Protein AF-A0A9W6LDR1-F1 (afdb_monomer)

Solvent-accessible surface area (backbone atoms only — not comparable to full-atom values): 25099 Å² total; per-residue (Å²): 139,91,84,87,86,85,84,89,82,84,86,81,87,81,83,85,79,83,78,81,79,78,76,75,76,79,74,92,60,86,74,81,72,70,79,42,61,69,71,74,62,69,70,85,82,76,93,68,80,83,64,55,66,58,33,69,48,63,37,92,87,27,64,31,45,38,30,27,48,43,55,17,66,84,72,38,66,43,21,63,91,74,66,49,50,13,42,29,34,52,50,60,27,62,52,64,37,53,26,49,77,57,59,35,28,54,35,31,27,65,55,46,57,68,34,10,38,31,35,24,40,56,50,89,75,30,52,75,74,43,72,46,46,29,92,75,68,37,53,47,70,81,39,52,70,38,56,32,52,73,48,63,48,34,34,36,30,49,54,74,35,27,39,34,39,37,31,78,80,78,70,49,72,44,82,54,46,60,51,44,74,83,52,55,64,50,85,102,48,80,51,32,80,41,25,60,37,28,61,51,63,36,43,44,9,62,75,52,41,33,36,31,27,34,32,33,29,51,32,89,90,43,89,66,37,67,43,75,61,32,38,36,30,32,30,35,44,65,82,38,87,66,39,48,42,79,77,27,64,48,38,81,87,43,91,84,55,73,87,54,74,21,22,14,27,32,62,88,45,57,30,34,38,30,37,67,52,34,32,40,23,43,51,66,61,83,48,75,45,75,60,82,40,41,80,53,49,22,71,30,40,27,61,85,70,44,57,24,40,37,25,46,44,75,42,50,56,94,79,73,46,74,72,49,41,27,33,32,37,24,34,66,87,80,54,54,59,25,36,26,35,76,48,41,44,93,40,64,37,31,6,31,43,14,68,74,48,52,15,43,31,34,38,23,27,35,53,70,94,46,97,83,60,80,88,43,41,28,43,23,20,32,31,35,38,42,38,60,94,50,54,79,58,81,44,96,90,76,45,42,58,32,37,47,42,39,72,43,51,30,36,54,81,51,83,89,28,56,38,40,25,22,34,29,48,69,53,46,38,37,38,28,20,28,28,74,64,30,29,52,94,77,76,32,36,27,23,27,31,38,34,57,49,62,92,56,48,70,66,65,58,69,76,108

Structure (mmCIF, N/CA/C/O backbone):
data_AF-A0A9W6LDR1-F1
#
_entry.id   AF-A0A9W6LDR1-F1
#
loop_
_atom_site.group_PDB
_atom_site.id
_atom_site.type_symbol
_atom_site.label_atom_id
_atom_site.label_alt_id
_atom_site.label_comp_id
_atom_site.label_asym_id
_atom_site.label_entity_id
_atom_site.label_seq_id
_atom_site.pdbx_PDB_ins_code
_atom_site.Cartn_x
_atom_site.Cartn_y
_atom_site.Cartn_z
_atom_site.occupancy
_atom_site.B_iso_or_equiv
_atom_site.auth_seq_id
_atom_site.auth_comp_id
_atom_site.auth_asym_id
_atom_site.auth_atom_id
_atom_site.pdbx_PDB_model_num
ATOM 1 N N . MET A 1 1 ? 13.330 -69.939 70.110 1.00 37.06 1 MET A N 1
ATOM 2 C CA . MET A 1 1 ? 14.129 -68.828 69.546 1.00 37.06 1 MET A CA 1
ATOM 3 C C . MET A 1 1 ? 13.364 -68.231 68.376 1.00 37.06 1 MET A C 1
ATOM 5 O O . MET A 1 1 ? 13.111 -68.931 67.407 1.00 37.06 1 MET A O 1
ATOM 9 N N . ILE A 1 2 ? 12.903 -66.991 68.524 1.00 37.84 2 ILE A N 1
ATOM 10 C CA . ILE A 1 2 ? 11.982 -66.307 67.605 1.00 37.84 2 ILE A CA 1
ATOM 11 C C . ILE A 1 2 ? 12.789 -65.616 66.495 1.00 37.84 2 ILE A C 1
ATOM 13 O O . ILE A 1 2 ? 13.698 -64.850 66.802 1.00 37.84 2 ILE A O 1
ATOM 17 N N . LYS A 1 3 ? 12.435 -65.824 65.220 1.00 35.59 3 LYS A N 1
ATOM 18 C CA . LYS A 1 3 ? 12.826 -64.942 64.106 1.00 35.59 3 LYS A CA 1
ATOM 19 C C . LYS A 1 3 ? 11.584 -64.577 63.289 1.00 35.59 3 LYS A C 1
ATOM 21 O O . LYS A 1 3 ? 10.957 -65.443 62.691 1.00 35.59 3 LYS A O 1
ATOM 26 N N . LYS A 1 4 ? 11.240 -63.285 63.302 1.00 34.72 4 LYS A N 1
ATOM 27 C CA . LYS A 1 4 ? 10.272 -62.636 62.406 1.00 34.72 4 LYS A CA 1
ATOM 28 C C . LYS A 1 4 ? 11.000 -62.196 61.129 1.00 34.72 4 LYS A C 1
ATOM 30 O O . LYS A 1 4 ? 12.072 -61.605 61.230 1.00 34.72 4 LYS A O 1
ATOM 35 N N . LEU A 1 5 ? 10.406 -62.453 59.963 1.00 33.84 5 LEU A N 1
ATOM 36 C CA . LEU A 1 5 ? 10.765 -61.809 58.695 1.00 33.84 5 LEU A CA 1
ATOM 37 C C . LEU A 1 5 ? 9.979 -60.496 58.553 1.00 33.84 5 LEU A C 1
ATOM 39 O O . LEU A 1 5 ? 8.783 -60.456 58.836 1.00 33.84 5 LEU A O 1
ATOM 43 N N . ALA A 1 6 ? 10.666 -59.441 58.117 1.00 34.38 6 ALA A N 1
ATOM 44 C CA . ALA A 1 6 ? 10.110 -58.125 57.826 1.00 34.38 6 ALA A CA 1
ATOM 45 C C . ALA A 1 6 ? 9.725 -58.016 56.340 1.00 34.38 6 ALA A C 1
ATOM 47 O O . ALA A 1 6 ? 10.480 -58.444 55.469 1.00 34.38 6 ALA A O 1
ATOM 48 N N . VAL A 1 7 ? 8.562 -57.420 56.071 1.00 33.09 7 VAL A N 1
ATOM 49 C CA . VAL A 1 7 ? 8.049 -57.085 54.734 1.00 33.09 7 VAL A CA 1
ATOM 50 C C . VAL A 1 7 ? 8.284 -55.592 54.502 1.00 33.09 7 VAL A C 1
ATOM 52 O O . VAL A 1 7 ? 7.836 -54.766 55.296 1.00 33.09 7 VAL A O 1
ATOM 55 N N . LEU A 1 8 ? 9.005 -55.245 53.434 1.00 31.36 8 LEU A N 1
ATOM 56 C CA . LEU A 1 8 ? 9.266 -53.865 53.021 1.00 31.36 8 LEU A CA 1
ATOM 57 C C . LEU A 1 8 ? 8.122 -53.378 52.115 1.00 31.36 8 LEU A C 1
ATOM 59 O O . LEU A 1 8 ? 7.815 -54.021 51.115 1.00 31.36 8 LEU A O 1
ATOM 63 N N . SER A 1 9 ? 7.510 -52.245 52.461 1.00 31.28 9 SER A N 1
ATOM 64 C CA . SER A 1 9 ? 6.456 -51.579 51.679 1.00 31.28 9 SER A CA 1
ATOM 65 C C . SER A 1 9 ? 7.018 -50.284 51.087 1.00 31.28 9 SER A C 1
ATOM 67 O O . SER A 1 9 ? 7.563 -49.465 51.824 1.00 31.28 9 SER A O 1
ATOM 69 N N . VAL A 1 10 ? 6.906 -50.103 49.770 1.00 35.00 10 VAL A N 1
ATOM 70 C CA . VAL A 1 10 ? 7.328 -48.890 49.049 1.00 35.00 10 VAL A CA 1
ATOM 71 C C . VAL A 1 10 ? 6.111 -47.981 48.871 1.00 35.00 10 VAL A C 1
ATOM 73 O O . VAL A 1 10 ? 5.104 -48.401 48.307 1.00 35.00 10 VAL A O 1
ATOM 76 N N . TYR A 1 11 ? 6.198 -46.741 49.358 1.00 29.80 11 TYR A N 1
ATOM 77 C CA . TYR A 1 11 ? 5.182 -45.702 49.171 1.00 29.80 11 TYR A CA 1
ATOM 78 C C . TYR A 1 11 ? 5.412 -44.955 47.850 1.00 29.80 11 TYR A C 1
ATOM 80 O O . TYR A 1 11 ? 6.482 -44.387 47.632 1.00 29.80 11 TYR A O 1
ATOM 88 N N . THR A 1 12 ? 4.393 -44.906 46.990 1.00 32.53 12 THR A N 1
ATOM 89 C CA . THR A 1 12 ? 4.333 -44.021 45.817 1.00 32.53 12 THR A CA 1
ATOM 90 C C . THR A 1 12 ? 3.514 -42.781 46.174 1.00 32.53 12 THR A C 1
ATOM 92 O O . THR A 1 12 ? 2.349 -42.889 46.550 1.00 32.53 12 THR A O 1
ATOM 95 N N . VAL A 1 13 ? 4.121 -41.597 46.066 1.00 32.28 13 VAL A N 1
ATOM 96 C CA . VAL A 1 13 ? 3.444 -40.301 46.219 1.00 32.28 13 VAL A CA 1
ATOM 97 C C . VAL A 1 13 ? 2.738 -39.967 44.904 1.00 32.28 13 VAL A C 1
ATOM 99 O O . VAL A 1 13 ? 3.392 -39.801 43.878 1.00 32.28 13 VAL A O 1
ATOM 102 N N . ILE A 1 14 ? 1.407 -39.877 44.927 1.00 32.25 14 ILE A N 1
ATOM 103 C CA . ILE A 1 14 ? 0.595 -39.387 43.806 1.00 32.25 14 ILE A CA 1
ATOM 104 C C . ILE A 1 14 ? 0.355 -37.893 44.033 1.00 32.25 14 ILE A C 1
ATOM 106 O O . ILE A 1 14 ? -0.349 -37.508 44.965 1.00 32.25 14 ILE A O 1
ATOM 110 N N . SER A 1 15 ? 0.950 -37.044 43.196 1.00 32.03 15 SER A N 1
ATOM 111 C CA . SER A 1 15 ? 0.643 -35.613 43.148 1.00 32.03 15 SER A CA 1
ATOM 112 C C . SER A 1 15 ? -0.568 -35.376 42.245 1.00 32.03 15 SER A C 1
ATOM 114 O O . SER A 1 15 ? -0.532 -35.651 41.048 1.00 32.03 15 SER A O 1
ATOM 116 N N . THR A 1 16 ? -1.648 -34.865 42.828 1.00 31.02 16 THR A N 1
ATOM 117 C CA . THR A 1 16 ? -2.893 -34.510 42.141 1.00 31.02 16 THR A CA 1
ATOM 118 C C . THR A 1 16 ? -2.688 -33.253 41.290 1.00 31.02 16 THR A C 1
ATOM 120 O O . THR A 1 16 ? -2.523 -32.158 41.824 1.00 31.02 16 THR A O 1
ATOM 123 N N . VAL A 1 17 ? -2.707 -33.389 39.963 1.00 32.56 17 VAL A N 1
ATOM 124 C CA . VAL A 1 17 ? -2.783 -32.250 39.034 1.00 32.56 17 VAL A CA 1
ATOM 125 C C . VAL A 1 17 ? -4.257 -31.887 38.859 1.00 32.56 17 VAL A C 1
ATOM 127 O O . VAL A 1 17 ? -5.031 -32.663 38.301 1.00 32.56 17 VAL A O 1
ATOM 130 N N . ILE A 1 18 ? -4.655 -30.707 39.335 1.00 32.62 18 ILE A N 1
ATOM 131 C CA . ILE A 1 18 ? -5.969 -30.128 39.041 1.00 32.62 18 ILE A CA 1
ATOM 132 C C . ILE A 1 18 ? -5.914 -29.599 37.602 1.00 32.62 18 ILE A C 1
ATOM 134 O O . ILE A 1 18 ? -5.390 -28.517 37.351 1.00 32.62 18 ILE A O 1
ATOM 138 N N . MET A 1 19 ? -6.433 -30.370 36.644 1.00 29.06 19 MET A N 1
ATOM 139 C CA . MET A 1 19 ? -6.739 -29.851 35.310 1.00 29.06 19 MET A CA 1
ATOM 140 C C . MET A 1 19 ? -7.993 -28.980 35.403 1.00 29.06 19 MET A C 1
ATOM 142 O O . MET A 1 19 ? -9.110 -29.488 35.486 1.00 29.06 19 MET A O 1
ATOM 146 N N . THR A 1 20 ? -7.826 -27.661 35.366 1.00 33.06 20 THR A N 1
ATOM 147 C CA . THR A 1 20 ? -8.924 -26.745 35.055 1.00 33.06 20 THR A CA 1
ATOM 148 C C . THR A 1 20 ? -9.204 -26.823 33.556 1.00 33.06 20 THR A C 1
ATOM 150 O O . THR A 1 20 ? -8.502 -26.248 32.724 1.00 33.06 20 THR A O 1
ATOM 153 N N . SER A 1 21 ? -10.237 -27.579 33.195 1.00 32.19 21 SER A N 1
ATOM 154 C CA . SER A 1 21 ? -10.789 -27.592 31.845 1.00 32.19 21 SER A CA 1
ATOM 155 C C . SER A 1 21 ? -11.373 -26.212 31.529 1.00 32.19 21 SER A C 1
ATOM 157 O O . SER A 1 21 ? -12.457 -25.850 31.976 1.00 32.19 21 SER A O 1
ATOM 159 N N . HIS A 1 22 ? -10.649 -25.414 30.744 1.00 36.81 22 HIS A N 1
ATOM 160 C CA . HIS A 1 22 ? -11.245 -24.272 30.061 1.00 36.81 22 HIS A CA 1
ATOM 161 C C . HIS A 1 22 ? -12.107 -24.823 28.925 1.00 36.81 22 HIS A C 1
ATOM 163 O O . HIS A 1 22 ? -11.627 -25.058 27.817 1.00 36.81 22 HIS A O 1
ATOM 169 N N . GLN A 1 23 ? -13.386 -25.074 29.208 1.00 32.09 23 GLN A N 1
ATOM 170 C CA . GLN A 1 23 ? -14.380 -25.190 28.151 1.00 32.09 23 GLN A CA 1
ATOM 171 C C . GLN A 1 23 ? -14.468 -23.829 27.457 1.00 32.09 23 GLN A C 1
ATOM 173 O O . GLN A 1 23 ? -15.029 -22.873 27.990 1.00 32.09 23 GLN A O 1
ATOM 178 N N . ALA A 1 24 ? -13.887 -23.735 26.263 1.00 36.84 24 ALA A N 1
ATOM 179 C CA . ALA A 1 24 ? -14.230 -22.681 25.330 1.00 36.84 24 ALA A CA 1
ATOM 180 C C . ALA A 1 24 ? -15.690 -22.905 24.925 1.00 36.84 24 ALA A C 1
ATOM 182 O O . ALA A 1 24 ? -15.999 -23.790 24.128 1.00 36.84 24 ALA A O 1
ATOM 183 N N . ILE A 1 25 ? -16.599 -22.128 25.511 1.00 34.62 25 ILE A N 1
ATOM 184 C CA . ILE A 1 25 ? -17.951 -21.995 24.984 1.00 34.62 25 ILE A CA 1
ATOM 185 C C . ILE A 1 25 ? -17.789 -21.342 23.612 1.00 34.62 25 ILE A C 1
ATOM 187 O O . ILE A 1 25 ? -17.515 -20.147 23.504 1.00 34.62 25 ILE A O 1
ATOM 191 N N . ALA A 1 26 ? -17.917 -22.140 22.554 1.00 36.97 26 ALA A N 1
ATOM 192 C CA . ALA A 1 26 ? -18.171 -21.621 21.225 1.00 36.97 26 ALA A CA 1
ATOM 193 C C . ALA A 1 26 ? -19.549 -20.952 21.271 1.00 36.97 26 ALA A C 1
ATOM 195 O O . ALA A 1 26 ? -20.580 -21.616 21.196 1.00 36.97 26 ALA A O 1
ATOM 196 N N . ALA A 1 27 ? -19.571 -19.634 21.462 1.00 35.69 27 ALA A N 1
ATOM 197 C CA . ALA A 1 27 ? -20.773 -18.842 21.277 1.00 35.69 27 ALA A CA 1
ATOM 198 C C . ALA A 1 27 ? -21.116 -18.851 19.780 1.00 35.69 27 ALA A C 1
ATOM 200 O O . ALA A 1 27 ? -20.642 -18.024 19.005 1.00 35.69 27 ALA A O 1
ATOM 201 N N . THR A 1 28 ? -21.928 -19.819 19.358 1.00 40.00 28 THR A N 1
ATOM 202 C CA . THR A 1 28 ? -22.580 -19.862 18.042 1.00 40.00 28 THR A CA 1
ATOM 203 C C . THR A 1 28 ? -23.728 -18.857 18.001 1.00 40.00 28 THR A C 1
ATOM 205 O O . THR A 1 28 ? -24.903 -19.206 17.926 1.00 40.00 28 THR A O 1
ATOM 208 N N . GLY A 1 29 ? -23.356 -17.586 18.083 1.00 38.62 29 GLY A N 1
ATOM 209 C CA . GLY A 1 29 ? -24.204 -16.431 17.863 1.00 38.62 29 GLY A CA 1
ATOM 210 C C . GLY A 1 29 ? -23.281 -15.252 17.617 1.00 38.62 29 GLY A C 1
ATOM 211 O O . GLY A 1 29 ? -22.710 -14.710 18.559 1.00 38.62 29 GLY A O 1
ATOM 212 N N . THR A 1 30 ? -23.083 -14.877 16.353 1.00 47.09 30 THR A N 1
ATOM 213 C CA . THR A 1 30 ? -22.428 -13.612 16.011 1.00 47.09 30 THR A CA 1
ATOM 214 C C . THR A 1 30 ? -23.288 -12.497 16.591 1.00 47.09 30 THR A C 1
ATOM 216 O O . THR A 1 30 ? -24.324 -12.153 16.021 1.00 47.09 30 THR A O 1
ATOM 219 N N . ALA A 1 31 ? -22.913 -11.978 17.761 1.00 55.53 31 ALA A N 1
ATOM 220 C CA . ALA A 1 31 ? -23.532 -10.780 18.300 1.00 55.53 31 ALA A CA 1
ATOM 221 C C . ALA A 1 31 ? -23.451 -9.700 17.214 1.00 55.53 31 ALA A C 1
ATOM 223 O O . ALA A 1 31 ? -22.365 -9.399 16.714 1.00 55.53 31 ALA A O 1
ATOM 224 N N . LYS A 1 32 ? -24.609 -9.181 16.794 1.00 67.81 32 LYS A N 1
ATOM 225 C CA . LYS A 1 32 ? -24.679 -8.132 15.780 1.00 67.81 32 LYS A CA 1
ATOM 226 C C . LYS A 1 32 ? -23.934 -6.920 16.334 1.00 67.81 32 LYS A C 1
ATOM 228 O O . LYS A 1 32 ? -24.311 -6.395 17.380 1.00 67.81 32 LYS A O 1
ATOM 233 N N . ILE A 1 33 ? -22.846 -6.524 15.681 1.00 82.56 33 ILE A N 1
ATOM 234 C CA . ILE A 1 33 ? -22.115 -5.320 16.068 1.00 82.56 33 ILE A CA 1
ATOM 235 C C . ILE A 1 33 ? -23.024 -4.101 15.851 1.00 82.56 33 ILE A C 1
ATOM 237 O O . ILE A 1 33 ? -23.792 -4.037 14.889 1.00 82.56 33 ILE A O 1
ATOM 241 N N . ASN A 1 34 ? -22.929 -3.117 16.739 1.00 90.19 34 ASN A N 1
ATOM 242 C CA . ASN A 1 34 ? -23.558 -1.821 16.520 1.00 90.19 34 ASN A CA 1
ATOM 243 C C . ASN A 1 34 ? -22.593 -0.947 15.715 1.00 90.19 34 ASN A C 1
ATOM 245 O O . ASN A 1 34 ? -21.644 -0.387 16.269 1.00 90.19 34 ASN A O 1
ATOM 249 N N . TYR A 1 35 ? -22.818 -0.871 14.401 1.00 94.56 35 TYR A N 1
ATOM 250 C CA . TYR A 1 35 ? -22.034 -0.030 13.500 1.00 94.56 35 TYR A CA 1
ATOM 251 C C . TYR A 1 35 ? -22.274 1.453 13.795 1.00 94.56 35 TYR A C 1
ATOM 253 O O . TYR A 1 35 ? -23.412 1.919 13.796 1.00 94.56 35 TYR A O 1
ATOM 261 N N . VAL A 1 36 ? -21.194 2.210 13.976 1.00 96.00 36 VAL A N 1
ATOM 262 C CA . VAL A 1 36 ? -21.245 3.673 14.079 1.00 96.00 36 VAL A CA 1
ATOM 263 C C . VAL A 1 36 ? -21.080 4.255 12.673 1.00 96.00 36 VAL A C 1
ATOM 265 O O . VAL A 1 36 ? -19.966 4.325 12.149 1.00 96.00 36 VAL A O 1
ATOM 268 N N . VAL A 1 37 ? -22.196 4.604 12.025 1.00 95.75 37 VAL A N 1
ATOM 269 C CA . VAL A 1 37 ? -22.245 5.035 10.615 1.00 95.75 37 VAL A CA 1
ATOM 270 C C . VAL A 1 37 ? -22.661 6.501 10.508 1.00 95.75 37 VAL A C 1
ATOM 272 O O . VAL A 1 37 ? -23.600 6.924 11.172 1.00 95.75 37 VAL A O 1
ATOM 275 N N . ASN A 1 38 ? -21.976 7.262 9.650 1.00 94.19 38 ASN A N 1
ATOM 276 C CA . ASN A 1 38 ? -22.189 8.690 9.378 1.00 94.19 38 ASN A CA 1
ATOM 277 C C . ASN A 1 38 ? -22.111 9.593 10.619 1.00 94.19 38 ASN A C 1
ATOM 279 O O . ASN A 1 38 ? -22.602 10.717 10.616 1.00 94.19 38 ASN A O 1
ATOM 283 N N . ASP A 1 39 ? -21.449 9.112 11.669 1.00 92.75 39 ASP A N 1
ATOM 284 C CA . ASP A 1 39 ? -21.208 9.875 12.881 1.00 92.75 39 ASP A CA 1
ATOM 285 C C . ASP A 1 39 ? -19.916 10.689 12.759 1.00 92.75 39 ASP A C 1
ATOM 287 O O . ASP A 1 39 ? -18.792 10.182 12.903 1.00 92.75 39 ASP A O 1
ATOM 291 N N . THR A 1 40 ? -20.095 11.978 12.486 1.00 91.06 40 THR A N 1
ATOM 292 C CA . THR A 1 40 ? -19.018 12.964 12.387 1.00 91.06 40 THR A CA 1
ATOM 293 C C . THR A 1 40 ? -18.836 13.762 13.679 1.00 91.06 40 THR A C 1
ATOM 295 O O . THR A 1 40 ? -18.295 14.868 13.637 1.00 91.06 40 THR A O 1
ATOM 298 N N . ASN A 1 41 ? -19.276 13.244 14.830 1.00 91.44 41 ASN A N 1
ATOM 299 C CA . ASN A 1 41 ? -18.964 13.850 16.118 1.00 91.44 41 ASN A CA 1
ATOM 300 C C . ASN A 1 41 ? -17.524 13.530 16.539 1.00 91.44 41 ASN A C 1
ATOM 302 O O . ASN A 1 41 ? -16.969 12.458 16.254 1.00 91.44 41 ASN A O 1
ATOM 306 N N . PHE A 1 42 ? -16.903 14.490 17.225 1.00 89.94 42 PHE A N 1
ATOM 307 C CA . PHE A 1 42 ? -15.630 14.272 17.898 1.00 89.94 42 PHE A CA 1
ATOM 308 C C . PHE A 1 42 ? -15.859 13.586 19.243 1.00 89.94 42 PHE A C 1
ATOM 310 O O . PHE A 1 42 ? -16.650 14.053 20.061 1.00 89.94 42 PHE A O 1
ATOM 317 N N . TYR A 1 43 ? -15.102 12.518 19.478 1.00 89.12 43 TYR A N 1
ATOM 318 C CA . TYR A 1 43 ? -15.070 11.797 20.740 1.00 89.12 43 TYR A CA 1
ATOM 319 C C . TYR A 1 43 ? -13.638 11.816 21.278 1.00 89.12 43 TYR A C 1
ATOM 321 O O . TYR A 1 43 ? -12.729 11.369 20.570 1.00 89.12 43 TYR A O 1
ATOM 329 N N . PRO A 1 44 ? -13.404 12.309 22.508 1.00 88.00 44 PRO A N 1
ATOM 330 C CA . PRO A 1 44 ? -12.112 12.151 23.161 1.00 88.00 44 PRO A CA 1
ATOM 331 C C . PRO A 1 44 ? -11.739 10.670 23.235 1.00 88.00 44 PRO A C 1
ATOM 333 O O . PRO A 1 44 ? -12.569 9.845 23.618 1.00 88.00 44 PRO A O 1
ATOM 336 N N . ILE A 1 45 ? -10.497 10.330 22.883 1.00 89.12 45 ILE A N 1
ATOM 337 C CA . ILE A 1 45 ? -10.040 8.937 22.883 1.00 89.12 45 ILE A CA 1
ATOM 338 C C . ILE A 1 45 ? -9.984 8.431 24.330 1.00 89.12 45 ILE A C 1
ATOM 340 O O . ILE A 1 45 ? -9.208 8.972 25.124 1.00 89.12 45 ILE A O 1
ATOM 344 N N . PRO A 1 46 ? -10.747 7.385 24.699 1.00 90.75 46 PRO A N 1
ATOM 345 C CA . PRO A 1 46 ? -10.729 6.876 26.063 1.00 90.75 46 PRO A CA 1
ATOM 346 C C . PRO A 1 46 ? -9.373 6.261 26.405 1.00 90.75 46 PRO A C 1
ATOM 348 O O . PRO A 1 46 ? -8.772 5.552 25.585 1.00 90.75 46 PRO A O 1
ATOM 351 N N . SER A 1 47 ? -8.906 6.488 27.633 1.00 90.56 47 SER A N 1
ATOM 352 C CA . SER A 1 47 ? -7.694 5.845 28.144 1.00 90.56 47 SER A CA 1
ATOM 353 C C . SER A 1 47 ? -7.926 4.340 28.279 1.00 90.56 47 SER A C 1
ATOM 355 O O . SER A 1 47 ? -8.795 3.904 29.031 1.00 90.56 47 SER A O 1
ATOM 357 N N . VAL A 1 48 ? -7.165 3.548 27.523 1.00 92.81 48 VAL A N 1
ATOM 358 C CA . VAL A 1 48 ? -7.199 2.081 27.559 1.00 92.81 48 VAL A CA 1
ATOM 359 C C . VAL A 1 48 ? -5.755 1.583 27.635 1.00 92.81 48 VAL A C 1
ATOM 361 O O . VAL A 1 48 ? -4.928 2.015 26.819 1.00 92.81 48 VAL A O 1
ATOM 364 N N . PRO A 1 49 ? -5.420 0.694 28.590 1.00 94.94 49 PRO A N 1
ATOM 365 C CA . PRO A 1 49 ? -4.092 0.098 28.666 1.00 94.94 49 PRO A CA 1
ATOM 366 C C . PRO A 1 49 ? -3.715 -0.607 27.363 1.00 94.94 49 PRO A C 1
ATOM 368 O O . PRO A 1 49 ? -4.564 -1.214 26.710 1.00 94.94 49 PRO A O 1
ATOM 371 N N . GLN A 1 50 ? -2.435 -0.558 26.993 1.00 96.19 50 GLN A N 1
ATOM 372 C CA . GLN A 1 50 ? -1.952 -1.321 25.845 1.00 96.19 50 GLN A CA 1
ATOM 373 C C . GLN A 1 50 ? -2.190 -2.818 26.103 1.00 96.19 50 GLN A C 1
ATOM 375 O O . GLN A 1 50 ? -1.701 -3.329 27.115 1.00 96.19 50 GLN A O 1
ATOM 380 N N . PRO A 1 51 ? -2.901 -3.548 25.223 1.00 96.69 51 PRO A N 1
ATOM 381 C CA . PRO A 1 51 ? -3.067 -4.983 25.399 1.00 96.69 51 PRO A CA 1
ATOM 382 C C . PRO A 1 51 ? -1.710 -5.699 25.306 1.00 96.69 51 PRO A C 1
ATOM 384 O O . PRO A 1 51 ? -0.801 -5.289 24.572 1.00 96.69 51 PRO A O 1
ATOM 387 N N . ALA A 1 52 ? -1.563 -6.799 26.046 1.00 97.06 52 ALA A N 1
ATOM 388 C CA . ALA A 1 52 ? -0.432 -7.701 25.859 1.00 97.06 52 ALA A CA 1
ATOM 389 C C . ALA A 1 52 ? -0.465 -8.317 24.446 1.00 97.06 52 ALA A C 1
ATOM 391 O O . ALA A 1 52 ? -1.516 -8.365 23.802 1.00 97.06 52 ALA A O 1
ATOM 392 N N . LYS A 1 53 ? 0.680 -8.797 23.946 1.00 96.94 53 LYS A N 1
ATOM 393 C CA . LYS A 1 53 ? 0.740 -9.479 22.644 1.00 96.94 53 LYS A CA 1
ATOM 394 C C . LYS A 1 53 ? -0.277 -10.631 22.597 1.00 96.94 53 LYS A C 1
ATOM 396 O O . LYS A 1 53 ? -0.380 -11.414 23.538 1.00 96.94 53 LYS A O 1
ATOM 401 N N . GLY A 1 54 ? -1.029 -10.717 21.501 1.00 97.19 54 GLY A N 1
ATOM 402 C CA . GLY A 1 54 ? -2.062 -11.724 21.264 1.00 97.19 54 GLY A CA 1
ATOM 403 C C . GLY A 1 54 ? -3.374 -11.479 22.011 1.00 97.19 54 GLY A C 1
ATOM 404 O O . GLY A 1 54 ? -4.359 -12.155 21.722 1.00 97.19 54 GLY A O 1
ATOM 405 N N . GLN A 1 55 ? -3.421 -10.508 22.927 1.00 97.50 55 GLN A N 1
ATOM 406 C CA . GLN A 1 55 ? -4.644 -10.140 23.630 1.00 97.50 55 GLN A CA 1
ATOM 407 C C . GLN A 1 55 ? -5.460 -9.144 22.816 1.00 97.50 55 GLN A C 1
ATOM 409 O O . GLN A 1 55 ? -4.920 -8.304 22.088 1.00 97.50 55 GLN A O 1
ATOM 414 N N . SER A 1 56 ? -6.777 -9.260 22.965 1.00 96.19 56 SER A N 1
ATOM 415 C CA . SER A 1 56 ? -7.744 -8.398 22.296 1.00 96.19 56 SER A CA 1
ATOM 416 C C . SER A 1 56 ? -8.475 -7.512 23.292 1.00 96.19 56 SER A C 1
ATOM 418 O O . SER A 1 56 ? -8.676 -7.893 24.442 1.00 96.19 56 SER A O 1
ATOM 420 N N . TYR A 1 57 ? -8.918 -6.353 22.826 1.00 95.50 57 TYR A N 1
ATOM 421 C CA . TYR A 1 57 ? -9.875 -5.497 23.518 1.00 95.50 57 TYR A CA 1
ATOM 422 C C . TYR A 1 57 ? -10.925 -5.013 22.516 1.00 95.50 57 TYR A C 1
ATOM 424 O O . TYR A 1 57 ? -10.732 -5.132 21.305 1.00 95.50 57 TYR A O 1
ATOM 432 N N . VAL A 1 58 ? -12.048 -4.500 23.008 1.00 95.44 58 VAL A N 1
ATOM 433 C CA . VAL A 1 58 ? -13.067 -3.865 22.166 1.00 95.44 58 VAL A CA 1
ATOM 434 C C . VAL A 1 58 ? -12.857 -2.360 22.225 1.00 95.44 58 VAL A C 1
ATOM 436 O O . VAL A 1 58 ? -12.735 -1.807 23.319 1.00 95.44 58 VAL A O 1
ATOM 439 N N . ASP A 1 59 ? -12.797 -1.703 21.067 1.00 95.25 59 ASP A N 1
ATOM 440 C CA . ASP A 1 59 ? -12.774 -0.246 21.006 1.00 95.25 59 ASP A CA 1
ATOM 441 C C . ASP A 1 59 ? -14.049 0.304 21.678 1.00 95.25 59 ASP A C 1
ATOM 443 O O . ASP A 1 59 ? -15.154 -0.011 21.227 1.00 95.25 59 ASP A O 1
ATOM 447 N N . PRO A 1 60 ? -13.928 1.090 22.764 1.00 94.44 60 PRO A N 1
ATOM 448 C CA . PRO A 1 60 ? -15.075 1.501 23.573 1.00 94.44 60 PRO A CA 1
ATOM 449 C C . PRO A 1 60 ? -16.011 2.489 22.865 1.00 94.44 60 PRO A C 1
ATOM 451 O O . PRO A 1 60 ? -17.112 2.720 23.357 1.00 94.44 60 PRO A O 1
ATOM 454 N N . LEU A 1 61 ? -15.583 3.091 21.751 1.00 94.44 61 LEU A N 1
ATOM 455 C CA . LEU A 1 61 ? -16.398 4.024 20.977 1.00 94.44 61 LEU A CA 1
ATOM 456 C C . LEU A 1 61 ? -17.021 3.354 19.753 1.00 94.44 61 LEU A C 1
ATOM 458 O O . LEU A 1 61 ? -18.157 3.658 19.397 1.00 94.44 61 LEU A O 1
ATOM 462 N N . PHE A 1 62 ? -16.286 2.447 19.105 1.00 95.44 62 PHE A N 1
ATOM 463 C CA . PHE A 1 62 ? -16.658 1.929 17.784 1.00 95.44 62 PHE A CA 1
ATOM 464 C C . PHE A 1 62 ? -16.959 0.428 17.749 1.00 95.44 62 PHE A C 1
ATOM 466 O O . PHE A 1 62 ? -17.287 -0.110 16.693 1.00 95.44 62 PHE A O 1
ATOM 473 N N . ASN A 1 63 ? -16.912 -0.241 18.905 1.00 93.88 63 ASN A N 1
ATOM 474 C CA . ASN A 1 63 ? -17.366 -1.618 19.116 1.00 93.88 63 ASN A CA 1
ATOM 475 C C . ASN A 1 63 ? -16.626 -2.686 18.292 1.00 93.88 63 ASN A C 1
ATOM 477 O O . ASN A 1 63 ? -17.099 -3.819 18.193 1.00 93.88 63 ASN A O 1
ATOM 481 N N . THR A 1 64 ? -15.471 -2.367 17.703 1.00 95.25 64 THR A N 1
ATOM 482 C CA . THR A 1 64 ? -14.661 -3.339 16.958 1.00 95.25 64 THR A CA 1
ATOM 483 C C . THR A 1 64 ? -13.627 -4.001 17.861 1.00 95.25 64 THR A C 1
ATOM 485 O O . THR A 1 64 ? -13.092 -3.392 18.787 1.00 95.25 64 THR A O 1
ATOM 488 N N . GLN A 1 65 ? -13.344 -5.279 17.609 1.00 96.31 65 GLN A N 1
ATOM 489 C CA . GLN A 1 65 ? -12.319 -6.011 18.346 1.00 96.31 65 GLN A CA 1
ATOM 490 C C . GLN A 1 65 ? -10.941 -5.748 17.736 1.00 96.31 65 GLN A C 1
ATOM 492 O O . GLN A 1 65 ? -10.738 -5.966 16.540 1.00 96.31 65 GLN A O 1
ATOM 497 N N . ILE A 1 66 ? -9.991 -5.342 18.578 1.00 97.88 66 ILE A N 1
ATOM 498 C CA . ILE A 1 66 ? -8.613 -5.027 18.206 1.00 97.88 66 ILE A CA 1
ATOM 499 C C . ILE A 1 66 ? -7.657 -5.942 18.968 1.00 97.88 66 ILE A C 1
ATOM 501 O O . ILE A 1 66 ? -7.737 -6.042 20.191 1.00 97.88 66 ILE A O 1
ATOM 505 N N . THR A 1 67 ? -6.708 -6.553 18.262 1.00 98.38 67 THR A N 1
ATOM 506 C CA . THR A 1 67 ? -5.667 -7.431 18.812 1.00 98.38 67 THR A CA 1
ATOM 507 C C . THR A 1 67 ? -4.280 -6.840 18.560 1.00 98.38 67 THR A C 1
ATOM 509 O O . THR A 1 67 ? -3.992 -6.402 17.446 1.00 98.38 67 THR A O 1
ATOM 512 N N . ARG A 1 68 ? -3.387 -6.862 19.560 1.00 98.25 68 ARG A N 1
ATOM 513 C CA . ARG A 1 68 ? -1.962 -6.528 19.357 1.00 98.25 68 ARG A CA 1
ATOM 514 C C . ARG A 1 68 ? -1.210 -7.743 18.822 1.00 98.25 68 ARG A C 1
ATOM 516 O O . ARG A 1 68 ? -1.186 -8.785 19.473 1.00 98.25 68 ARG A O 1
ATOM 523 N N . ILE A 1 69 ? -0.585 -7.605 17.657 1.00 98.38 69 ILE A N 1
ATOM 524 C CA . ILE A 1 69 ? 0.042 -8.713 16.923 1.00 98.38 69 ILE A CA 1
ATOM 525 C C . ILE A 1 69 ? 1.505 -8.895 17.317 1.00 98.38 69 ILE A C 1
ATOM 527 O O . ILE A 1 69 ? 1.949 -10.028 17.484 1.00 98.38 69 ILE A O 1
ATOM 531 N N . THR A 1 70 ? 2.240 -7.799 17.500 1.00 97.31 70 THR A N 1
ATOM 532 C CA . THR A 1 70 ? 3.684 -7.839 17.767 1.00 97.31 70 THR A CA 1
ATOM 533 C C . THR A 1 70 ? 4.031 -7.338 19.160 1.00 97.31 70 THR A C 1
ATOM 535 O O . THR A 1 70 ? 3.383 -6.441 19.705 1.00 97.31 70 THR A O 1
ATOM 538 N N . ASP A 1 71 ? 5.119 -7.877 19.698 1.00 95.69 71 ASP A N 1
ATOM 539 C CA . ASP A 1 71 ? 5.933 -7.224 20.712 1.00 95.69 71 ASP A CA 1
ATOM 540 C C . ASP A 1 71 ? 7.274 -6.798 20.104 1.00 95.69 71 ASP A C 1
ATOM 542 O O . ASP A 1 71 ? 8.307 -7.443 20.256 1.00 95.69 71 ASP A O 1
ATOM 546 N N . SER A 1 72 ? 7.260 -5.686 19.376 1.00 93.69 72 SER A N 1
ATOM 547 C CA . SER A 1 72 ? 8.386 -5.207 18.568 1.00 93.69 72 SER A CA 1
ATOM 548 C C . SER A 1 72 ? 9.696 -5.034 19.349 1.00 93.69 72 SER A C 1
ATOM 550 O O . SER A 1 72 ? 10.774 -5.135 18.773 1.00 93.69 72 SER A O 1
ATOM 552 N N . ILE A 1 73 ? 9.648 -4.779 20.658 1.00 91.38 73 ILE A N 1
ATOM 553 C CA . ILE A 1 73 ? 10.861 -4.631 21.476 1.00 91.38 73 ILE A CA 1
ATOM 554 C C . ILE A 1 73 ? 11.636 -5.947 21.582 1.00 91.38 73 ILE A C 1
ATOM 556 O O . ILE A 1 73 ? 12.866 -5.934 21.566 1.00 91.38 73 ILE A O 1
ATOM 560 N N . THR A 1 74 ? 10.927 -7.068 21.698 1.00 90.88 74 THR A N 1
ATOM 561 C CA . THR A 1 74 ? 11.528 -8.395 21.880 1.00 90.88 74 THR A CA 1
ATOM 562 C C . THR A 1 74 ? 11.621 -9.168 20.568 1.00 90.88 74 THR A C 1
ATOM 564 O O . THR A 1 74 ? 12.482 -10.034 20.422 1.00 90.88 74 THR A O 1
ATOM 567 N N . GLU A 1 75 ? 10.768 -8.839 19.595 1.00 91.81 75 GLU A N 1
ATOM 568 C CA . GLU A 1 75 ? 10.591 -9.637 18.385 1.00 91.81 75 GLU A CA 1
ATOM 569 C C . GLU A 1 75 ? 11.236 -9.058 17.128 1.00 91.81 75 GLU A C 1
ATOM 571 O O . GLU A 1 75 ? 11.358 -9.804 16.159 1.00 91.81 75 GLU A O 1
ATOM 576 N N . VAL A 1 76 ? 11.663 -7.790 17.095 1.00 89.25 76 VAL A N 1
ATOM 577 C CA . VAL A 1 76 ? 12.405 -7.254 15.939 1.00 89.25 76 VAL A CA 1
ATOM 578 C C . VAL A 1 76 ? 13.852 -6.887 16.291 1.00 89.25 76 VAL A C 1
ATOM 580 O O . VAL A 1 76 ? 14.117 -6.439 17.410 1.00 89.25 76 VAL A O 1
ATOM 583 N N . PRO A 1 77 ? 14.808 -7.051 15.354 1.00 85.38 77 PRO A N 1
ATOM 584 C CA . PRO A 1 77 ? 16.204 -6.703 15.585 1.00 85.38 77 PRO A CA 1
ATOM 585 C C . PRO A 1 77 ? 16.403 -5.233 15.967 1.00 85.38 77 PRO A C 1
ATOM 587 O O . PRO A 1 77 ? 15.686 -4.338 15.515 1.00 85.38 77 PRO A O 1
ATOM 590 N N . ARG A 1 78 ? 17.446 -4.974 16.763 1.00 82.56 78 ARG A N 1
ATOM 591 C CA . ARG A 1 78 ? 17.930 -3.613 17.017 1.00 82.56 78 ARG A CA 1
ATOM 592 C C . ARG A 1 78 ? 18.562 -3.025 15.756 1.00 82.56 78 ARG A C 1
ATOM 594 O O . ARG A 1 78 ? 19.267 -3.703 15.013 1.00 82.56 78 ARG A O 1
ATOM 601 N N . ILE A 1 79 ? 18.365 -1.728 15.587 1.00 77.44 79 ILE A N 1
ATOM 602 C CA . ILE A 1 79 ? 19.038 -0.867 14.626 1.00 77.44 79 ILE A CA 1
ATOM 603 C C . ILE A 1 79 ? 20.498 -0.725 15.097 1.00 77.44 79 ILE A C 1
ATOM 605 O O . ILE A 1 79 ? 20.755 0.044 16.022 1.00 77.44 79 ILE A O 1
ATOM 609 N N . ALA A 1 80 ? 21.460 -1.449 14.509 1.00 73.31 80 ALA A N 1
ATOM 610 C CA . ALA A 1 80 ? 22.855 -1.474 14.968 1.00 73.31 80 ALA A CA 1
ATOM 611 C C . ALA A 1 80 ? 23.498 -0.081 15.074 1.00 73.31 80 ALA A C 1
ATOM 613 O O . ALA A 1 80 ? 24.255 0.167 16.006 1.00 73.31 80 ALA A O 1
ATOM 614 N N . SER A 1 81 ? 23.161 0.848 14.174 1.00 71.44 81 SER A N 1
ATOM 615 C CA . SER A 1 81 ? 23.722 2.209 14.178 1.00 71.44 81 SER A CA 1
ATOM 616 C C . SER A 1 81 ? 23.241 3.094 15.332 1.00 71.44 81 SER A C 1
ATOM 618 O O . SER A 1 81 ? 23.894 4.083 15.647 1.00 71.44 81 SER A O 1
ATOM 620 N N . THR A 1 82 ? 22.104 2.774 15.958 1.00 77.25 82 THR A N 1
ATOM 621 C CA . THR A 1 82 ? 21.506 3.609 17.021 1.00 77.25 82 THR A CA 1
ATOM 622 C C . THR A 1 82 ? 21.192 2.841 18.305 1.00 77.25 82 THR A C 1
ATOM 624 O O . THR A 1 82 ? 20.808 3.445 19.301 1.00 77.25 82 THR A O 1
ATOM 627 N N . GLY A 1 83 ? 21.279 1.509 18.286 1.00 75.50 83 GLY A N 1
ATOM 628 C CA . GLY A 1 83 ? 20.840 0.621 19.365 1.00 75.50 83 GLY A CA 1
ATOM 629 C C . GLY A 1 83 ? 19.318 0.566 19.584 1.00 75.50 83 GLY A C 1
ATOM 630 O O . GLY A 1 83 ? 18.856 -0.224 20.419 1.00 75.50 83 GLY A O 1
ATOM 631 N N . LYS A 1 84 ? 18.529 1.371 18.852 1.00 80.81 84 LYS A N 1
ATOM 632 C CA . LYS A 1 84 ? 17.063 1.431 18.973 1.00 80.81 84 LYS A CA 1
ATOM 633 C C . LYS A 1 84 ? 16.419 0.140 18.462 1.00 80.81 84 LYS A C 1
ATOM 635 O O . LYS A 1 84 ? 16.906 -0.477 17.530 1.00 80.81 84 LYS A O 1
ATOM 640 N N . SER A 1 85 ? 15.326 -0.288 19.079 1.00 81.69 85 SER A N 1
ATOM 641 C CA . SER A 1 85 ? 14.495 -1.441 18.665 1.00 81.69 85 SER A CA 1
ATOM 642 C C . SER A 1 85 ? 13.032 -1.022 18.726 1.00 81.69 85 SER A C 1
ATOM 644 O O . SER A 1 85 ? 12.768 0.168 18.890 1.00 81.69 85 SER A O 1
ATOM 646 N N . GLY A 1 86 ? 12.090 -1.956 18.597 1.00 89.25 86 GLY A N 1
ATOM 647 C CA . GLY A 1 86 ? 10.690 -1.649 18.862 1.00 89.25 86 GLY A CA 1
ATOM 648 C C . GLY A 1 86 ? 9.975 -0.992 17.697 1.00 89.25 86 GLY A C 1
ATOM 649 O O . GLY A 1 86 ? 9.203 -0.073 17.927 1.00 89.25 86 GLY A O 1
ATOM 650 N N . TYR A 1 87 ? 10.259 -1.402 16.460 1.00 92.00 87 TYR A N 1
ATOM 651 C CA . TYR A 1 87 ? 9.548 -0.882 15.295 1.00 92.00 87 TYR A CA 1
ATOM 652 C C . TYR A 1 87 ? 9.099 -2.015 14.376 1.00 92.00 87 TYR A C 1
ATOM 654 O O . TYR A 1 87 ? 9.898 -2.542 13.604 1.00 92.00 87 TYR A O 1
ATOM 662 N N . ALA A 1 88 ? 7.829 -2.397 14.480 1.00 93.12 88 ALA A N 1
ATOM 663 C CA . ALA A 1 88 ? 7.175 -3.380 13.627 1.00 93.12 88 ALA A CA 1
ATOM 664 C C . ALA A 1 88 ? 5.958 -2.729 12.959 1.00 93.12 88 ALA A C 1
ATOM 666 O O . ALA A 1 88 ? 4.959 -2.446 13.617 1.00 93.12 88 ALA A O 1
ATOM 667 N N . GLN A 1 89 ? 6.047 -2.477 11.655 1.00 90.75 89 GLN A N 1
ATOM 668 C CA . GLN A 1 89 ? 5.034 -1.750 10.896 1.00 90.75 89 GLN A CA 1
ATOM 669 C C . GLN A 1 89 ? 4.360 -2.629 9.830 1.00 90.75 89 GLN A C 1
ATOM 671 O O . GLN A 1 89 ? 4.982 -3.563 9.307 1.00 90.75 89 GLN A O 1
ATOM 676 N N . PRO A 1 90 ? 3.108 -2.312 9.444 1.00 91.19 90 PRO A N 1
ATOM 677 C CA . PRO A 1 90 ? 2.426 -3.007 8.354 1.00 91.19 90 PRO A CA 1
ATOM 678 C C . PRO A 1 90 ? 2.985 -2.662 6.958 1.00 91.19 90 PRO A C 1
ATOM 680 O O . PRO A 1 90 ? 2.604 -3.304 5.976 1.00 91.19 90 PRO A O 1
ATOM 683 N N . GLY A 1 91 ? 3.845 -1.643 6.848 1.00 89.25 91 GLY A N 1
ATOM 684 C CA . GLY A 1 91 ? 4.320 -1.056 5.590 1.00 89.25 91 GLY A CA 1
ATOM 685 C C . GLY A 1 91 ? 3.267 -0.173 4.910 1.00 89.25 91 GLY A C 1
ATOM 686 O O . GLY A 1 91 ? 2.147 -0.035 5.406 1.00 89.25 91 GLY A O 1
ATOM 687 N N . TYR A 1 92 ? 3.581 0.378 3.739 1.00 91.12 92 TYR A N 1
ATOM 688 C CA . TYR A 1 92 ? 2.726 1.331 3.027 1.00 91.12 92 TYR A CA 1
ATOM 689 C C . TYR A 1 92 ? 1.276 0.817 2.769 1.00 91.12 92 TYR A C 1
ATOM 691 O O . TYR A 1 92 ? 1.079 -0.325 2.347 1.00 91.12 92 TYR A O 1
ATOM 699 N N . PRO A 1 93 ? 0.223 1.630 2.991 1.00 91.88 93 PRO A N 1
ATOM 700 C CA . PRO A 1 93 ? -1.201 1.242 2.958 1.00 91.88 93 PRO A CA 1
ATOM 701 C C . PRO A 1 93 ? -1.718 0.528 1.698 1.00 91.88 93 PRO A C 1
ATOM 703 O O . PRO A 1 93 ? -2.736 -0.167 1.751 1.00 91.88 93 PRO A O 1
ATOM 706 N N . LYS A 1 94 ? -1.038 0.703 0.560 1.00 91.44 94 LYS A N 1
ATOM 707 C CA . LYS A 1 94 ? -1.501 0.247 -0.758 1.00 91.44 94 LYS A CA 1
ATOM 708 C C . LYS A 1 94 ? -1.223 -1.222 -1.048 1.00 91.44 94 LYS A C 1
ATOM 710 O O . LYS A 1 94 ? -1.777 -1.733 -2.019 1.00 91.44 94 LYS A O 1
ATOM 715 N N . HIS A 1 95 ? -0.370 -1.892 -0.271 1.00 89.44 95 HIS A N 1
ATOM 716 C CA . HIS A 1 95 ? 0.025 -3.283 -0.504 1.00 89.44 95 HIS A CA 1
ATOM 717 C C . HIS A 1 95 ? -0.461 -4.218 0.608 1.00 89.44 95 HIS A C 1
ATOM 719 O O . HIS A 1 95 ? -0.458 -3.850 1.787 1.00 89.44 95 HIS A O 1
ATOM 725 N N . ASP A 1 96 ? -0.864 -5.432 0.222 1.00 91.06 96 ASP A N 1
ATOM 726 C CA . ASP A 1 96 ? -1.360 -6.433 1.166 1.00 91.06 96 ASP A CA 1
ATOM 727 C C . ASP A 1 96 ? -0.228 -6.931 2.069 1.00 91.06 96 ASP A C 1
ATOM 729 O O . ASP A 1 96 ? 0.884 -7.207 1.614 1.00 91.06 96 ASP A O 1
ATOM 733 N N . ILE A 1 97 ? -0.522 -7.004 3.361 1.00 94.00 97 ILE A N 1
ATOM 734 C CA . ILE A 1 97 ? 0.370 -7.550 4.383 1.00 94.00 97 ILE A CA 1
ATOM 735 C C . ILE A 1 97 ? 0.173 -9.063 4.523 1.00 94.00 97 ILE A C 1
ATOM 737 O O . ILE A 1 97 ? 1.108 -9.772 4.892 1.00 94.00 97 ILE A O 1
ATOM 741 N N . GLU A 1 98 ? -1.028 -9.557 4.217 1.00 96.19 98 GLU A N 1
ATOM 742 C CA . GLU A 1 98 ? -1.430 -10.950 4.365 1.00 96.19 98 GLU A CA 1
ATOM 743 C C . GLU A 1 98 ? -1.180 -11.722 3.057 1.00 96.19 98 GLU A C 1
ATOM 745 O O . GLU A 1 98 ? -1.362 -11.197 1.956 1.00 96.19 98 GLU A O 1
ATOM 750 N N . ASN A 1 99 ? -0.716 -12.965 3.168 1.00 97.38 99 ASN A N 1
ATOM 751 C CA . ASN A 1 99 ? -0.455 -13.822 2.013 1.00 97.38 99 ASN A CA 1
ATOM 752 C C . ASN A 1 99 ? -1.753 -14.385 1.391 1.00 97.38 99 ASN A C 1
ATOM 754 O O . ASN A 1 99 ? -2.845 -14.251 1.944 1.00 97.38 99 ASN A O 1
ATOM 758 N N . ALA A 1 100 ? -1.628 -15.056 0.241 1.00 96.75 100 ALA A N 1
ATOM 759 C CA . ALA A 1 100 ? -2.762 -15.498 -0.580 1.00 96.75 100 ALA A CA 1
ATOM 760 C C . ALA A 1 100 ? -3.809 -16.367 0.150 1.00 96.75 100 ALA A C 1
ATOM 762 O O . ALA A 1 100 ? -5.002 -16.253 -0.130 1.00 96.75 100 ALA A O 1
ATOM 763 N N . ASP A 1 101 ? -3.382 -17.217 1.090 1.00 96.94 101 ASP A N 1
ATOM 764 C CA . ASP A 1 101 ? -4.265 -18.112 1.851 1.00 96.94 101 ASP A CA 1
ATOM 765 C C . ASP A 1 101 ? -4.650 -17.571 3.235 1.00 96.94 101 ASP A C 1
ATOM 767 O O . ASP A 1 101 ? -5.457 -18.177 3.944 1.00 96.94 101 ASP A O 1
ATOM 771 N N . GLY A 1 102 ? -4.110 -16.417 3.632 1.00 96.38 102 GLY A N 1
ATOM 772 C CA . GLY A 1 102 ? -4.460 -15.814 4.903 1.00 96.38 102 GLY A CA 1
ATOM 773 C C . GLY A 1 102 ? -3.753 -16.369 6.131 1.00 96.38 102 GLY A C 1
ATOM 774 O O . GLY A 1 102 ? -4.256 -16.160 7.236 1.00 96.38 102 GLY A O 1
ATOM 775 N N . THR A 1 103 ? -2.662 -17.118 5.955 1.00 97.75 103 THR A N 1
ATOM 776 C CA . THR A 1 103 ? -1.937 -17.795 7.042 1.00 97.75 103 THR A CA 1
ATOM 777 C C . THR A 1 103 ? -0.730 -17.013 7.559 1.00 97.75 103 THR A C 1
ATOM 779 O O . THR A 1 103 ? -0.317 -17.228 8.700 1.00 97.75 103 THR A O 1
ATOM 782 N N . LYS A 1 104 ? -0.167 -16.093 6.765 1.00 98.25 104 LYS A N 1
ATOM 783 C CA . LYS A 1 104 ? 1.082 -15.375 7.075 1.00 98.25 104 LYS A CA 1
ATOM 784 C C . LYS A 1 104 ? 0.954 -13.871 6.860 1.00 98.25 104 LYS A C 1
ATOM 786 O O . LYS A 1 104 ? 0.263 -13.424 5.950 1.00 98.25 104 LYS A O 1
ATOM 791 N N . LEU A 1 105 ? 1.678 -13.108 7.675 1.00 97.88 105 LEU A N 1
ATOM 792 C CA . LEU A 1 105 ? 1.844 -11.659 7.562 1.00 97.88 105 LEU A CA 1
ATOM 793 C C . LEU A 1 105 ? 3.296 -11.323 7.218 1.00 97.88 105 LEU A C 1
ATOM 795 O O . LEU A 1 105 ? 4.204 -11.903 7.811 1.00 97.88 105 LEU A O 1
ATOM 799 N N . LEU A 1 106 ? 3.506 -10.361 6.318 1.00 95.25 106 LEU A N 1
ATOM 800 C CA . LEU A 1 106 ? 4.808 -9.760 6.024 1.00 95.25 106 LEU A CA 1
ATOM 801 C C . LEU A 1 106 ? 4.953 -8.434 6.780 1.00 95.25 106 LEU A C 1
ATOM 803 O O . LEU A 1 106 ? 4.436 -7.406 6.357 1.00 95.25 106 LEU A O 1
ATOM 807 N N . VAL A 1 107 ? 5.667 -8.455 7.899 1.00 94.12 107 VAL A N 1
ATOM 808 C CA . VAL A 1 107 ? 5.871 -7.300 8.782 1.00 94.12 107 VAL A CA 1
ATOM 809 C C . VAL A 1 107 ? 7.229 -6.663 8.500 1.00 94.12 107 VAL A C 1
ATOM 811 O O . VAL A 1 107 ? 8.238 -7.360 8.390 1.00 94.12 107 VAL A O 1
ATOM 814 N N . GLN A 1 108 ? 7.264 -5.335 8.405 1.00 90.50 108 GLN A N 1
ATOM 815 C CA . GLN A 1 108 ? 8.490 -4.573 8.167 1.00 90.50 108 GLN A CA 1
ATOM 816 C C . GLN A 1 108 ? 9.037 -3.990 9.473 1.00 90.50 108 GLN A C 1
ATOM 818 O O . GLN A 1 108 ? 8.276 -3.626 10.368 1.00 90.50 108 GLN A O 1
ATOM 823 N N . SER A 1 109 ? 10.355 -3.847 9.571 1.00 87.81 109 SER A N 1
ATOM 824 C CA . SER A 1 109 ? 11.019 -3.082 10.632 1.00 87.81 109 SER A CA 1
ATOM 825 C C . SER A 1 109 ? 12.047 -2.121 10.045 1.00 87.81 109 SER A C 1
ATOM 827 O O . SER A 1 109 ? 12.450 -2.255 8.889 1.00 87.81 109 SER A O 1
ATOM 829 N N . TYR A 1 110 ? 12.537 -1.178 10.852 1.00 79.62 110 TYR A N 1
ATOM 830 C CA . TYR A 1 110 ? 13.715 -0.414 10.451 1.00 79.62 110 TYR A CA 1
ATOM 831 C C . TYR A 1 110 ? 14.934 -1.329 10.320 1.00 79.62 110 TYR A C 1
ATOM 833 O O . TYR A 1 110 ? 15.199 -2.176 11.174 1.00 79.62 110 TYR A O 1
ATOM 841 N N . ALA A 1 111 ? 15.661 -1.160 9.219 1.00 65.38 111 ALA A N 1
ATOM 842 C CA . ALA A 1 111 ? 16.816 -1.968 8.879 1.00 65.38 111 ALA A CA 1
ATOM 843 C C . ALA A 1 111 ? 18.095 -1.339 9.447 1.00 65.38 111 ALA A C 1
ATOM 845 O O . ALA A 1 111 ? 18.484 -0.262 9.007 1.00 65.38 111 ALA A O 1
ATOM 846 N N . SER A 1 112 ? 18.800 -2.023 10.351 1.00 58.88 112 SER A N 1
ATOM 847 C CA . SER A 1 112 ? 20.276 -1.970 10.355 1.00 58.88 112 SER A CA 1
ATOM 848 C C . SER A 1 112 ? 20.943 -3.154 11.061 1.00 58.88 112 SER A C 1
ATOM 850 O O . SER A 1 112 ? 21.982 -3.007 11.691 1.00 58.88 112 SER A O 1
ATOM 852 N N . GLY A 1 113 ? 20.361 -4.348 10.937 1.00 65.25 113 GLY A N 1
ATOM 853 C CA . GLY A 1 113 ? 20.919 -5.592 11.470 1.00 65.25 113 GLY A CA 1
ATOM 854 C C . GLY A 1 113 ? 20.838 -6.736 10.457 1.00 65.25 113 GLY A C 1
ATOM 855 O O . GLY A 1 113 ? 21.092 -6.550 9.270 1.00 65.25 113 GLY A O 1
ATOM 856 N N . SER A 1 114 ? 20.456 -7.925 10.926 1.00 74.19 114 SER A N 1
ATOM 857 C CA . SER A 1 114 ? 20.312 -9.146 10.119 1.00 74.19 114 SER A CA 1
ATOM 858 C C . SER A 1 114 ? 19.113 -9.136 9.163 1.00 74.19 114 SER A C 1
ATOM 860 O O . SER A 1 114 ? 19.166 -9.814 8.137 1.00 74.19 114 SER A O 1
ATOM 862 N N . SER A 1 115 ? 18.039 -8.405 9.484 1.00 82.75 115 SER A N 1
ATOM 863 C CA . SER A 1 115 ? 16.764 -8.423 8.756 1.00 82.75 115 SER A CA 1
ATOM 864 C C . SER A 1 115 ? 15.987 -7.111 8.919 1.00 82.75 115 SER A C 1
ATOM 866 O O . SER A 1 115 ? 16.133 -6.408 9.919 1.00 82.75 115 SER A O 1
ATOM 868 N N . ALA A 1 116 ? 15.134 -6.817 7.938 1.00 86.94 116 ALA A N 1
ATOM 869 C CA . ALA A 1 116 ? 14.099 -5.784 7.988 1.00 86.94 116 ALA A CA 1
ATOM 870 C C . ALA A 1 116 ? 12.693 -6.328 7.664 1.00 86.94 116 ALA A C 1
ATOM 872 O O . ALA A 1 116 ? 11.725 -5.571 7.614 1.00 86.94 116 ALA A O 1
ATOM 873 N N . TRP A 1 117 ? 12.597 -7.636 7.421 1.00 90.62 117 TRP A N 1
ATOM 874 C CA . TRP A 1 117 ? 11.422 -8.318 6.901 1.00 90.62 117 TRP A CA 1
ATOM 875 C C . TRP A 1 117 ? 11.145 -9.549 7.749 1.00 90.62 117 TRP A C 1
ATOM 877 O O . TRP A 1 117 ? 12.011 -10.407 7.938 1.00 90.62 117 TRP A O 1
ATOM 887 N N . HIS A 1 118 ? 9.926 -9.645 8.258 1.00 93.12 118 HIS A N 1
ATOM 888 C CA . HIS A 1 118 ? 9.559 -10.641 9.250 1.00 93.12 118 HIS A CA 1
ATOM 889 C C . HIS A 1 118 ? 8.257 -11.311 8.851 1.00 93.12 118 HIS A C 1
ATOM 891 O O . HIS A 1 118 ? 7.296 -10.642 8.479 1.00 93.12 118 HIS A O 1
ATOM 897 N N . ILE A 1 119 ? 8.212 -12.632 8.954 1.00 96.50 119 ILE A N 1
ATOM 898 C CA . ILE A 1 119 ? 7.009 -13.413 8.696 1.00 96.50 119 ILE A CA 1
ATOM 899 C C . ILE A 1 119 ? 6.388 -13.791 10.031 1.00 96.50 119 ILE A C 1
ATOM 901 O O . ILE A 1 119 ? 7.057 -14.396 10.868 1.00 96.50 119 ILE A O 1
ATOM 905 N N . TYR A 1 120 ? 5.114 -13.464 10.218 1.00 98.00 120 TYR A N 1
ATOM 906 C CA . TYR A 1 120 ? 4.323 -13.827 11.397 1.00 98.00 120 TYR A CA 1
ATOM 907 C C . TYR A 1 120 ? 3.140 -14.708 10.995 1.00 98.00 120 TYR A C 1
ATOM 909 O O . TYR A 1 120 ? 2.656 -14.613 9.868 1.00 98.00 120 TYR A O 1
ATOM 917 N N . ASN A 1 121 ? 2.641 -15.534 11.917 1.00 98.06 121 ASN A N 1
ATOM 918 C CA . ASN A 1 121 ? 1.330 -16.166 11.756 1.00 98.06 121 ASN A CA 1
ATOM 919 C C . ASN A 1 121 ? 0.247 -15.079 11.690 1.00 98.06 121 ASN A C 1
ATOM 921 O O . ASN A 1 121 ? 0.241 -14.163 12.511 1.00 98.06 121 ASN A O 1
ATOM 925 N N . ALA A 1 122 ? -0.699 -15.207 10.759 1.00 97.19 122 ALA A N 1
ATOM 926 C CA . ALA A 1 122 ? -1.842 -14.297 10.621 1.00 97.19 122 ALA A CA 1
ATOM 927 C C . ALA A 1 122 ? -3.019 -14.633 11.559 1.00 97.19 122 ALA A C 1
ATOM 929 O O . ALA A 1 122 ? -4.081 -14.006 11.490 1.00 97.19 122 ALA A O 1
ATOM 930 N N . THR A 1 123 ? -2.841 -15.635 12.420 1.00 94.94 123 THR A N 1
ATOM 931 C CA . THR A 1 123 ? -3.810 -16.106 13.413 1.00 94.94 123 THR A CA 1
ATOM 932 C C . THR A 1 123 ? -3.142 -16.260 14.783 1.00 94.94 123 THR A C 1
ATOM 934 O O . THR A 1 123 ? -1.917 -16.435 14.849 1.00 94.94 123 THR A O 1
ATOM 937 N N . PRO A 1 124 ? -3.918 -16.243 15.886 1.00 94.06 124 PRO A N 1
ATOM 938 C CA . PRO A 1 124 ? -3.384 -16.488 17.220 1.00 94.06 124 PRO A CA 1
ATOM 939 C C . PRO A 1 124 ? -2.559 -17.787 17.278 1.00 94.06 124 PRO A C 1
ATOM 941 O O . PRO A 1 124 ? -2.922 -18.764 16.620 1.00 94.06 124 PRO A O 1
ATOM 944 N N . PRO A 1 125 ? -1.453 -17.821 18.042 1.00 95.00 125 PRO A N 1
ATOM 945 C CA . PRO A 1 125 ? -0.945 -16.772 18.937 1.00 95.00 125 PRO A CA 1
ATOM 946 C C . PRO A 1 125 ? -0.042 -15.716 18.255 1.00 95.00 125 PRO A C 1
ATOM 948 O O . PRO A 1 125 ? 0.687 -15.006 18.944 1.00 95.00 125 PRO A O 1
ATOM 951 N N . TYR A 1 126 ? -0.073 -15.589 16.921 1.00 96.75 126 TYR A N 1
ATOM 952 C CA . TYR A 1 126 ? 0.708 -14.599 16.156 1.00 96.75 126 TYR A CA 1
ATOM 953 C C . TYR A 1 126 ? 2.224 -14.705 16.374 1.00 96.75 126 TYR A C 1
ATOM 955 O O . TYR A 1 126 ? 2.939 -13.722 16.572 1.00 96.75 126 TYR A O 1
ATOM 963 N N . ASN A 1 127 ? 2.745 -15.930 16.390 1.00 96.75 127 ASN A N 1
ATOM 964 C CA . ASN A 1 127 ? 4.183 -16.155 16.517 1.00 96.75 127 ASN A CA 1
ATOM 965 C C . ASN A 1 127 ? 4.932 -15.607 15.296 1.00 96.75 127 ASN A C 1
ATOM 967 O O . ASN A 1 127 ? 4.478 -15.779 14.162 1.00 96.75 127 ASN A O 1
ATOM 971 N N . LYS A 1 128 ? 6.107 -15.010 15.530 1.00 96.00 128 LYS A N 1
ATOM 972 C CA . LYS A 1 128 ? 7.081 -14.760 14.466 1.00 96.00 128 LYS A CA 1
ATOM 973 C C . LYS A 1 128 ? 7.583 -16.112 13.958 1.00 96.00 128 LYS A C 1
ATOM 975 O O . LYS A 1 128 ? 8.156 -16.886 14.718 1.00 96.00 128 LYS A O 1
ATOM 980 N N . ILE A 1 129 ? 7.337 -16.392 12.686 1.00 95.31 129 ILE A N 1
ATOM 981 C CA . ILE A 1 129 ? 7.757 -17.612 11.990 1.00 95.31 129 ILE A CA 1
ATOM 982 C C . ILE A 1 129 ? 9.210 -17.474 11.543 1.00 95.31 129 ILE A C 1
ATOM 984 O O . ILE A 1 129 ? 9.985 -18.422 11.640 1.00 95.31 129 ILE A O 1
ATOM 988 N N . LYS A 1 130 ? 9.571 -16.300 11.011 1.00 93.06 130 LYS A N 1
ATOM 989 C CA . LYS A 1 130 ? 10.844 -16.116 10.314 1.00 93.06 130 LYS A CA 1
ATOM 990 C C . LYS A 1 130 ? 11.300 -14.666 10.298 1.00 93.06 130 LYS A C 1
ATOM 992 O O . LYS A 1 130 ? 10.492 -13.763 10.117 1.00 93.06 130 LYS A O 1
ATOM 997 N N . GLU A 1 131 ? 12.605 -14.465 10.401 1.00 91.62 131 GLU A N 1
ATOM 998 C CA . GLU A 1 131 ? 13.269 -13.245 9.942 1.00 91.62 131 GLU A CA 1
ATOM 999 C C . GLU A 1 131 ? 13.873 -13.539 8.571 1.00 91.62 131 GLU A C 1
ATOM 1001 O O . GLU A 1 131 ? 14.592 -14.527 8.436 1.00 91.62 131 GLU A O 1
ATOM 1006 N 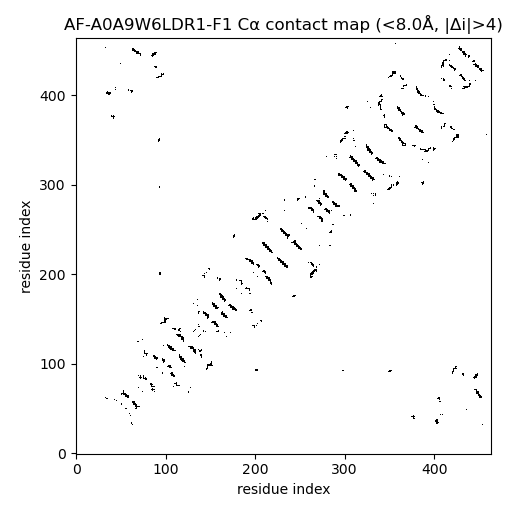N . ILE A 1 132 ? 13.587 -12.724 7.554 1.00 91.00 132 ILE A N 1
ATOM 1007 C CA . ILE A 1 132 ? 14.184 -12.882 6.225 1.00 91.00 132 ILE A CA 1
ATOM 1008 C C . ILE A 1 132 ? 15.510 -12.115 6.197 1.00 91.00 132 ILE A C 1
ATOM 1010 O O . ILE A 1 132 ? 15.500 -10.884 6.280 1.00 91.00 132 ILE A O 1
ATOM 1014 N N . PRO A 1 133 ? 16.661 -12.797 6.048 1.00 87.38 133 PRO A N 1
ATOM 1015 C CA . PRO A 1 133 ? 17.943 -12.115 6.044 1.00 87.38 133 PRO A CA 1
ATOM 1016 C C . PRO A 1 133 ? 18.042 -11.033 4.971 1.00 87.38 133 PRO A C 1
ATOM 1018 O O . PRO A 1 133 ? 17.639 -11.219 3.821 1.00 87.38 133 PRO A O 1
ATOM 1021 N N . ILE A 1 134 ? 18.691 -9.930 5.328 1.00 84.19 134 ILE A N 1
ATOM 1022 C CA . ILE A 1 134 ? 18.839 -8.747 4.479 1.00 84.19 134 ILE A CA 1
ATOM 1023 C C . ILE A 1 134 ? 19.551 -9.033 3.154 1.00 84.19 134 ILE A C 1
ATOM 1025 O O . ILE A 1 134 ? 19.320 -8.369 2.152 1.00 84.19 134 ILE A O 1
ATOM 1029 N N . LYS A 1 135 ? 20.396 -10.069 3.114 1.00 84.44 135 LYS A N 1
ATOM 1030 C CA . LYS A 1 135 ? 21.059 -10.516 1.882 1.00 84.44 135 LYS A CA 1
ATOM 1031 C C . LYS A 1 135 ? 20.080 -11.034 0.820 1.00 84.44 135 LYS A C 1
ATOM 1033 O O . LYS A 1 135 ? 20.452 -11.057 -0.349 1.00 84.44 135 LYS A O 1
ATOM 1038 N N . TYR A 1 136 ? 18.875 -11.452 1.218 1.00 85.25 136 TYR A N 1
ATOM 1039 C CA . TYR A 1 136 ? 17.838 -11.913 0.301 1.00 85.25 136 TYR A CA 1
ATOM 1040 C C . TYR A 1 136 ? 16.980 -10.741 -0.161 1.00 85.25 136 TYR A C 1
ATOM 1042 O O . TYR A 1 136 ? 17.061 -10.382 -1.329 1.00 85.25 136 TYR A O 1
ATOM 1050 N N . VAL A 1 137 ? 16.230 -10.108 0.747 1.00 84.00 137 VAL A N 1
ATOM 1051 C CA . VAL A 1 137 ? 15.175 -9.123 0.411 1.00 84.00 137 VAL A CA 1
ATOM 1052 C C . VAL A 1 137 ? 15.573 -7.678 0.775 1.00 84.00 137 VAL A C 1
ATOM 1054 O O . VAL A 1 137 ? 14.765 -6.764 0.707 1.00 84.00 137 VAL A O 1
ATOM 1057 N N . GLY A 1 138 ? 16.841 -7.442 1.124 1.00 80.25 138 GLY A N 1
ATOM 1058 C CA . GLY A 1 138 ? 17.426 -6.115 1.347 1.00 80.25 138 GLY A CA 1
ATOM 1059 C C . GLY A 1 138 ? 16.861 -5.323 2.536 1.00 80.25 138 GLY A C 1
ATOM 1060 O O . GLY A 1 138 ? 16.117 -5.834 3.374 1.00 80.25 138 GLY A O 1
ATOM 1061 N N . TRP A 1 139 ? 17.277 -4.057 2.633 1.00 72.56 139 TRP A N 1
ATOM 1062 C CA . TRP A 1 139 ? 16.915 -3.109 3.694 1.00 72.56 139 TRP A CA 1
ATOM 1063 C C . TRP A 1 139 ? 15.465 -2.643 3.503 1.00 72.56 139 TRP A C 1
ATOM 1065 O O . TRP A 1 139 ? 15.137 -2.100 2.458 1.00 72.56 139 TRP A O 1
ATOM 1075 N N . GLY A 1 140 ? 14.598 -2.857 4.493 1.00 59.59 140 GLY A N 1
ATOM 1076 C CA . GLY A 1 140 ? 13.132 -2.735 4.405 1.00 59.59 140 GLY A CA 1
ATOM 1077 C C . GLY A 1 140 ? 12.531 -1.373 4.030 1.00 59.59 140 GLY A C 1
ATOM 1078 O O . GLY A 1 140 ? 11.323 -1.226 4.136 1.00 59.59 140 GLY A O 1
ATOM 1079 N N . SER A 1 141 ? 13.322 -0.391 3.591 1.00 58.56 141 SER A N 1
ATOM 1080 C CA . SER A 1 141 ? 12.838 0.770 2.836 1.00 58.56 141 SER A CA 1
ATOM 1081 C C . SER A 1 141 ? 13.984 1.405 2.019 1.00 58.56 141 SER A C 1
ATOM 1083 O O . SER A 1 141 ? 15.084 1.575 2.561 1.00 58.56 141 SER A O 1
ATOM 1085 N N . PRO A 1 142 ? 13.764 1.768 0.739 1.00 55.78 142 PRO A N 1
ATOM 1086 C CA . PRO A 1 142 ? 12.633 1.373 -0.101 1.00 55.78 142 PRO A CA 1
ATOM 1087 C C . PRO A 1 142 ? 12.897 -0.004 -0.732 1.00 55.78 142 PRO A C 1
ATOM 1089 O O . PRO A 1 142 ? 13.741 -0.127 -1.623 1.00 55.78 142 PRO A O 1
ATOM 1092 N N . ILE A 1 143 ? 12.172 -1.049 -0.309 1.00 65.38 143 ILE A N 1
ATOM 1093 C CA . ILE A 1 143 ? 12.146 -2.324 -1.044 1.00 65.38 143 ILE A CA 1
ATOM 1094 C C . ILE A 1 143 ? 10.725 -2.855 -1.178 1.00 65.38 143 ILE A C 1
ATOM 1096 O O . ILE A 1 143 ? 9.961 -2.973 -0.225 1.00 65.38 143 ILE A O 1
ATOM 1100 N N . ASP A 1 144 ? 10.401 -3.210 -2.414 1.00 78.69 144 ASP A N 1
ATOM 1101 C CA . ASP A 1 144 ? 9.072 -3.559 -2.868 1.00 78.69 144 ASP A CA 1
ATOM 1102 C C . ASP A 1 144 ? 8.806 -5.071 -2.824 1.00 78.69 144 ASP A C 1
ATOM 1104 O O . ASP A 1 144 ? 8.629 -5.704 -3.862 1.00 78.69 144 ASP A O 1
ATOM 1108 N N . ALA A 1 145 ? 8.787 -5.676 -1.632 1.00 90.88 145 ALA A N 1
ATOM 1109 C CA . ALA A 1 145 ? 8.358 -7.070 -1.488 1.00 90.88 145 ALA A CA 1
ATOM 1110 C C . ALA A 1 145 ? 6.824 -7.185 -1.503 1.00 90.88 145 ALA A C 1
ATOM 1112 O O . ALA A 1 145 ? 6.134 -6.462 -0.776 1.00 90.88 145 ALA A O 1
ATOM 1113 N N . ARG A 1 146 ? 6.272 -8.080 -2.329 1.00 94.00 146 ARG A N 1
ATOM 1114 C CA . ARG A 1 146 ? 4.828 -8.345 -2.442 1.00 94.00 146 ARG A CA 1
ATOM 1115 C C . ARG A 1 146 ? 4.569 -9.846 -2.455 1.00 94.00 146 ARG A C 1
ATOM 1117 O O . ARG A 1 146 ? 5.267 -10.585 -3.146 1.00 94.00 146 ARG A O 1
ATOM 1124 N N . TRP A 1 147 ? 3.539 -10.278 -1.734 1.00 96.19 147 TRP A N 1
ATOM 1125 C CA . TRP A 1 147 ? 3.014 -11.637 -1.856 1.00 96.19 147 TRP A CA 1
ATOM 1126 C C . TRP A 1 147 ? 2.558 -11.922 -3.287 1.00 96.19 147 TRP A C 1
ATOM 1128 O O . TRP A 1 147 ? 1.938 -11.067 -3.928 1.00 96.19 147 TRP A O 1
ATOM 1138 N N . ASP A 1 148 ? 2.837 -13.133 -3.764 1.00 97.38 148 ASP A N 1
ATOM 1139 C CA . ASP A 1 148 ? 2.153 -13.683 -4.932 1.00 97.38 148 ASP A CA 1
ATOM 1140 C C . ASP A 1 148 ? 0.638 -13.732 -4.664 1.00 97.38 148 ASP A C 1
ATOM 1142 O O . ASP A 1 148 ? 0.178 -13.946 -3.539 1.00 97.38 148 ASP A O 1
ATOM 1146 N N . ALA A 1 149 ? -0.157 -13.484 -5.702 1.00 96.06 149 ALA A N 1
ATOM 1147 C CA . ALA A 1 149 ? -1.609 -13.458 -5.604 1.00 96.06 149 ALA A CA 1
ATOM 1148 C C . ALA A 1 149 ? -2.240 -14.820 -5.276 1.00 96.06 149 ALA A C 1
ATOM 1150 O O . ALA A 1 149 ? -3.378 -14.853 -4.809 1.00 96.06 149 ALA A O 1
ATOM 1151 N N . LYS A 1 150 ? -1.540 -15.926 -5.549 1.00 96.50 150 LYS A N 1
ATOM 1152 C CA . LYS A 1 150 ? -2.057 -17.298 -5.470 1.00 96.50 150 LYS A CA 1
ATOM 1153 C C . LYS A 1 150 ? -1.190 -18.207 -4.604 1.00 96.50 150 LYS A C 1
ATOM 1155 O O . LYS A 1 150 ? -1.735 -19.044 -3.893 1.00 96.50 150 LYS A O 1
ATOM 1160 N N . ASP A 1 151 ? 0.131 -18.075 -4.672 1.00 98.06 151 ASP A N 1
ATOM 1161 C CA . ASP A 1 151 ? 1.070 -18.904 -3.918 1.00 98.06 151 ASP A CA 1
ATOM 1162 C C . ASP A 1 151 ? 1.368 -18.282 -2.538 1.00 98.06 151 ASP A C 1
ATOM 1164 O O . ASP A 1 151 ? 2.043 -17.253 -2.445 1.00 98.06 151 ASP A O 1
ATOM 1168 N N . PRO A 1 152 ? 0.905 -18.897 -1.435 1.00 97.94 152 PRO A N 1
ATOM 1169 C CA . PRO A 1 152 ? 1.035 -18.331 -0.095 1.00 97.94 152 PRO A CA 1
ATOM 1170 C C . PRO A 1 152 ? 2.466 -18.333 0.453 1.00 97.94 152 PRO A C 1
ATOM 1172 O O . PRO A 1 152 ? 2.687 -17.803 1.547 1.00 97.94 152 PRO A O 1
ATOM 1175 N N . ASN A 1 153 ? 3.418 -18.951 -0.249 1.00 98.19 153 ASN A N 1
ATOM 1176 C CA . ASN A 1 153 ? 4.807 -19.055 0.183 1.00 98.19 153 ASN A CA 1
ATOM 1177 C C . ASN A 1 153 ? 5.755 -18.174 -0.639 1.00 98.19 153 ASN A C 1
ATOM 1179 O O . ASN A 1 153 ? 6.943 -18.130 -0.328 1.00 98.19 153 ASN A O 1
ATOM 1183 N N . VAL A 1 154 ? 5.261 -17.474 -1.662 1.00 98.00 154 VAL A N 1
ATOM 1184 C CA . VAL A 1 154 ? 6.103 -16.710 -2.586 1.00 98.00 154 VAL A CA 1
ATOM 1185 C C . VAL A 1 154 ? 5.990 -15.211 -2.340 1.00 98.00 154 VAL A C 1
ATOM 1187 O O . VAL A 1 154 ? 4.901 -14.639 -2.306 1.00 98.00 154 VAL A O 1
ATOM 1190 N N . LEU A 1 155 ? 7.152 -14.569 -2.240 1.00 96.44 155 LEU A N 1
ATOM 1191 C CA . LEU A 1 155 ? 7.324 -13.130 -2.367 1.00 96.44 155 LEU A CA 1
ATOM 1192 C C . LEU A 1 155 ? 8.015 -12.818 -3.694 1.00 96.44 155 LEU A C 1
ATOM 1194 O O . LEU A 1 155 ? 9.024 -13.439 -4.030 1.00 96.44 155 LEU A O 1
ATOM 1198 N N . TYR A 1 156 ? 7.530 -11.806 -4.402 1.00 96.25 156 TYR A N 1
ATOM 1199 C CA . TYR A 1 156 ? 8.308 -11.137 -5.438 1.00 96.25 156 TYR A CA 1
ATOM 1200 C C . TYR A 1 156 ? 8.835 -9.817 -4.915 1.00 96.25 156 TYR A C 1
ATOM 1202 O O . TYR A 1 156 ? 8.141 -9.120 -4.173 1.00 96.25 156 TYR A O 1
ATOM 1210 N N . TYR A 1 157 ? 10.057 -9.471 -5.297 1.00 93.94 157 TYR A N 1
ATOM 1211 C CA . TYR A 1 157 ? 10.694 -8.259 -4.813 1.00 93.94 157 TYR A CA 1
ATOM 1212 C C . TYR A 1 157 ? 11.795 -7.782 -5.755 1.00 93.94 157 TYR A C 1
ATOM 1214 O O . TYR A 1 157 ? 12.340 -8.542 -6.556 1.00 93.94 157 TYR A O 1
ATOM 1222 N N . GLN A 1 158 ? 12.153 -6.510 -5.629 1.00 90.06 158 GLN A N 1
ATOM 1223 C CA . GLN A 1 158 ? 13.290 -5.928 -6.332 1.00 90.06 158 GLN A CA 1
ATOM 1224 C C . GLN A 1 158 ? 14.515 -5.875 -5.423 1.00 90.06 158 GLN A C 1
ATOM 1226 O O . GLN A 1 158 ? 14.428 -5.486 -4.257 1.00 90.06 158 GLN A O 1
ATOM 1231 N N . TRP A 1 159 ? 15.679 -6.214 -5.966 1.00 86.81 159 TRP A N 1
ATOM 1232 C CA . TRP A 1 159 ? 16.942 -5.982 -5.281 1.00 86.81 159 TRP A CA 1
ATOM 1233 C C . TRP A 1 159 ? 18.052 -5.728 -6.287 1.00 86.81 159 TRP A C 1
ATOM 1235 O O . TRP A 1 159 ? 18.253 -6.505 -7.227 1.00 86.81 159 TRP A O 1
ATOM 1245 N N . LYS A 1 160 ? 18.777 -4.624 -6.078 1.00 85.25 160 LYS A N 1
ATOM 1246 C CA . LYS A 1 160 ? 19.731 -4.075 -7.049 1.00 85.25 160 LYS A CA 1
ATOM 1247 C C . LYS A 1 160 ? 19.042 -3.872 -8.407 1.00 85.25 160 LYS A C 1
ATOM 1249 O O . LYS A 1 160 ? 18.068 -3.138 -8.472 1.00 85.25 160 LYS A O 1
ATOM 1254 N N . LYS A 1 161 ? 19.525 -4.521 -9.469 1.00 90.19 161 LYS A N 1
ATOM 1255 C CA . LYS A 1 161 ? 19.006 -4.396 -10.842 1.00 90.19 161 LYS A CA 1
ATOM 1256 C C . LYS A 1 161 ? 18.097 -5.555 -11.252 1.00 90.19 161 LYS A C 1
ATOM 1258 O O . LYS A 1 161 ? 17.840 -5.760 -12.431 1.00 90.19 161 LYS A O 1
ATOM 1263 N N . THR A 1 162 ? 17.663 -6.368 -10.293 1.00 92.06 162 THR A N 1
ATOM 1264 C CA . THR A 1 162 ? 17.039 -7.658 -10.587 1.00 92.06 162 THR A CA 1
ATOM 1265 C C . THR A 1 162 ? 15.684 -7.776 -9.900 1.00 92.06 162 THR A C 1
ATOM 1267 O O . THR A 1 162 ? 15.531 -7.369 -8.744 1.00 92.06 162 THR A O 1
ATOM 1270 N N . MET A 1 163 ? 14.700 -8.311 -10.621 1.00 95.00 163 MET A N 1
ATOM 1271 C CA . MET A 1 163 ? 13.447 -8.799 -10.050 1.00 95.00 163 MET A CA 1
ATOM 1272 C C . MET A 1 163 ? 13.658 -10.233 -9.578 1.00 95.00 163 MET A C 1
ATOM 1274 O O . MET A 1 163 ? 14.182 -11.062 -10.322 1.00 95.00 163 MET A O 1
ATOM 1278 N N . TRP A 1 164 ? 13.246 -10.520 -8.353 1.00 95.56 164 TRP A N 1
ATOM 1279 C CA . TRP A 1 164 ? 13.492 -11.782 -7.675 1.00 95.56 164 TRP A CA 1
ATOM 1280 C C . TRP A 1 164 ? 12.192 -12.436 -7.229 1.00 95.56 164 TRP A C 1
ATOM 1282 O O . TRP A 1 164 ? 11.176 -11.774 -7.004 1.00 95.56 164 TRP A O 1
ATOM 1292 N N . LYS A 1 165 ? 12.271 -13.750 -7.047 1.00 96.81 165 LYS A N 1
ATOM 1293 C CA . LYS A 1 165 ? 11.268 -14.595 -6.415 1.00 96.81 165 LYS A CA 1
ATOM 1294 C C . LYS A 1 165 ? 11.900 -15.275 -5.210 1.00 96.81 165 LYS A C 1
ATOM 1296 O O . LYS A 1 165 ? 12.916 -15.947 -5.360 1.00 96.81 165 LYS A O 1
ATOM 1301 N N . TYR A 1 166 ? 11.275 -15.147 -4.050 1.00 96.69 166 TYR A N 1
ATOM 1302 C CA . TYR A 1 166 ? 11.722 -15.773 -2.813 1.00 96.69 166 TYR A CA 1
ATOM 1303 C C . TYR A 1 166 ? 10.625 -16.647 -2.214 1.00 96.69 166 TYR A C 1
ATOM 1305 O O . TYR A 1 166 ? 9.496 -16.193 -2.020 1.00 96.69 166 TYR A O 1
ATOM 1313 N N . ASN A 1 167 ? 10.962 -17.897 -1.904 1.00 97.44 167 ASN A N 1
ATOM 1314 C CA . ASN A 1 167 ? 10.093 -18.807 -1.174 1.00 97.44 167 ASN A CA 1
ATOM 1315 C C . ASN A 1 167 ? 10.387 -18.715 0.330 1.00 97.44 167 ASN A C 1
ATOM 1317 O O . ASN A 1 167 ? 11.460 -19.094 0.803 1.00 97.44 167 ASN A O 1
ATOM 1321 N N . VAL A 1 168 ? 9.409 -18.245 1.104 1.00 96.25 168 VAL A N 1
ATOM 1322 C CA . VAL A 1 168 ? 9.576 -17.990 2.543 1.00 96.25 168 VAL A CA 1
ATOM 1323 C C . VAL A 1 168 ? 9.746 -19.266 3.371 1.00 96.25 168 VAL A C 1
ATOM 1325 O O . VAL A 1 168 ? 10.245 -19.189 4.493 1.00 96.25 168 VAL A O 1
ATOM 1328 N N . VAL A 1 169 ? 9.365 -20.431 2.836 1.00 96.12 169 VAL A N 1
ATOM 1329 C CA . VAL A 1 169 ? 9.484 -21.734 3.506 1.00 96.12 169 VAL A CA 1
ATOM 1330 C C . VAL A 1 169 ? 10.824 -22.391 3.192 1.00 96.12 169 VAL A C 1
ATOM 1332 O O . VAL A 1 169 ? 11.509 -22.824 4.113 1.00 96.12 169 VAL A O 1
ATOM 1335 N N . THR A 1 170 ? 11.209 -22.451 1.916 1.00 96.31 170 THR A N 1
ATOM 1336 C CA . THR A 1 170 ? 12.404 -23.194 1.474 1.00 96.31 170 THR A CA 1
ATOM 1337 C C . THR A 1 170 ? 13.682 -22.358 1.429 1.00 96.31 170 THR A C 1
ATOM 1339 O O . THR A 1 170 ? 14.747 -22.922 1.202 1.00 96.31 170 THR A O 1
ATOM 1342 N N . ASP A 1 171 ? 13.593 -21.034 1.611 1.00 94.00 171 ASP A N 1
ATOM 1343 C CA . ASP A 1 171 ? 14.694 -20.081 1.376 1.00 94.00 171 ASP A CA 1
ATOM 1344 C C . ASP A 1 171 ? 15.214 -20.048 -0.067 1.00 94.00 171 ASP A C 1
ATOM 1346 O O . ASP A 1 171 ? 16.233 -19.413 -0.356 1.00 94.00 171 ASP A O 1
ATOM 1350 N N . GLU A 1 172 ? 14.504 -20.691 -0.992 1.00 96.12 172 GLU A N 1
ATOM 1351 C CA . GLU A 1 172 ? 14.836 -20.632 -2.404 1.00 96.12 172 GLU A CA 1
ATOM 1352 C C . GLU A 1 172 ? 14.675 -19.196 -2.906 1.00 96.12 172 GLU A C 1
ATOM 1354 O O . GLU A 1 172 ? 13.625 -18.572 -2.731 1.00 96.12 172 GLU A O 1
ATOM 1359 N N . ASN A 1 173 ? 15.733 -18.676 -3.527 1.00 94.25 173 ASN A N 1
ATOM 1360 C CA . ASN A 1 173 ? 15.773 -17.322 -4.049 1.00 94.25 173 ASN A CA 1
ATOM 1361 C C . ASN A 1 173 ? 16.236 -17.327 -5.507 1.00 94.25 173 ASN A C 1
ATOM 1363 O O . ASN A 1 173 ? 17.376 -17.688 -5.798 1.00 94.25 173 ASN A O 1
ATOM 1367 N N . ILE A 1 174 ? 15.352 -16.920 -6.414 1.00 96.25 174 ILE A N 1
ATOM 1368 C CA . ILE A 1 174 ? 15.520 -17.055 -7.862 1.00 96.25 174 ILE A CA 1
ATOM 1369 C C . ILE A 1 174 ? 15.501 -15.669 -8.501 1.00 96.25 174 ILE A C 1
ATOM 1371 O O . ILE A 1 174 ? 14.568 -14.892 -8.296 1.00 96.25 174 ILE A O 1
ATOM 1375 N N . ALA A 1 175 ? 16.516 -15.365 -9.309 1.00 96.06 175 ALA A N 1
ATOM 1376 C CA . ALA A 1 175 ? 16.509 -14.186 -10.169 1.00 96.06 175 ALA A CA 1
ATOM 1377 C C . ALA A 1 175 ? 15.568 -14.426 -11.358 1.00 96.06 175 ALA A C 1
ATOM 1379 O O . ALA A 1 175 ? 15.768 -15.375 -12.113 1.00 96.06 175 ALA A O 1
ATOM 1380 N N . LEU A 1 176 ? 14.561 -13.567 -11.529 1.00 97.00 176 LEU A N 1
ATOM 1381 C CA . LEU A 1 176 ? 13.599 -13.658 -12.631 1.00 97.00 176 LEU A CA 1
ATOM 1382 C C . LEU A 1 176 ? 14.044 -12.851 -13.849 1.00 97.00 176 LEU A C 1
ATOM 1384 O O . LEU A 1 176 ? 14.005 -13.347 -14.970 1.00 97.00 176 LEU A O 1
ATOM 1388 N N . HIS A 1 177 ? 14.467 -11.603 -13.630 1.00 97.06 177 HIS A N 1
ATOM 1389 C CA . HIS A 1 177 ? 14.851 -10.698 -14.713 1.00 97.06 177 HIS A CA 1
ATOM 1390 C C . HIS A 1 177 ? 15.893 -9.686 -14.254 1.00 97.06 177 HIS A C 1
ATOM 1392 O O . HIS A 1 177 ? 15.742 -9.083 -13.192 1.00 97.06 177 HIS A O 1
ATOM 1398 N N . ASP A 1 178 ? 16.938 -9.498 -15.056 1.00 95.12 178 ASP A N 1
ATOM 1399 C CA . ASP A 1 178 ? 18.019 -8.544 -14.805 1.00 95.12 178 ASP A CA 1
ATOM 1400 C C . ASP A 1 178 ? 17.865 -7.320 -15.714 1.00 95.12 178 ASP A C 1
ATOM 1402 O O . ASP A 1 178 ? 18.257 -7.346 -16.881 1.00 95.12 178 ASP A O 1
ATOM 1406 N N . PHE A 1 179 ? 17.335 -6.235 -15.148 1.00 94.44 179 PHE A N 1
ATOM 1407 C CA . PHE A 1 179 ? 17.129 -4.954 -15.827 1.00 94.44 179 PHE A CA 1
ATOM 1408 C C . PHE A 1 179 ? 18.448 -4.271 -16.201 1.00 94.44 179 PHE A C 1
ATOM 1410 O O . PHE A 1 179 ? 18.452 -3.355 -17.019 1.00 94.44 179 PHE A O 1
ATOM 1417 N N . GLY A 1 180 ? 19.584 -4.716 -15.651 1.00 91.06 180 GLY A N 1
ATOM 1418 C CA . GLY A 1 180 ? 20.899 -4.246 -16.078 1.00 91.06 180 GLY A CA 1
ATOM 1419 C C . GLY A 1 180 ? 21.237 -4.619 -17.524 1.00 91.06 180 GLY A C 1
ATOM 1420 O O . GLY A 1 180 ? 22.102 -3.975 -18.114 1.00 91.06 180 GLY A O 1
ATOM 1421 N N . LYS A 1 181 ? 20.560 -5.624 -18.099 1.00 91.62 181 LYS A N 1
ATOM 1422 C CA . LYS A 1 181 ? 20.707 -6.014 -19.510 1.00 91.62 181 LYS A CA 1
ATOM 1423 C C . LYS A 1 181 ? 19.930 -5.101 -20.454 1.00 91.62 181 LYS A C 1
ATOM 1425 O O . LYS A 1 181 ? 20.407 -4.839 -21.552 1.00 91.62 181 LYS A O 1
ATOM 1430 N N . ASP A 1 182 ? 18.766 -4.621 -20.023 1.00 93.31 182 ASP A N 1
ATOM 1431 C CA . ASP A 1 182 ? 17.928 -3.711 -20.814 1.00 93.31 182 ASP A CA 1
ATOM 1432 C C . ASP A 1 182 ? 18.404 -2.260 -20.694 1.00 93.31 182 ASP A C 1
ATOM 1434 O O . ASP A 1 182 ? 18.329 -1.489 -21.647 1.00 93.31 182 ASP A O 1
ATOM 1438 N N . PHE A 1 183 ? 18.934 -1.902 -19.521 1.00 90.31 183 PHE A N 1
ATOM 1439 C CA . PHE A 1 183 ? 19.437 -0.568 -19.201 1.00 90.31 183 PHE A CA 1
ATOM 1440 C C . PHE A 1 183 ? 20.906 -0.646 -18.750 1.00 90.31 183 PHE A C 1
ATOM 1442 O O . PHE A 1 183 ? 21.214 -0.410 -17.571 1.00 90.31 183 PHE A O 1
ATOM 1449 N N . PRO A 1 184 ? 21.831 -1.020 -19.659 1.00 85.88 184 PRO A N 1
ATOM 1450 C CA . PRO A 1 184 ? 23.248 -1.096 -19.342 1.00 85.88 184 PRO A CA 1
ATOM 1451 C C . PRO A 1 184 ? 23.817 0.298 -19.067 1.00 85.88 184 PRO A C 1
ATOM 1453 O O . PRO A 1 184 ? 23.328 1.312 -19.566 1.00 85.88 184 PRO A O 1
ATOM 1456 N N . ALA A 1 185 ? 24.903 0.352 -18.296 1.00 75.88 185 ALA A N 1
ATOM 1457 C CA . ALA A 1 185 ? 25.686 1.578 -18.213 1.00 75.88 185 ALA A CA 1
ATOM 1458 C C . ALA A 1 185 ? 26.275 1.885 -19.601 1.00 75.88 185 ALA A C 1
ATOM 1460 O O . ALA A 1 185 ? 26.875 1.006 -20.224 1.00 75.88 185 ALA A O 1
ATOM 1461 N N . VAL A 1 186 ? 26.108 3.111 -20.097 1.00 70.31 186 VAL A N 1
ATOM 1462 C CA . VAL A 1 186 ? 26.694 3.514 -21.384 1.00 70.31 186 VAL A CA 1
ATOM 1463 C C . VAL A 1 186 ? 28.210 3.663 -21.222 1.00 70.31 186 VAL A C 1
ATOM 1465 O O . VAL A 1 186 ? 28.694 4.269 -20.263 1.00 70.31 186 VAL A O 1
ATOM 1468 N N . ALA A 1 187 ? 28.967 3.096 -22.161 1.00 65.44 187 ALA A N 1
ATOM 1469 C CA . ALA A 1 187 ? 30.426 3.095 -22.134 1.00 65.44 187 ALA A CA 1
ATOM 1470 C C . ALA A 1 187 ? 31.013 4.520 -22.170 1.00 65.44 187 ALA A C 1
ATOM 1472 O O . ALA A 1 187 ? 30.551 5.370 -22.925 1.00 65.44 187 ALA A O 1
ATOM 1473 N N . GLY A 1 188 ? 32.046 4.780 -21.360 1.00 64.69 188 GLY A N 1
ATOM 1474 C CA . GLY A 1 188 ? 32.746 6.078 -21.311 1.00 64.69 188 GLY A CA 1
ATOM 1475 C C . GLY A 1 188 ? 31.999 7.192 -20.570 1.00 64.69 188 GLY A C 1
ATOM 1476 O O . GLY A 1 188 ? 32.540 8.270 -20.347 1.00 64.69 188 GLY A O 1
ATOM 1477 N N . THR A 1 189 ? 30.777 6.919 -20.138 1.00 61.19 189 THR A N 1
ATOM 1478 C CA . THR A 1 189 ? 29.954 7.808 -19.323 1.00 61.19 189 THR A CA 1
ATOM 1479 C C . THR A 1 189 ? 29.723 7.157 -17.972 1.00 61.19 189 THR A C 1
ATOM 1481 O O . THR A 1 189 ? 29.481 5.954 -17.889 1.00 61.19 189 THR A O 1
ATOM 1484 N N . ASN A 1 190 ? 29.727 7.948 -16.903 1.00 58.38 190 ASN A N 1
ATOM 1485 C CA . ASN A 1 190 ? 29.296 7.480 -15.591 1.00 58.38 190 ASN A CA 1
ATOM 1486 C C . ASN A 1 190 ? 27.763 7.324 -15.562 1.00 58.38 190 ASN A C 1
ATOM 1488 O O . ASN A 1 190 ? 27.148 7.877 -14.656 1.00 58.38 190 ASN A O 1
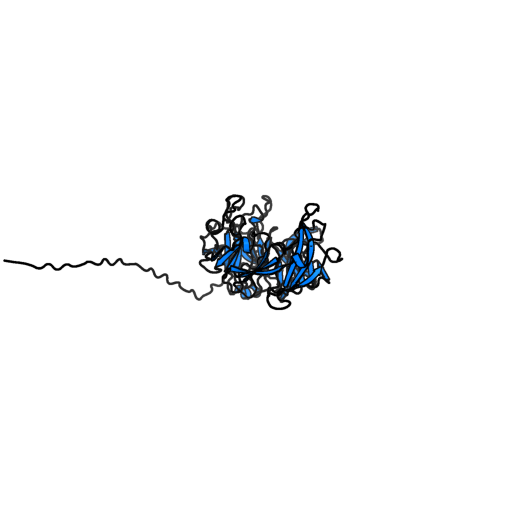ATOM 1492 N N . TYR A 1 191 ? 27.124 6.623 -16.528 1.00 62.25 191 TYR A N 1
ATOM 1493 C CA . TYR A 1 191 ? 25.715 6.255 -16.345 1.00 62.25 191 TYR A CA 1
ATOM 1494 C C . TYR A 1 191 ? 25.674 5.383 -15.104 1.00 62.25 191 TYR A C 1
ATOM 1496 O O . TYR A 1 191 ? 26.201 4.266 -15.096 1.00 62.25 191 TYR A O 1
ATOM 1504 N N . PRO A 1 192 ? 25.127 5.916 -14.025 1.00 67.62 192 PRO A N 1
ATOM 1505 C CA . PRO A 1 192 ? 25.313 5.318 -12.729 1.00 67.62 192 PRO A CA 1
ATOM 1506 C C . PRO A 1 192 ? 24.444 4.089 -12.584 1.00 67.62 192 PRO A C 1
ATOM 1508 O O . PRO A 1 192 ? 23.675 3.759 -13.479 1.00 67.62 192 PRO A O 1
ATOM 1511 N N . SER A 1 193 ? 24.557 3.389 -11.455 1.00 76.44 193 SER A N 1
ATOM 1512 C CA . SER A 1 193 ? 23.768 2.188 -11.174 1.00 76.44 193 SER A CA 1
ATOM 1513 C C . SER A 1 193 ? 22.265 2.440 -11.362 1.00 76.44 193 SER A C 1
ATOM 1515 O O . SER A 1 193 ? 21.592 2.877 -10.433 1.00 76.44 193 SER A O 1
ATOM 1517 N N . CYS A 1 194 ? 21.751 2.151 -12.558 1.00 87.69 194 CYS A N 1
ATOM 1518 C CA . CYS A 1 194 ? 20.332 2.197 -12.855 1.00 87.69 194 CYS A CA 1
ATOM 1519 C C . CYS A 1 194 ? 19.661 0.954 -12.280 1.00 87.69 194 CYS A C 1
ATOM 1521 O O . CYS A 1 194 ? 20.198 -0.151 -12.395 1.00 87.69 194 CYS A O 1
ATOM 1523 N N . SER A 1 195 ? 18.502 1.137 -11.666 1.00 89.69 195 SER A N 1
ATOM 1524 C CA . SER A 1 195 ? 17.704 0.053 -11.097 1.00 89.69 195 SER A CA 1
ATOM 1525 C C . SER A 1 195 ? 16.224 0.338 -11.266 1.00 89.69 195 SER A C 1
ATOM 1527 O O . SER A 1 195 ? 15.787 1.489 -11.199 1.00 89.69 195 SER A O 1
ATOM 1529 N N . GLN A 1 196 ? 15.461 -0.730 -11.450 1.00 92.94 196 GLN A N 1
ATOM 1530 C CA . GLN A 1 196 ? 14.013 -0.706 -11.419 1.00 92.94 196 GLN A CA 1
ATOM 1531 C C . GLN A 1 196 ? 13.511 -0.456 -9.990 1.00 92.94 196 GLN A C 1
ATOM 1533 O O . GLN A 1 196 ? 14.048 -1.007 -9.026 1.00 92.94 196 GLN A O 1
ATOM 1538 N N . THR A 1 197 ? 12.489 0.383 -9.847 1.00 92.44 197 THR A N 1
ATOM 1539 C CA . THR A 1 197 ? 11.857 0.673 -8.560 1.00 92.44 197 THR A CA 1
ATOM 1540 C C . THR A 1 197 ? 10.379 1.008 -8.723 1.00 92.44 197 THR A C 1
ATOM 1542 O O . THR A 1 197 ? 10.000 1.703 -9.668 1.00 92.44 197 THR A O 1
ATOM 1545 N N . MET A 1 198 ? 9.535 0.548 -7.797 1.00 92.94 198 MET A N 1
ATOM 1546 C CA . MET A 1 198 ? 8.168 1.065 -7.644 1.00 92.94 198 MET A CA 1
ATOM 1547 C C . MET A 1 198 ? 8.094 2.224 -6.638 1.00 92.94 198 MET A C 1
ATOM 1549 O O . MET A 1 198 ? 7.017 2.774 -6.424 1.00 92.94 198 MET A O 1
ATOM 1553 N N . GLN A 1 199 ? 9.238 2.606 -6.054 1.00 89.62 199 GLN A N 1
ATOM 1554 C CA . GLN A 1 199 ? 9.392 3.605 -4.994 1.00 89.62 199 GLN A CA 1
ATOM 1555 C C . GLN A 1 199 ? 8.474 3.352 -3.784 1.00 89.62 199 GLN A C 1
ATOM 1557 O O . GLN A 1 199 ? 7.802 4.263 -3.315 1.00 89.62 199 GLN A O 1
ATOM 1562 N N . GLU A 1 200 ? 8.449 2.112 -3.276 1.00 87.31 200 GLU A N 1
ATOM 1563 C CA . GLU A 1 200 ? 7.705 1.666 -2.077 1.00 87.31 200 GLU A CA 1
ATOM 1564 C C . GLU A 1 200 ? 6.174 1.608 -2.232 1.00 87.31 200 GLU A C 1
ATOM 1566 O O . GLU A 1 200 ? 5.534 0.664 -1.763 1.00 87.31 200 GLU A O 1
ATOM 1571 N N . GLU A 1 201 ? 5.561 2.580 -2.907 1.00 90.94 201 GLU A N 1
ATOM 1572 C CA . GLU A 1 201 ? 4.103 2.714 -2.944 1.00 90.94 201 GLU A CA 1
ATOM 1573 C C . GLU A 1 201 ? 3.414 1.804 -3.971 1.00 90.94 201 GLU A C 1
ATOM 1575 O O . GLU A 1 201 ? 2.215 1.533 -3.849 1.00 90.94 201 GLU A O 1
ATOM 1580 N N . GLY A 1 202 ? 4.132 1.362 -5.006 1.00 92.44 202 GLY A N 1
ATOM 1581 C CA . GLY A 1 202 ? 3.535 0.627 -6.117 1.00 92.44 202 GLY A CA 1
ATOM 1582 C C . GLY A 1 202 ? 3.206 -0.836 -5.829 1.00 92.44 202 GLY A C 1
ATOM 1583 O O . GLY A 1 202 ? 3.707 -1.460 -4.892 1.00 92.44 202 GLY A O 1
ATOM 1584 N N . LYS A 1 203 ? 2.345 -1.417 -6.661 1.00 93.25 203 LYS A N 1
ATOM 1585 C CA . LYS A 1 203 ? 1.969 -2.834 -6.608 1.00 93.25 203 LYS A CA 1
ATOM 1586 C C . LYS A 1 203 ? 1.790 -3.415 -8.014 1.00 93.25 203 LYS A C 1
ATOM 1588 O O . LYS A 1 203 ? 1.549 -2.657 -8.959 1.00 93.25 203 LYS A O 1
ATOM 1593 N N . PRO A 1 204 ? 1.906 -4.746 -8.165 1.00 96.75 204 PRO A N 1
ATOM 1594 C CA . PRO A 1 204 ? 1.536 -5.411 -9.406 1.00 96.75 204 PRO A CA 1
ATOM 1595 C C . PRO A 1 204 ? 0.025 -5.390 -9.643 1.00 96.75 204 PRO A C 1
ATOM 1597 O O . PRO A 1 204 ? -0.748 -4.980 -8.772 1.00 96.75 204 PRO A O 1
ATOM 1600 N N . SER A 1 205 ? -0.387 -5.891 -10.810 1.00 97.94 205 SER A N 1
ATOM 1601 C CA . SER A 1 205 ? -1.776 -6.285 -11.055 1.00 97.94 205 SER A CA 1
ATOM 1602 C C . SER A 1 205 ? -2.246 -7.307 -10.015 1.00 97.94 205 SER A C 1
ATOM 1604 O O . SER A 1 205 ? -1.437 -7.987 -9.375 1.00 97.94 205 SER A O 1
ATOM 1606 N N . ASP A 1 206 ? -3.562 -7.429 -9.830 1.00 96.00 206 ASP A N 1
ATOM 1607 C CA . ASP A 1 206 ? -4.145 -8.260 -8.768 1.00 96.00 206 ASP A CA 1
ATOM 1608 C C . ASP A 1 206 ? -3.776 -9.749 -8.897 1.00 96.00 206 ASP A C 1
ATOM 1610 O O . ASP A 1 206 ? -3.744 -10.457 -7.891 1.00 96.00 206 ASP A O 1
ATOM 1614 N N . ASP A 1 207 ? -3.458 -10.211 -10.110 1.00 96.94 207 ASP A N 1
ATOM 1615 C CA . ASP A 1 207 ? -2.983 -11.563 -10.425 1.00 96.94 207 ASP A CA 1
ATOM 1616 C C . ASP A 1 207 ? -1.455 -11.740 -10.309 1.00 96.94 207 ASP A C 1
ATOM 1618 O O . ASP A 1 207 ? -0.939 -12.816 -10.608 1.00 96.94 207 ASP A O 1
ATOM 1622 N N . SER A 1 208 ? -0.733 -10.700 -9.878 1.00 96.94 208 SER A N 1
ATOM 1623 C CA . SER A 1 208 ? 0.732 -10.636 -9.781 1.00 96.94 208 SER A CA 1
ATOM 1624 C C . SER A 1 208 ? 1.492 -10.798 -11.106 1.00 96.94 208 SER A C 1
ATOM 1626 O O . SER A 1 208 ? 2.710 -11.003 -11.081 1.00 96.94 208 SER A O 1
ATOM 1628 N N . ARG A 1 209 ? 0.821 -10.686 -12.260 1.00 98.12 209 ARG A N 1
ATOM 1629 C CA . ARG A 1 209 ? 1.443 -10.887 -13.577 1.00 98.12 209 ARG A CA 1
ATOM 1630 C C . ARG A 1 209 ? 2.161 -9.647 -14.097 1.00 98.12 209 ARG A C 1
ATOM 1632 O O . ARG A 1 209 ? 3.317 -9.735 -14.508 1.00 98.12 209 ARG A O 1
ATOM 1639 N N . TYR A 1 210 ? 1.489 -8.502 -14.096 1.00 98.75 210 TYR A N 1
ATOM 1640 C CA . TYR A 1 210 ? 2.033 -7.261 -14.632 1.00 98.75 210 TYR A CA 1
ATOM 1641 C C . TYR A 1 210 ? 2.627 -6.414 -13.515 1.00 98.75 210 TYR A C 1
ATOM 1643 O O . TYR A 1 210 ? 2.022 -6.236 -12.457 1.00 98.75 210 TYR A O 1
ATOM 1651 N N . TRP A 1 211 ? 3.802 -5.857 -13.781 1.00 98.50 211 TRP A N 1
ATOM 1652 C CA . TRP A 1 211 ? 4.543 -4.989 -12.875 1.00 98.50 211 TRP A CA 1
ATOM 1653 C C . TRP A 1 211 ? 4.978 -3.747 -13.634 1.00 98.50 211 TRP A C 1
ATOM 1655 O O . TRP A 1 211 ? 5.462 -3.862 -14.757 1.00 98.50 211 TRP A O 1
ATOM 1665 N N . ALA A 1 212 ? 4.836 -2.573 -13.032 1.00 98.12 212 ALA A N 1
ATOM 1666 C CA . ALA A 1 212 ? 5.375 -1.346 -13.598 1.00 98.12 212 ALA A CA 1
ATOM 1667 C C . ALA A 1 212 ? 6.551 -0.866 -12.756 1.00 98.12 212 ALA A C 1
ATOM 1669 O O . ALA A 1 212 ? 6.494 -0.951 -11.534 1.00 98.12 212 ALA A O 1
ATOM 1670 N N . PHE A 1 213 ? 7.594 -0.351 -13.402 1.00 97.19 213 PHE A N 1
ATOM 1671 C CA . PHE A 1 213 ? 8.782 0.157 -12.719 1.00 97.19 213 PHE A CA 1
ATOM 1672 C C . PHE A 1 213 ? 9.257 1.476 -13.323 1.00 97.19 213 PHE A C 1
ATOM 1674 O O . PHE A 1 213 ? 9.257 1.643 -14.542 1.00 97.19 213 PHE A O 1
ATOM 1681 N N . ASN A 1 214 ? 9.703 2.390 -12.462 1.00 95.25 214 ASN A N 1
ATOM 1682 C CA . ASN A 1 214 ? 10.585 3.477 -12.853 1.00 95.25 214 ASN A CA 1
ATOM 1683 C C . ASN A 1 214 ? 11.985 2.875 -12.979 1.00 95.25 214 ASN A C 1
ATOM 1685 O O . ASN A 1 214 ? 12.426 2.141 -12.094 1.00 95.25 214 ASN A O 1
ATOM 1689 N N . ILE A 1 215 ? 12.691 3.193 -14.055 1.00 94.38 215 ILE A N 1
ATOM 1690 C CA . ILE A 1 215 ? 14.116 2.910 -14.195 1.00 94.38 215 ILE A CA 1
ATOM 1691 C C . ILE A 1 215 ? 14.850 4.169 -13.778 1.00 94.38 215 ILE A C 1
ATOM 1693 O O . ILE A 1 215 ? 14.791 5.184 -14.473 1.00 94.38 215 ILE A O 1
ATOM 1697 N N . ARG A 1 216 ? 15.517 4.105 -12.628 1.00 90.69 216 ARG A N 1
ATOM 1698 C CA . ARG A 1 216 ? 16.112 5.274 -11.981 1.00 90.69 216 ARG A CA 1
ATOM 1699 C C . ARG A 1 216 ? 17.619 5.124 -11.880 1.00 90.69 216 ARG A C 1
ATOM 1701 O O . ARG A 1 216 ? 18.095 4.071 -11.462 1.00 90.69 216 ARG A O 1
ATOM 1708 N N . CYS A 1 217 ? 18.354 6.171 -12.239 1.00 89.12 217 CYS A N 1
ATOM 1709 C CA . CYS A 1 217 ? 19.816 6.197 -12.246 1.00 89.12 217 CYS A CA 1
ATOM 1710 C C . CYS A 1 217 ? 20.352 7.256 -11.261 1.00 89.12 217 CYS A C 1
ATOM 1712 O O . CYS A 1 217 ? 19.715 8.287 -11.058 1.00 89.12 217 CYS A O 1
ATOM 1714 N N . TYR A 1 218 ? 21.513 6.997 -10.648 1.00 87.31 218 TYR A N 1
ATOM 1715 C CA . TYR A 1 218 ? 22.162 7.820 -9.599 1.00 87.31 218 TYR A CA 1
ATOM 1716 C C . TYR A 1 218 ? 23.365 8.676 -10.071 1.00 87.31 218 TYR A C 1
ATOM 1718 O O . TYR A 1 218 ? 24.501 8.255 -9.936 1.00 87.31 218 TYR A O 1
ATOM 1726 N N . ASP A 1 219 ? 23.220 9.858 -10.651 1.00 85.19 219 ASP A N 1
ATOM 1727 C CA . ASP A 1 219 ? 24.392 10.635 -11.103 1.00 85.19 219 ASP A CA 1
ATOM 1728 C C . ASP A 1 219 ? 24.771 11.730 -10.097 1.00 85.19 219 ASP A C 1
ATOM 1730 O O . ASP A 1 219 ? 24.051 12.726 -10.013 1.00 85.19 219 ASP A O 1
ATOM 1734 N N . PRO A 1 220 ? 25.892 11.602 -9.350 1.00 86.00 220 PRO A N 1
ATOM 1735 C CA . PRO A 1 220 ? 26.313 12.615 -8.380 1.00 86.00 220 PRO A CA 1
ATOM 1736 C C . PRO A 1 220 ? 26.630 13.977 -9.007 1.00 86.00 220 PRO A C 1
ATOM 1738 O O . PRO A 1 220 ? 26.660 14.966 -8.281 1.00 86.00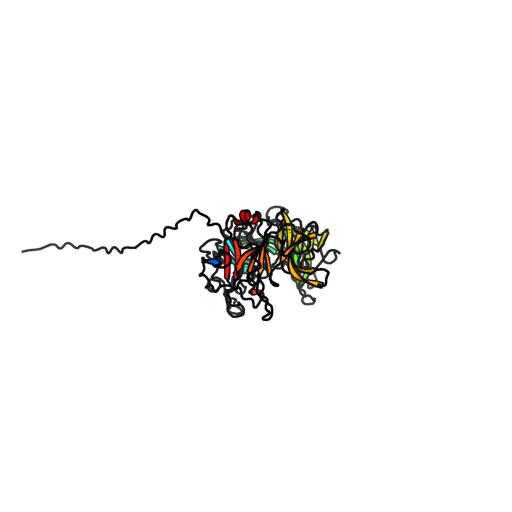 220 PRO A O 1
ATOM 1741 N N . SER A 1 221 ? 26.853 14.058 -10.324 1.00 85.12 221 SER A N 1
ATOM 1742 C CA . SER A 1 221 ? 27.037 15.334 -11.024 1.00 85.12 22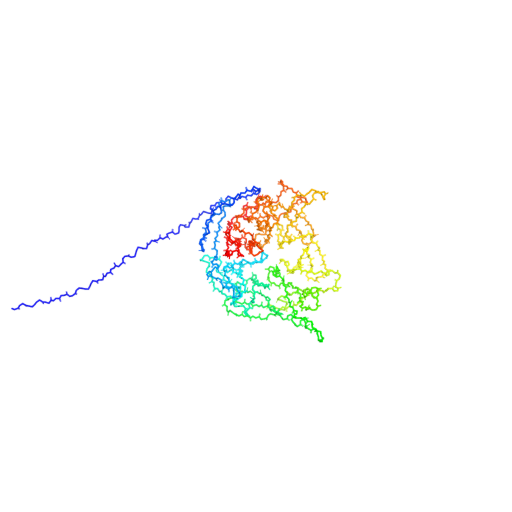1 SER A CA 1
ATOM 1743 C C . SER A 1 221 ? 25.729 15.994 -11.474 1.00 85.12 221 SER A C 1
ATOM 1745 O O . SER A 1 221 ? 25.750 17.148 -11.902 1.00 85.12 221 SER A O 1
ATOM 1747 N N . LYS A 1 222 ? 24.585 15.301 -11.374 1.00 84.06 222 LYS A N 1
ATOM 1748 C CA . LYS A 1 222 ? 23.270 15.844 -11.737 1.00 84.06 222 LYS A CA 1
ATOM 1749 C C . LYS A 1 222 ? 22.511 16.378 -10.529 1.00 84.06 222 LYS A C 1
ATOM 1751 O O . LYS A 1 222 ? 22.674 15.924 -9.397 1.00 84.06 222 LYS A O 1
ATOM 1756 N N . ASN A 1 223 ? 21.610 17.315 -10.813 1.00 85.81 223 ASN A N 1
ATOM 1757 C CA . ASN A 1 223 ? 20.592 17.793 -9.888 1.00 85.81 223 ASN A CA 1
ATOM 1758 C C . ASN A 1 223 ? 19.205 17.663 -10.557 1.00 85.81 223 ASN A C 1
ATOM 1760 O O . ASN A 1 223 ? 18.957 18.386 -11.523 1.00 85.81 223 ASN A O 1
ATOM 1764 N N . PRO A 1 224 ? 18.315 16.764 -10.094 1.00 87.75 224 PRO A N 1
ATOM 1765 C CA . PRO A 1 224 ? 18.485 15.863 -8.955 1.00 87.75 224 PRO A CA 1
ATOM 1766 C C . PRO A 1 224 ? 19.496 14.743 -9.233 1.00 87.75 224 PRO A C 1
ATOM 1768 O O . PRO A 1 224 ? 19.649 14.279 -10.361 1.00 87.75 224 PRO A O 1
ATOM 1771 N N . THR A 1 225 ? 20.154 14.275 -8.173 1.00 87.94 225 THR A N 1
ATOM 1772 C CA . THR A 1 225 ? 21.139 13.187 -8.249 1.00 87.94 225 THR A CA 1
ATOM 1773 C C . THR A 1 225 ? 20.516 11.876 -8.723 1.00 87.94 225 THR A C 1
ATOM 1775 O O . THR A 1 225 ? 21.119 11.131 -9.484 1.00 87.94 225 THR A O 1
ATOM 1778 N N . TRP A 1 226 ? 19.285 11.586 -8.306 1.00 87.75 226 TRP A N 1
ATOM 1779 C CA . TRP A 1 226 ? 18.526 10.446 -8.809 1.00 87.75 226 TRP A CA 1
ATOM 1780 C C . TRP A 1 226 ? 17.454 10.912 -9.787 1.00 87.75 226 TRP A C 1
ATOM 1782 O O . TRP A 1 226 ? 16.582 11.690 -9.399 1.00 87.75 226 TRP A O 1
ATOM 1792 N N . PHE A 1 227 ? 17.460 10.369 -11.001 1.00 88.69 227 PHE A N 1
ATOM 1793 C CA . PHE A 1 227 ? 16.544 10.747 -12.080 1.00 88.69 227 PHE A CA 1
ATOM 1794 C C . PHE A 1 227 ? 16.024 9.510 -12.816 1.00 88.69 227 PHE A C 1
ATOM 1796 O O . PHE A 1 227 ? 16.717 8.491 -12.910 1.00 88.69 227 PHE A O 1
ATOM 1803 N N . ASP A 1 228 ? 14.795 9.600 -13.313 1.00 91.31 228 ASP A N 1
ATOM 1804 C CA . ASP A 1 228 ? 14.157 8.534 -14.078 1.00 91.31 228 ASP A CA 1
ATOM 1805 C C . ASP A 1 228 ? 14.607 8.611 -15.546 1.00 91.31 228 ASP A C 1
ATOM 1807 O O . ASP A 1 228 ? 14.624 9.684 -16.148 1.00 91.31 228 ASP A O 1
ATOM 1811 N N . VAL A 1 229 ? 14.974 7.471 -16.133 1.00 92.25 229 VAL A N 1
ATOM 1812 C CA . VAL A 1 229 ? 15.341 7.356 -17.559 1.00 92.25 229 VAL A CA 1
ATOM 1813 C C . VAL A 1 229 ? 14.314 6.581 -18.372 1.00 92.25 229 VAL A C 1
ATOM 1815 O O . VAL A 1 229 ? 14.297 6.692 -19.593 1.00 92.25 229 VAL A O 1
ATOM 1818 N N . ALA A 1 230 ? 13.458 5.804 -17.708 1.00 95.69 230 ALA A N 1
ATOM 1819 C CA . ALA A 1 230 ? 12.332 5.131 -18.336 1.00 95.69 230 ALA A CA 1
ATOM 1820 C C . ALA A 1 230 ? 11.261 4.762 -17.304 1.00 95.69 230 ALA A C 1
ATOM 1822 O O . ALA A 1 230 ? 11.525 4.673 -16.105 1.00 95.69 230 ALA A O 1
ATOM 1823 N N . LYS A 1 231 ? 10.057 4.491 -17.795 1.00 97.75 231 LYS A N 1
ATOM 1824 C CA . LYS A 1 231 ? 9.007 3.731 -17.113 1.00 97.75 231 LYS A CA 1
ATOM 1825 C C . LYS A 1 231 ? 8.742 2.511 -17.964 1.00 97.75 231 LYS A C 1
ATOM 1827 O O . LYS A 1 231 ? 8.653 2.640 -19.182 1.00 97.75 231 LYS A O 1
ATOM 1832 N N . VAL A 1 232 ? 8.627 1.347 -17.345 1.00 98.44 232 VAL A N 1
ATOM 1833 C CA . VAL A 1 232 ? 8.457 0.079 -18.057 1.00 98.44 232 VAL A CA 1
ATOM 1834 C C . VAL A 1 232 ? 7.303 -0.717 -17.485 1.00 98.44 232 VAL A C 1
ATOM 1836 O O . VAL A 1 232 ? 7.041 -0.636 -16.285 1.00 98.44 232 VAL A O 1
ATOM 1839 N N . VAL A 1 233 ? 6.659 -1.525 -18.328 1.00 98.81 233 VAL A N 1
ATOM 1840 C CA . VAL A 1 233 ? 5.797 -2.621 -17.877 1.00 98.81 233 VAL A CA 1
ATOM 1841 C C . VAL A 1 233 ? 6.488 -3.944 -18.159 1.00 98.81 233 VAL A C 1
ATOM 1843 O O . VAL A 1 233 ? 6.851 -4.253 -19.293 1.00 98.81 233 VAL A O 1
ATOM 1846 N N . TYR A 1 234 ? 6.643 -4.732 -17.107 1.00 98.75 234 TYR A N 1
ATOM 1847 C CA . TYR A 1 234 ? 7.170 -6.084 -17.112 1.00 98.75 234 TYR A CA 1
ATOM 1848 C C . TYR A 1 234 ? 6.011 -7.076 -16.962 1.00 98.75 234 TYR A C 1
ATOM 1850 O O . TYR A 1 234 ? 5.284 -7.054 -15.967 1.00 98.75 234 TYR A O 1
ATOM 1858 N N . ASP A 1 235 ? 5.824 -7.938 -17.960 1.00 98.75 235 ASP A N 1
ATOM 1859 C CA . ASP A 1 235 ? 4.954 -9.111 -17.859 1.00 98.75 235 ASP A CA 1
ATOM 1860 C C . ASP A 1 235 ? 5.797 -10.262 -17.312 1.00 98.75 235 ASP A C 1
ATOM 1862 O O . ASP A 1 235 ? 6.661 -10.784 -18.017 1.00 98.75 235 ASP A O 1
ATOM 1866 N N . LYS A 1 236 ? 5.572 -10.631 -16.047 1.00 98.12 236 LYS A N 1
ATOM 1867 C CA . LYS A 1 236 ? 6.332 -11.672 -15.344 1.00 98.12 236 LYS A CA 1
ATOM 1868 C C . LYS A 1 236 ? 6.161 -13.055 -15.972 1.00 98.12 236 LYS A C 1
ATOM 1870 O O . LYS A 1 236 ? 7.059 -13.882 -15.842 1.00 98.12 236 LYS A O 1
ATOM 1875 N N . ASP A 1 237 ? 5.050 -13.274 -16.671 1.00 98.19 237 ASP A N 1
ATOM 1876 C CA . ASP A 1 237 ? 4.662 -14.572 -17.218 1.00 98.19 237 ASP A CA 1
ATOM 1877 C C . ASP A 1 237 ? 4.540 -14.530 -18.755 1.00 98.19 237 ASP A C 1
ATOM 1879 O O . ASP A 1 237 ? 3.712 -15.229 -19.340 1.00 98.19 237 ASP A O 1
ATOM 1883 N N . PHE A 1 238 ? 5.330 -13.672 -19.418 1.00 98.44 238 PHE A N 1
ATOM 1884 C CA . PHE A 1 238 ? 5.227 -13.418 -20.860 1.00 98.44 238 PHE A CA 1
ATOM 1885 C C . PHE A 1 238 ? 5.418 -14.676 -21.716 1.00 98.44 238 PHE A C 1
ATOM 1887 O O . PHE A 1 238 ? 4.606 -14.942 -22.601 1.00 98.44 238 PHE A O 1
ATOM 1894 N N . TYR A 1 239 ? 6.501 -15.425 -21.483 1.00 98.06 239 TYR A N 1
ATOM 1895 C CA . TYR A 1 239 ? 6.781 -16.660 -22.223 1.00 98.06 239 TYR A CA 1
ATOM 1896 C C . TYR A 1 239 ? 6.099 -17.860 -21.564 1.00 98.06 239 TYR A C 1
ATOM 1898 O O . TYR A 1 239 ? 5.461 -18.669 -22.229 1.00 98.06 239 TYR A O 1
ATOM 1906 N N . GLU A 1 240 ? 6.240 -17.953 -20.246 1.00 96.44 240 GLU A N 1
ATOM 1907 C CA . GLU A 1 240 ? 5.582 -18.901 -19.349 1.00 96.44 240 GLU A CA 1
ATOM 1908 C C . GLU A 1 240 ? 5.738 -18.384 -17.912 1.00 96.44 240 GLU A C 1
ATOM 1910 O O . GLU A 1 240 ? 6.346 -17.333 -17.695 1.00 96.44 240 GLU A O 1
ATOM 1915 N N . LYS A 1 241 ? 5.205 -19.112 -16.922 1.00 96.25 241 LYS A N 1
ATOM 1916 C CA . LYS A 1 241 ? 5.263 -18.705 -15.512 1.00 96.25 241 LYS A CA 1
ATOM 1917 C C . LYS A 1 241 ? 6.693 -18.356 -15.087 1.00 96.25 241 LYS A C 1
ATOM 1919 O O . LYS A 1 241 ? 7.601 -19.169 -15.233 1.00 96.25 241 LYS A O 1
ATOM 1924 N N . ASP A 1 242 ? 6.856 -17.166 -14.514 1.00 96.69 242 ASP A N 1
ATOM 1925 C CA . ASP A 1 242 ? 8.119 -16.621 -14.008 1.00 96.69 242 ASP A CA 1
ATOM 1926 C C . ASP A 1 242 ? 9.220 -16.433 -15.080 1.00 96.69 242 ASP A C 1
ATOM 1928 O O . ASP A 1 242 ? 10.369 -16.146 -14.739 1.00 96.69 242 ASP A O 1
ATOM 1932 N N . LYS A 1 243 ? 8.880 -16.533 -16.375 1.00 97.50 243 LYS A N 1
ATOM 1933 C CA . LYS A 1 243 ? 9.749 -16.185 -17.512 1.00 97.50 243 LYS A CA 1
ATOM 1934 C C . LYS A 1 243 ? 9.230 -14.928 -18.196 1.00 97.50 243 LYS A C 1
ATOM 1936 O O . LYS A 1 243 ? 8.505 -14.985 -19.196 1.00 97.50 243 LYS A O 1
ATOM 1941 N N . GLY A 1 244 ? 9.603 -13.789 -17.625 1.00 97.50 244 GLY A N 1
ATOM 1942 C CA . GLY A 1 244 ? 9.030 -12.512 -18.010 1.00 97.50 244 GLY A CA 1
ATOM 1943 C C . GLY A 1 244 ? 9.793 -11.738 -19.075 1.00 97.50 244 GLY A C 1
ATOM 1944 O O . GLY A 1 244 ? 10.861 -12.130 -19.548 1.00 97.50 244 GLY A O 1
ATOM 1945 N N . LYS A 1 245 ? 9.191 -10.617 -19.471 1.00 97.81 245 LYS A N 1
ATOM 1946 C CA . LYS A 1 245 ? 9.704 -9.700 -20.489 1.00 97.81 245 LYS A CA 1
ATOM 1947 C C . LYS A 1 245 ? 9.200 -8.283 -20.224 1.00 97.81 245 LYS A C 1
ATOM 1949 O O . LYS A 1 245 ? 8.050 -8.097 -19.826 1.00 97.81 245 LYS A O 1
ATOM 1954 N N . ILE A 1 246 ? 10.026 -7.275 -20.505 1.00 98.62 246 ILE A N 1
ATOM 1955 C CA . ILE A 1 246 ? 9.540 -5.898 -20.657 1.00 98.62 246 ILE A CA 1
ATOM 1956 C C . ILE A 1 246 ? 8.705 -5.824 -21.941 1.00 98.62 246 ILE A C 1
ATOM 1958 O O . ILE A 1 246 ? 9.198 -6.117 -23.031 1.00 98.62 246 ILE A O 1
ATOM 1962 N N . ILE A 1 247 ? 7.430 -5.467 -21.806 1.00 98.62 247 ILE A N 1
ATOM 1963 C CA . ILE A 1 247 ? 6.461 -5.446 -22.912 1.00 98.62 247 ILE A CA 1
ATOM 1964 C C . ILE A 1 247 ? 6.135 -4.036 -23.403 1.00 98.62 247 ILE A C 1
ATOM 1966 O O . ILE A 1 247 ? 5.638 -3.885 -24.516 1.00 98.62 247 ILE A O 1
ATOM 1970 N N . SER A 1 248 ? 6.419 -3.013 -22.601 1.00 98.56 248 SER A N 1
ATOM 1971 C CA . SER A 1 248 ? 6.260 -1.613 -22.986 1.00 98.56 248 SER A CA 1
ATOM 1972 C C . SER A 1 248 ? 7.200 -0.722 -22.183 1.00 98.56 248 SER A C 1
ATOM 1974 O O . SER A 1 248 ? 7.615 -1.061 -21.069 1.00 98.56 248 SER A O 1
ATOM 1976 N N . SER A 1 249 ? 7.525 0.434 -22.755 1.00 98.12 249 SER A N 1
ATOM 1977 C CA . SER A 1 249 ? 8.332 1.455 -22.102 1.00 98.12 249 SER A CA 1
ATOM 1978 C C . SER A 1 249 ? 7.990 2.846 -22.613 1.00 98.12 249 SER A C 1
ATOM 1980 O O . SER A 1 249 ? 7.608 3.008 -23.769 1.00 98.12 249 SER A O 1
ATOM 1982 N N . ILE A 1 250 ? 8.215 3.849 -21.775 1.00 98.25 250 ILE A N 1
ATOM 1983 C CA . ILE A 1 250 ? 8.218 5.263 -22.147 1.00 98.25 250 ILE A CA 1
ATOM 1984 C C . ILE A 1 250 ? 9.459 5.933 -21.554 1.00 98.25 250 ILE A C 1
ATOM 1986 O O . ILE A 1 250 ? 9.913 5.557 -20.472 1.00 98.25 250 ILE A O 1
ATOM 1990 N N . THR A 1 251 ? 10.006 6.905 -22.272 1.00 96.62 251 THR A N 1
ATOM 1991 C CA . THR A 1 251 ? 11.253 7.618 -21.966 1.00 96.62 251 THR A CA 1
ATOM 1992 C C . THR A 1 251 ? 11.027 9.140 -21.965 1.00 96.62 251 THR A C 1
ATOM 1994 O O . THR A 1 251 ? 10.008 9.595 -22.492 1.00 96.62 251 THR A O 1
ATOM 1997 N N . PRO A 1 252 ? 11.936 9.944 -21.372 1.00 94.81 252 PRO A N 1
ATOM 1998 C CA . PRO A 1 252 ? 11.766 11.396 -21.224 1.00 94.81 252 PRO A CA 1
ATOM 1999 C C . PRO A 1 252 ? 11.564 12.216 -22.506 1.00 94.81 252 PRO A C 1
ATOM 2001 O O . PRO A 1 252 ? 11.054 13.329 -22.437 1.00 94.81 252 PRO A O 1
ATOM 2004 N N . ASP A 1 253 ? 11.959 11.698 -23.667 1.00 95.88 253 ASP A N 1
ATOM 2005 C CA . ASP A 1 253 ? 11.766 12.320 -24.982 1.00 95.88 253 ASP A CA 1
ATOM 2006 C C . ASP A 1 253 ? 10.328 12.191 -25.515 1.00 95.88 253 ASP A C 1
ATOM 2008 O O . ASP A 1 253 ? 9.937 12.910 -26.436 1.00 95.88 253 ASP A O 1
ATOM 2012 N N . ASN A 1 254 ? 9.513 11.310 -24.931 1.00 97.81 254 ASN A N 1
ATOM 2013 C CA . ASN A 1 254 ? 8.116 11.158 -25.313 1.00 97.81 254 ASN A CA 1
ATOM 2014 C C . ASN A 1 254 ? 7.262 12.333 -24.776 1.00 97.81 254 ASN A C 1
ATOM 2016 O O . ASN A 1 254 ? 7.315 12.628 -23.581 1.00 97.81 254 ASN A O 1
ATOM 2020 N N . PRO A 1 255 ? 6.395 12.964 -25.593 1.00 96.94 255 PRO A N 1
ATOM 2021 C CA . PRO A 1 255 ? 5.629 14.151 -25.193 1.00 96.94 255 PRO A CA 1
ATOM 2022 C C . PRO A 1 255 ? 4.637 13.925 -24.043 1.00 96.94 255 PRO A C 1
ATOM 2024 O O . PRO A 1 255 ? 4.251 14.884 -23.372 1.00 96.94 255 PRO A O 1
ATOM 2027 N N . ILE A 1 256 ? 4.203 12.683 -23.797 1.00 96.12 256 ILE A N 1
ATOM 2028 C CA . ILE A 1 256 ? 3.324 12.369 -22.664 1.00 96.12 256 ILE A CA 1
ATOM 2029 C C . ILE A 1 256 ? 4.092 11.909 -21.419 1.00 96.12 256 ILE A C 1
ATOM 2031 O O . ILE A 1 256 ? 3.454 11.689 -20.389 1.00 96.12 256 ILE A O 1
ATOM 2035 N N . TRP A 1 257 ? 5.428 11.830 -21.457 1.00 96.19 257 TRP A N 1
ATOM 2036 C CA . TRP A 1 257 ? 6.253 11.535 -20.284 1.00 96.19 257 TRP A CA 1
ATOM 2037 C C . TRP A 1 257 ? 6.047 12.560 -19.171 1.00 96.19 257 TRP A C 1
ATOM 2039 O O . TRP A 1 257 ? 5.933 13.762 -19.417 1.00 96.19 257 TRP A O 1
ATOM 2049 N N . GLN A 1 258 ? 6.045 12.072 -17.932 1.00 93.38 258 GLN A N 1
ATOM 2050 C CA . GLN A 1 258 ? 6.150 12.873 -16.717 1.00 93.38 258 GLN A CA 1
ATOM 2051 C C . GLN A 1 258 ? 6.949 12.097 -15.678 1.00 93.38 258 GLN A C 1
ATOM 2053 O O . GLN A 1 258 ? 6.765 10.883 -15.548 1.00 93.38 258 GLN A O 1
ATOM 2058 N N . ASP A 1 259 ? 7.781 12.789 -14.906 1.00 90.88 259 ASP A N 1
ATOM 2059 C CA . ASP A 1 259 ? 8.422 12.205 -13.729 1.00 90.88 259 ASP A CA 1
ATOM 2060 C C . ASP A 1 259 ? 7.368 11.801 -12.692 1.00 90.88 259 ASP A C 1
ATOM 2062 O O . ASP A 1 259 ? 6.245 12.323 -12.683 1.00 90.88 259 ASP A O 1
ATOM 2066 N N . ALA A 1 260 ? 7.709 10.798 -11.883 1.00 89.69 260 ALA A N 1
ATOM 2067 C CA . ALA A 1 260 ? 6.781 10.237 -10.918 1.00 89.69 260 ALA A CA 1
ATOM 2068 C C . ALA A 1 260 ? 7.482 9.758 -9.646 1.00 89.69 260 ALA A C 1
ATOM 2070 O O . ALA A 1 260 ? 8.363 8.897 -9.706 1.00 89.69 260 ALA A O 1
ATOM 2071 N N . GLY A 1 261 ? 7.003 10.218 -8.489 1.00 88.75 261 GLY A N 1
ATOM 2072 C CA . GLY A 1 261 ? 7.447 9.735 -7.176 1.00 88.75 261 GLY A CA 1
ATOM 2073 C C . GLY A 1 261 ? 7.159 8.253 -6.895 1.00 88.75 261 GLY A C 1
ATOM 2074 O O . GLY A 1 261 ? 7.759 7.683 -5.998 1.00 88.75 261 GLY A O 1
ATOM 2075 N N . PHE A 1 262 ? 6.279 7.601 -7.662 1.00 93.19 262 PHE A N 1
ATOM 2076 C CA . PHE A 1 262 ? 6.094 6.145 -7.661 1.00 93.19 262 PHE A CA 1
ATOM 2077 C C . PHE A 1 262 ? 5.431 5.677 -8.957 1.00 93.19 262 PHE A C 1
ATOM 2079 O O . PHE A 1 262 ? 4.842 6.476 -9.694 1.00 93.19 262 PHE A O 1
ATOM 2086 N N . VAL A 1 263 ? 5.461 4.367 -9.198 1.00 95.75 263 VAL A N 1
ATOM 2087 C CA . VAL A 1 263 ? 4.704 3.728 -10.276 1.00 95.75 263 VAL A CA 1
ATOM 2088 C C . VAL A 1 263 ? 4.086 2.416 -9.801 1.00 95.75 263 VAL A C 1
ATOM 2090 O O . VAL A 1 263 ? 4.656 1.719 -8.970 1.00 95.75 263 VAL A O 1
ATOM 2093 N N . SER A 1 264 ? 2.902 2.091 -10.305 1.00 96.44 264 SER A N 1
ATOM 2094 C CA . SER A 1 264 ? 2.117 0.912 -9.949 1.00 96.44 264 SER A CA 1
ATOM 2095 C C . SER A 1 264 ? 1.369 0.403 -11.172 1.00 96.44 264 SER A C 1
ATOM 2097 O O . SER A 1 264 ? 1.012 1.185 -12.050 1.00 96.44 264 SER A O 1
ATOM 2099 N N . MET A 1 265 ? 1.037 -0.882 -11.201 1.00 98.19 265 MET A N 1
ATOM 2100 C CA . MET A 1 265 ? -0.044 -1.349 -12.066 1.00 98.19 265 MET A CA 1
ATOM 2101 C C . MET A 1 265 ? -1.403 -1.050 -11.431 1.00 98.19 265 MET A C 1
ATOM 2103 O O . MET A 1 265 ? -1.528 -0.961 -10.204 1.00 98.19 265 MET A O 1
ATOM 2107 N N . SER A 1 266 ? -2.423 -0.908 -12.276 1.00 98.06 266 SER A N 1
ATOM 2108 C CA . SER A 1 266 ? -3.817 -0.997 -11.852 1.00 98.06 266 SER A CA 1
ATOM 2109 C C . SER A 1 266 ? -4.205 -2.443 -11.514 1.00 98.06 266 SER A C 1
ATOM 2111 O O . SER A 1 266 ? -3.554 -3.376 -11.999 1.00 98.06 266 SER A O 1
ATOM 2113 N N . PRO A 1 267 ? -5.264 -2.655 -10.712 1.00 97.31 267 PRO A N 1
ATOM 2114 C CA . PRO A 1 267 ? -5.776 -3.984 -10.372 1.00 97.31 267 PRO A CA 1
ATOM 2115 C C . PRO A 1 267 ? -5.943 -4.922 -11.577 1.00 97.31 267 PRO A C 1
ATOM 2117 O O . PRO A 1 267 ? -5.459 -6.053 -11.549 1.00 97.31 267 PRO A O 1
ATOM 2120 N N . SER A 1 268 ? -6.535 -4.437 -12.672 1.00 97.69 268 SER A N 1
ATOM 2121 C CA . SER A 1 268 ? -6.744 -5.213 -13.903 1.00 97.69 268 SER A CA 1
ATOM 2122 C C . SER A 1 268 ? -5.471 -5.465 -14.715 1.00 97.69 268 SER A C 1
ATOM 2124 O O . SER A 1 268 ? -5.488 -6.248 -15.666 1.00 97.69 268 SER A O 1
ATOM 2126 N N . GLY A 1 269 ? -4.380 -4.760 -14.407 1.00 98.25 269 GLY A N 1
ATOM 2127 C CA . GLY A 1 269 ? -3.162 -4.761 -15.205 1.00 98.25 269 GLY A CA 1
ATOM 2128 C C . GLY A 1 269 ? -3.306 -4.088 -16.572 1.00 98.25 269 GLY A C 1
ATOM 2129 O O . GLY A 1 269 ? -2.416 -4.249 -17.404 1.00 98.25 269 GLY A O 1
ATOM 2130 N N . LYS A 1 270 ? -4.400 -3.362 -16.845 1.00 98.38 270 LYS A N 1
ATOM 2131 C CA . LYS A 1 270 ? -4.596 -2.622 -18.107 1.00 98.38 270 LYS A CA 1
ATOM 2132 C C . LYS A 1 270 ? -3.948 -1.243 -18.105 1.00 98.38 270 LYS A C 1
ATOM 2134 O O . LYS A 1 270 ? -3.681 -0.708 -19.181 1.00 98.38 270 LYS A O 1
ATOM 2139 N N . TYR A 1 271 ? -3.687 -0.688 -16.925 1.00 98.69 271 TYR A N 1
ATOM 2140 C CA . TYR A 1 271 ? -3.182 0.669 -16.777 1.00 98.69 271 TYR A CA 1
ATOM 2141 C C . TYR A 1 271 ? -1.952 0.729 -15.877 1.00 98.69 271 TYR A C 1
ATOM 2143 O O . TYR A 1 271 ? -1.783 -0.084 -14.965 1.00 98.69 271 TYR A O 1
ATOM 2151 N N . VAL A 1 272 ? -1.120 1.737 -16.119 1.00 98.62 272 VAL A N 1
ATOM 2152 C CA . VAL A 1 272 ? -0.007 2.128 -15.256 1.00 98.62 272 VAL A CA 1
ATOM 2153 C C . VAL A 1 272 ? -0.409 3.391 -14.510 1.00 98.62 272 VAL A C 1
ATOM 2155 O O . VAL A 1 272 ? -0.743 4.408 -15.115 1.00 98.62 272 VAL A O 1
ATOM 2158 N N . TRP A 1 273 ? -0.365 3.328 -13.187 1.00 97.69 273 TRP A N 1
ATOM 2159 C CA . TRP A 1 273 ? -0.637 4.450 -12.306 1.00 97.69 273 TRP A CA 1
ATOM 2160 C C . TRP A 1 273 ? 0.667 5.036 -11.778 1.00 97.69 273 TRP A C 1
ATOM 2162 O O . TRP A 1 273 ? 1.473 4.330 -11.175 1.00 97.69 273 TRP A O 1
ATOM 2172 N N . THR A 1 274 ? 0.870 6.333 -11.979 1.00 95.44 274 THR A N 1
ATOM 2173 C CA . THR A 1 274 ? 2.042 7.060 -11.480 1.00 95.44 274 THR A CA 1
ATOM 2174 C C . THR A 1 274 ? 1.651 8.094 -10.430 1.00 95.44 274 THR A C 1
ATOM 2176 O O . THR A 1 274 ? 0.558 8.660 -10.503 1.00 95.44 274 THR A O 1
ATOM 2179 N N . GLY A 1 275 ? 2.556 8.365 -9.488 1.00 88.69 275 GLY A N 1
ATOM 2180 C CA . GLY A 1 275 ? 2.368 9.318 -8.391 1.00 88.69 275 GLY A CA 1
ATOM 2181 C C . GLY A 1 275 ? 2.345 10.807 -8.750 1.00 88.69 275 GLY A C 1
ATOM 2182 O O . GLY A 1 275 ? 2.137 11.193 -9.901 1.00 88.69 275 GLY A O 1
ATOM 2183 N N . ASP A 1 276 ? 2.532 11.632 -7.718 1.00 78.44 276 ASP A N 1
ATOM 2184 C CA . ASP A 1 276 ? 2.498 13.104 -7.701 1.00 78.44 276 ASP A CA 1
ATOM 2185 C C . ASP A 1 276 ? 1.097 13.700 -7.902 1.00 78.44 276 ASP A C 1
ATOM 2187 O O . ASP A 1 276 ? 0.343 13.840 -6.943 1.00 78.44 276 ASP A O 1
ATOM 2191 N N . VAL A 1 277 ? 0.708 14.008 -9.140 1.00 82.50 277 VAL A N 1
ATOM 2192 C CA . VAL A 1 277 ? -0.653 14.494 -9.475 1.00 82.50 277 VAL A CA 1
ATOM 2193 C C . VAL A 1 277 ? -1.607 13.363 -9.877 1.00 82.50 277 VAL A C 1
ATOM 2195 O O . VAL A 1 277 ? -2.684 13.614 -10.415 1.00 82.50 277 VAL A O 1
ATOM 2198 N N . HIS A 1 278 ? -1.185 12.118 -9.632 1.00 93.12 278 HIS A N 1
ATOM 2199 C CA . HIS A 1 278 ? -1.847 10.868 -9.998 1.00 93.12 278 HIS A CA 1
ATOM 2200 C C . HIS A 1 278 ? -2.261 10.799 -11.467 1.00 93.12 278 HIS A C 1
ATOM 2202 O O . HIS A 1 278 ? -3.302 11.314 -11.877 1.00 93.12 278 HIS A O 1
ATOM 2208 N N . ARG A 1 279 ? -1.450 10.097 -12.258 1.00 95.31 279 ARG A N 1
ATOM 2209 C CA . ARG A 1 279 ? -1.689 9.928 -13.695 1.00 95.31 279 ARG A CA 1
ATOM 2210 C C . ARG A 1 279 ? -1.905 8.471 -14.044 1.00 95.31 279 ARG A C 1
ATOM 2212 O O . ARG A 1 279 ? -1.313 7.589 -13.427 1.00 95.31 279 ARG A O 1
ATOM 2219 N N . ILE A 1 280 ? -2.749 8.245 -15.036 1.00 97.69 280 ILE A N 1
ATOM 2220 C CA . ILE A 1 280 ? -3.082 6.932 -15.568 1.00 97.69 280 ILE A CA 1
ATOM 2221 C C . ILE A 1 280 ? -2.610 6.892 -17.008 1.00 97.69 280 ILE A C 1
ATOM 2223 O O . ILE A 1 280 ? -3.065 7.681 -17.833 1.00 97.69 280 ILE A O 1
ATOM 2227 N N . TYR A 1 281 ? -1.703 5.972 -17.293 1.00 98.38 281 TYR A N 1
ATOM 2228 C CA . TYR A 1 281 ? -1.358 5.579 -18.648 1.00 98.38 281 TYR A CA 1
ATOM 2229 C C . TYR A 1 281 ? -2.069 4.268 -18.966 1.00 98.38 281 TYR A C 1
ATOM 2231 O O . TYR A 1 281 ? -2.248 3.432 -18.078 1.00 98.38 281 TYR A O 1
ATOM 2239 N N . ASP A 1 282 ? -2.439 4.036 -20.221 1.00 98.25 282 ASP A N 1
ATOM 2240 C CA . ASP A 1 282 ? -2.662 2.658 -20.660 1.00 98.25 282 ASP A CA 1
ATOM 2241 C C . ASP A 1 282 ? -1.346 1.871 -20.570 1.00 98.25 282 ASP A C 1
ATOM 2243 O O . ASP A 1 282 ? -0.252 2.440 -20.577 1.00 98.25 282 ASP A O 1
ATOM 2247 N N . ARG A 1 283 ? -1.434 0.541 -20.502 1.00 98.06 283 ARG A N 1
ATOM 2248 C CA . ARG A 1 283 ? -0.257 -0.323 -20.338 1.00 98.06 283 ARG A CA 1
ATOM 2249 C C . ARG A 1 283 ? 0.819 -0.121 -21.410 1.00 98.06 283 ARG A C 1
ATOM 2251 O O . ARG A 1 283 ? 1.984 -0.393 -21.136 1.00 98.06 283 ARG A O 1
ATOM 2258 N N . ASN A 1 284 ? 0.464 0.345 -22.607 1.00 98.25 284 ASN A N 1
ATOM 2259 C CA . ASN A 1 284 ? 1.419 0.558 -23.693 1.00 98.25 284 ASN A CA 1
ATOM 2260 C C . ASN A 1 284 ? 2.014 1.975 -23.705 1.00 98.25 284 ASN A C 1
ATOM 2262 O O . ASN A 1 284 ? 2.801 2.274 -24.598 1.00 98.25 284 ASN A O 1
ATOM 2266 N N . PHE A 1 285 ? 1.658 2.829 -22.738 1.00 98.31 285 PHE A N 1
ATOM 2267 C CA . PHE A 1 285 ? 2.063 4.234 -22.677 1.00 98.31 285 PHE A CA 1
ATOM 2268 C C . PHE A 1 285 ? 1.732 5.011 -23.962 1.00 98.31 285 PHE A C 1
ATOM 2270 O O . PHE A 1 285 ? 2.539 5.799 -24.451 1.00 98.31 285 PHE A O 1
ATOM 2277 N N . THR A 1 286 ? 0.545 4.782 -24.526 1.00 97.69 286 THR A N 1
ATOM 2278 C CA . THR A 1 286 ? 0.062 5.489 -25.728 1.00 97.69 286 THR A CA 1
ATOM 2279 C C . THR A 1 286 ? -0.824 6.683 -25.386 1.00 97.69 286 THR A C 1
ATOM 2281 O O . THR A 1 286 ? -0.946 7.633 -26.155 1.00 97.69 286 THR A O 1
ATOM 2284 N N . THR A 1 287 ? -1.418 6.656 -24.202 1.00 97.06 287 THR A N 1
ATOM 2285 C CA . THR A 1 287 ? -2.346 7.640 -23.667 1.00 97.06 287 THR A CA 1
ATOM 2286 C C . THR A 1 287 ? -1.976 7.953 -22.225 1.00 97.06 287 THR A C 1
ATOM 2288 O O . THR A 1 287 ? -1.397 7.130 -21.516 1.00 97.06 287 THR A O 1
ATOM 2291 N N . ARG A 1 288 ? -2.317 9.165 -21.787 1.00 96.31 288 ARG A N 1
ATOM 2292 C CA . ARG A 1 288 ? -2.171 9.606 -20.402 1.00 96.31 288 ARG A CA 1
ATOM 2293 C C . ARG A 1 288 ? -3.385 10.418 -19.995 1.00 96.31 288 ARG A C 1
ATOM 2295 O O . ARG A 1 288 ? -3.844 11.274 -20.750 1.00 96.31 288 ARG A O 1
ATOM 2302 N N . ARG A 1 289 ? -3.850 10.201 -18.771 1.00 95.12 289 ARG A N 1
ATOM 2303 C CA . ARG A 1 289 ? -4.856 11.018 -18.104 1.00 95.12 289 ARG A CA 1
ATOM 2304 C C . ARG A 1 289 ? -4.338 11.480 -16.752 1.00 95.12 289 ARG A C 1
ATOM 2306 O O . ARG A 1 289 ? -3.862 10.669 -15.964 1.00 95.12 289 ARG A O 1
ATOM 2313 N N . ASP A 1 290 ? -4.505 12.761 -16.464 1.00 93.88 290 ASP A N 1
ATOM 2314 C CA . ASP A 1 290 ? -4.222 13.331 -15.151 1.00 93.88 290 ASP A CA 1
ATOM 2315 C C . ASP A 1 290 ? -5.532 13.339 -14.347 1.00 93.88 290 ASP A C 1
ATOM 2317 O O . ASP A 1 290 ? -6.557 13.819 -14.834 1.00 93.88 290 ASP A O 1
ATOM 2321 N N . LEU A 1 291 ? -5.533 12.766 -13.139 1.00 92.50 291 LEU A N 1
ATOM 2322 C CA . LEU A 1 291 ? -6.768 12.567 -12.364 1.00 92.50 291 LEU A CA 1
ATOM 2323 C C . LEU A 1 291 ? -7.120 13.755 -11.456 1.00 92.50 291 LEU A C 1
ATOM 2325 O O . LEU A 1 291 ? -8.203 13.795 -10.865 1.00 92.50 291 LEU A O 1
ATOM 2329 N N . GLY A 1 292 ? -6.207 14.720 -11.306 1.00 85.50 292 GLY A N 1
ATOM 2330 C CA . GLY A 1 292 ? -6.402 15.866 -10.415 1.00 85.50 292 GLY A CA 1
ATOM 2331 C C . GLY A 1 292 ? -6.606 15.451 -8.954 1.00 85.50 292 GLY A C 1
ATOM 2332 O O . GLY A 1 292 ? -7.326 16.125 -8.219 1.00 85.50 292 GLY A O 1
ATOM 2333 N N . CYS A 1 293 ? -6.019 14.319 -8.565 1.00 86.19 293 CYS A N 1
ATOM 2334 C CA . CYS A 1 293 ? -5.869 13.886 -7.182 1.00 86.19 293 CYS A CA 1
ATOM 2335 C C . CYS A 1 293 ? -4.513 14.376 -6.657 1.00 86.19 293 CYS A C 1
ATOM 2337 O O . CYS A 1 293 ? -3.572 14.542 -7.431 1.00 86.19 293 CYS A O 1
ATOM 2339 N N . ALA A 1 294 ? -4.387 14.553 -5.344 1.00 78.44 294 ALA A N 1
ATOM 2340 C CA . ALA A 1 294 ? -3.118 14.885 -4.704 1.00 78.44 294 ALA A CA 1
A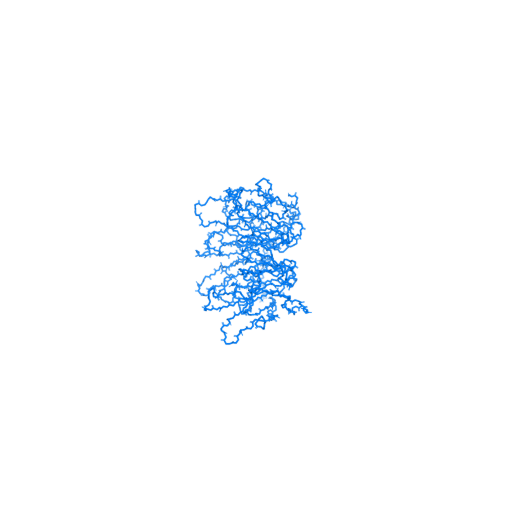TOM 2341 C C . ALA A 1 294 ? -2.949 14.102 -3.394 1.00 78.44 294 ALA A C 1
ATOM 2343 O O . ALA A 1 294 ? -3.938 13.668 -2.801 1.00 78.44 294 ALA A O 1
ATOM 2344 N N . ASN A 1 295 ? -1.707 14.027 -2.908 1.00 84.44 295 ASN A N 1
ATOM 2345 C CA . ASN A 1 295 ? -1.308 13.389 -1.646 1.00 84.44 295 ASN A CA 1
ATOM 2346 C C . ASN A 1 295 ? -1.501 11.860 -1.634 1.00 84.44 295 ASN A C 1
ATOM 2348 O O . ASN A 1 295 ? -1.313 11.186 -2.641 1.00 84.44 295 ASN A O 1
ATOM 2352 N N . HIS A 1 296 ? -1.799 11.287 -0.467 1.00 91.06 296 HIS A N 1
ATOM 2353 C CA . HIS A 1 296 ? -1.975 9.851 -0.309 1.00 91.06 296 HIS A CA 1
ATOM 2354 C C . HIS A 1 296 ? -3.252 9.380 -1.014 1.00 91.06 296 HIS A C 1
ATOM 2356 O O . HIS A 1 296 ? -4.335 9.930 -0.821 1.00 91.06 296 HIS A O 1
ATOM 2362 N N . ALA A 1 297 ? -3.126 8.329 -1.814 1.00 94.81 297 ALA A N 1
ATOM 2363 C CA . ALA A 1 297 ? -4.217 7.753 -2.586 1.00 94.81 297 ALA A CA 1
ATOM 2364 C C . ALA A 1 297 ? -4.032 6.241 -2.727 1.00 94.81 297 ALA A C 1
ATOM 2366 O O . ALA A 1 297 ? -2.928 5.732 -2.524 1.00 94.81 297 ALA A O 1
ATOM 2367 N N . ASP A 1 298 ? -5.077 5.531 -3.141 1.00 96.38 298 ASP A N 1
ATOM 2368 C CA . ASP A 1 298 ? -4.983 4.131 -3.570 1.00 96.38 298 ASP A CA 1
ATOM 2369 C C . ASP A 1 298 ? -5.845 3.875 -4.812 1.00 96.38 298 ASP A C 1
ATOM 2371 O O . ASP A 1 298 ? -6.838 4.563 -5.050 1.00 96.38 298 ASP A O 1
ATOM 2375 N N . ILE A 1 299 ? -5.458 2.870 -5.596 1.00 96.12 299 ILE A N 1
ATOM 2376 C CA . ILE A 1 299 ? -6.191 2.383 -6.762 1.00 96.12 299 ILE A CA 1
ATOM 2377 C C . ILE A 1 299 ? -6.965 1.105 -6.412 1.00 96.12 299 ILE A C 1
ATOM 2379 O O . ILE A 1 299 ? -6.434 0.133 -5.849 1.00 96.12 299 ILE A O 1
ATOM 2383 N N . THR A 1 300 ? -8.258 1.108 -6.718 1.00 96.38 300 THR A N 1
ATOM 2384 C CA . THR A 1 300 ? -9.194 0.064 -6.294 1.00 96.38 300 THR A CA 1
ATOM 2385 C C . THR A 1 300 ? -10.422 -0.030 -7.195 1.00 96.38 300 THR A C 1
ATOM 2387 O O . THR A 1 300 ? -10.471 0.620 -8.228 1.00 96.38 300 THR A O 1
ATOM 2390 N N . TYR A 1 301 ? -11.389 -0.860 -6.814 1.00 97.38 301 TYR A N 1
ATOM 2391 C CA . TYR A 1 301 ? -12.694 -0.981 -7.435 1.00 97.38 301 TYR A CA 1
ATOM 2392 C C . TYR A 1 301 ? -13.748 -0.217 -6.631 1.00 97.38 301 TYR A C 1
ATOM 2394 O O . TYR A 1 301 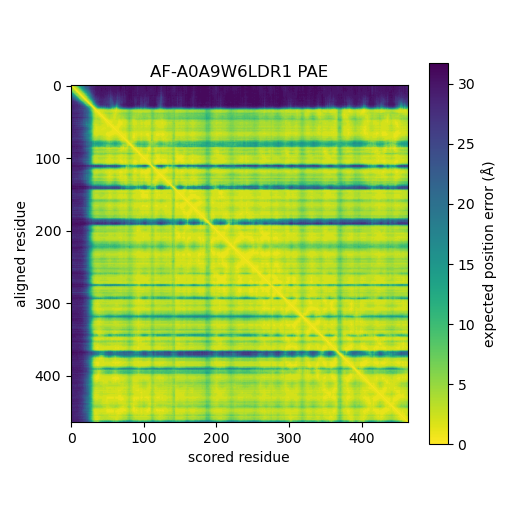? -13.841 -0.372 -5.407 1.00 97.38 301 TYR A O 1
ATOM 2402 N N . ASP A 1 302 ? -14.565 0.570 -7.324 1.00 97.00 302 ASP A N 1
ATOM 2403 C CA . ASP A 1 302 ? -15.790 1.123 -6.758 1.00 97.00 302 ASP A CA 1
ATOM 2404 C C . ASP A 1 302 ? -16.854 0.026 -6.547 1.00 97.00 302 ASP A C 1
ATOM 2406 O O . ASP A 1 302 ? -16.665 -1.152 -6.862 1.00 97.00 302 ASP A O 1
ATOM 2410 N N . SER A 1 303 ? -17.994 0.403 -5.975 1.00 95.31 303 SER A N 1
ATOM 2411 C CA . SER A 1 303 ? -19.120 -0.512 -5.736 1.00 95.31 303 SER A CA 1
ATOM 2412 C C . SER A 1 303 ? -19.800 -1.015 -7.017 1.00 95.31 303 SER A C 1
ATOM 2414 O O . SER A 1 303 ? -20.559 -1.977 -6.951 1.00 95.31 303 SER A O 1
ATOM 2416 N N . GLY A 1 304 ? -19.518 -0.401 -8.170 1.00 94.81 304 GLY A N 1
ATOM 2417 C CA . GLY A 1 304 ? -19.941 -0.859 -9.493 1.00 94.81 304 GLY A CA 1
ATOM 2418 C C . GLY A 1 304 ? -18.907 -1.743 -10.199 1.00 94.81 304 GLY A C 1
ATOM 2419 O O . GLY A 1 304 ? -19.141 -2.144 -11.337 1.00 94.81 304 GLY A O 1
ATOM 2420 N N . GLY A 1 305 ? -17.771 -2.043 -9.558 1.00 95.12 305 GLY A N 1
ATOM 2421 C CA . GLY A 1 305 ? -16.699 -2.859 -10.129 1.00 95.12 305 GLY A CA 1
ATOM 2422 C C . GLY A 1 305 ? -15.785 -2.115 -11.106 1.00 95.12 305 GLY A C 1
ATOM 2423 O O . GLY A 1 305 ? -15.009 -2.758 -11.813 1.00 95.12 305 GLY A O 1
ATOM 2424 N N . LYS A 1 306 ? -15.845 -0.780 -11.162 1.00 96.75 306 LYS A N 1
ATOM 2425 C CA . LYS A 1 306 ? -14.951 0.031 -12.000 1.00 96.75 306 LYS A CA 1
ATOM 2426 C C . LYS A 1 306 ? -13.667 0.373 -11.267 1.00 96.75 306 LYS A C 1
ATOM 2428 O O . LYS A 1 306 ? -13.692 0.639 -10.069 1.00 96.75 306 LYS A O 1
ATOM 2433 N N . GLU A 1 307 ? -12.550 0.401 -11.989 1.00 97.69 307 GLU A N 1
ATOM 2434 C CA . GLU A 1 307 ? -11.283 0.846 -11.415 1.00 97.69 307 GLU A CA 1
ATOM 2435 C C . GLU A 1 307 ? -11.314 2.363 -11.157 1.00 97.69 307 GLU A C 1
ATOM 2437 O O . GLU A 1 307 ? -11.604 3.169 -12.043 1.00 97.69 307 GLU A O 1
ATOM 2442 N N . VAL A 1 308 ? -11.000 2.753 -9.926 1.00 97.44 308 VAL A N 1
ATOM 2443 C CA . VAL A 1 308 ? -10.968 4.137 -9.458 1.00 97.44 308 VAL A CA 1
ATOM 2444 C C . VAL A 1 308 ? -9.684 4.413 -8.684 1.00 97.44 308 VAL A C 1
ATOM 2446 O O . VAL A 1 308 ? -9.151 3.534 -8.003 1.00 97.44 308 VAL A O 1
ATOM 2449 N N . VAL A 1 309 ? -9.214 5.656 -8.729 1.00 97.12 309 VAL A N 1
ATOM 2450 C CA . VAL A 1 309 ? -8.260 6.176 -7.739 1.00 97.12 309 VAL A CA 1
ATOM 2451 C C . VAL A 1 309 ? -9.034 6.935 -6.674 1.00 97.12 309 VAL A C 1
ATOM 2453 O O . VAL A 1 309 ? -9.802 7.840 -6.993 1.00 97.12 309 VAL A O 1
ATOM 2456 N N . VAL A 1 310 ? -8.820 6.575 -5.411 1.00 96.19 310 VAL A N 1
ATOM 2457 C CA . VAL A 1 310 ? -9.407 7.237 -4.242 1.00 96.19 310 VAL A CA 1
ATOM 2458 C C . VAL A 1 310 ? -8.336 8.083 -3.572 1.00 96.19 310 VAL A C 1
ATOM 2460 O O . VAL A 1 310 ? -7.259 7.580 -3.259 1.00 96.19 310 VAL A O 1
ATOM 2463 N N . CYS A 1 311 ? -8.628 9.359 -3.351 1.00 94.50 311 CYS A N 1
ATOM 2464 C CA . CYS A 1 311 ? -7.689 10.351 -2.839 1.00 94.50 311 CYS A CA 1
ATOM 2465 C C . CYS A 1 311 ? -8.400 11.356 -1.925 1.00 94.50 311 CYS A C 1
ATOM 2467 O O . CYS A 1 311 ? -9.628 11.469 -1.943 1.00 94.50 311 CYS A O 1
ATOM 2469 N N . GLY A 1 312 ? -7.638 12.107 -1.132 1.00 91.44 312 GLY A N 1
ATOM 2470 C CA . GLY A 1 312 ? -8.165 13.260 -0.408 1.00 91.44 312 GLY A CA 1
ATOM 2471 C C . GLY A 1 312 ? -7.869 14.563 -1.145 1.00 91.44 312 GLY A C 1
ATOM 2472 O O . GLY A 1 312 ? -6.762 14.784 -1.635 1.00 91.44 312 GLY A O 1
ATOM 2473 N N . GLN A 1 313 ? -8.845 15.462 -1.213 1.00 90.00 313 GLN A N 1
ATOM 2474 C CA . GLN A 1 313 ? -8.674 16.755 -1.867 1.00 90.00 313 GLN A CA 1
ATOM 2475 C C . GLN A 1 313 ? -9.416 17.856 -1.111 1.00 90.00 313 GLN A C 1
ATOM 2477 O O . GLN A 1 313 ? -10.532 17.661 -0.633 1.00 90.00 313 GLN A O 1
ATOM 2482 N N . ARG A 1 314 ? -8.786 19.030 -0.991 1.00 89.06 314 ARG A N 1
ATOM 2483 C CA . ARG A 1 314 ? -9.440 20.220 -0.439 1.00 89.06 314 ARG A CA 1
ATOM 2484 C C . ARG A 1 314 ? -10.392 20.807 -1.473 1.00 89.06 314 ARG A C 1
ATOM 2486 O O . ARG A 1 314 ? -10.009 20.956 -2.633 1.00 89.06 314 ARG A O 1
ATOM 2493 N N . TYR A 1 315 ? -11.612 21.132 -1.060 1.00 88.56 315 TYR A N 1
ATOM 2494 C CA . TYR A 1 315 ? -12.638 21.663 -1.951 1.00 88.56 315 TYR A CA 1
ATOM 2495 C C . TYR A 1 315 ? -12.953 23.129 -1.644 1.00 88.56 315 TYR A C 1
ATOM 2497 O O . TYR A 1 315 ? -13.250 23.479 -0.503 1.00 88.56 315 TYR A O 1
ATOM 2505 N N . TYR A 1 316 ? -12.951 23.967 -2.684 1.00 89.31 316 TYR A N 1
ATOM 2506 C CA . TYR A 1 316 ? -13.315 25.383 -2.612 1.00 89.31 316 TYR A CA 1
ATOM 2507 C C . TYR A 1 316 ? -14.588 25.644 -3.425 1.00 89.31 316 TYR A C 1
ATOM 2509 O O . TYR A 1 316 ? -14.560 25.667 -4.658 1.00 89.31 316 TYR A O 1
ATOM 2517 N N . LYS A 1 317 ? -15.719 25.863 -2.747 1.00 86.25 317 LYS A N 1
ATOM 2518 C CA . LYS A 1 317 ? -16.992 26.203 -3.395 1.00 86.25 317 LYS A CA 1
ATOM 2519 C C . LYS A 1 317 ? -16.904 27.607 -3.992 1.00 86.25 317 LYS A C 1
ATOM 2521 O O . LYS A 1 317 ? -16.553 28.564 -3.302 1.00 86.25 317 LYS A O 1
ATOM 2526 N N . GLY A 1 318 ? -17.203 27.719 -5.288 1.00 85.19 318 GLY A N 1
ATOM 2527 C CA . GLY A 1 318 ? -17.128 28.985 -6.024 1.00 85.19 318 GLY A CA 1
ATOM 2528 C C . GLY A 1 318 ? -15.727 29.610 -6.066 1.00 85.19 318 GLY A C 1
ATOM 2529 O O . GLY A 1 318 ? -15.626 30.798 -6.325 1.00 85.19 318 GLY A O 1
ATOM 2530 N N . GLY A 1 319 ? -14.666 28.847 -5.769 1.00 84.38 319 GLY A N 1
ATOM 2531 C CA . GLY A 1 319 ? -13.279 29.330 -5.752 1.00 84.38 319 GLY A CA 1
ATOM 2532 C C . GLY A 1 319 ? -12.842 30.069 -4.481 1.00 84.38 319 GLY A C 1
ATOM 2533 O O . GLY A 1 319 ? -11.653 30.327 -4.328 1.00 84.38 319 GLY A O 1
ATOM 2534 N N . TYR A 1 320 ? -13.757 30.362 -3.551 1.00 85.00 320 TYR A N 1
ATOM 2535 C CA . TYR A 1 320 ? -13.455 31.193 -2.375 1.00 85.00 320 TYR A CA 1
ATOM 2536 C C . TYR A 1 320 ? -13.821 30.532 -1.043 1.00 85.00 320 TYR A C 1
ATOM 2538 O O . TYR A 1 320 ? -13.123 30.729 -0.050 1.00 85.00 320 TYR A O 1
ATOM 2546 N N . THR A 1 321 ? -14.893 29.735 -0.992 1.00 88.12 321 THR A N 1
ATOM 2547 C CA . THR A 1 321 ? -15.352 29.126 0.264 1.00 88.12 321 THR A CA 1
ATOM 2548 C C . THR A 1 321 ? -14.726 27.754 0.459 1.00 88.12 321 THR A C 1
ATOM 2550 O O . THR A 1 321 ? -15.104 26.788 -0.199 1.00 88.12 321 THR A O 1
ATOM 2553 N N . ASP A 1 322 ? -13.781 27.663 1.385 1.00 88.25 322 ASP A N 1
ATOM 2554 C CA . ASP A 1 322 ? -13.137 26.410 1.764 1.00 88.25 322 ASP A CA 1
ATOM 2555 C C . ASP A 1 322 ? -14.088 25.499 2.555 1.00 88.25 322 ASP A C 1
ATOM 2557 O O . ASP A 1 322 ? -14.518 25.839 3.657 1.00 88.25 322 ASP A O 1
ATOM 2561 N N . LEU A 1 323 ? -14.403 24.331 1.994 1.00 86.69 323 LEU A N 1
ATOM 2562 C CA . LEU A 1 323 ? -15.214 23.294 2.643 1.00 86.69 323 LEU A CA 1
ATOM 2563 C C . LEU A 1 323 ? -14.356 22.172 3.248 1.00 86.69 323 LEU A C 1
ATOM 2565 O O . LEU A 1 323 ? -14.877 21.116 3.615 1.00 86.69 323 LEU A O 1
ATOM 2569 N N . GLY A 1 324 ? -13.044 22.390 3.357 1.00 87.12 324 GLY A N 1
ATOM 2570 C CA . GLY A 1 324 ? -12.099 21.445 3.930 1.00 87.12 324 GLY A CA 1
ATOM 2571 C C . GLY A 1 324 ? -11.742 20.294 2.991 1.00 87.12 324 GLY A C 1
ATOM 2572 O O . GLY A 1 324 ? -11.980 20.332 1.782 1.00 87.12 324 GLY A O 1
ATOM 2573 N N . THR A 1 325 ? -11.110 19.268 3.562 1.00 89.56 325 THR A N 1
ATOM 2574 C CA . THR A 1 325 ? -10.657 18.082 2.828 1.00 89.56 325 THR A CA 1
ATOM 2575 C C . THR A 1 325 ? -11.760 17.035 2.752 1.00 89.56 325 THR A C 1
ATOM 2577 O O . THR A 1 325 ? -12.333 16.641 3.771 1.00 89.56 325 THR A O 1
ATOM 2580 N N . TRP A 1 326 ? -12.001 16.548 1.542 1.00 92.62 326 TRP A N 1
ATOM 2581 C CA . TRP A 1 326 ? -12.972 15.514 1.219 1.00 92.62 326 TRP A CA 1
ATOM 2582 C C . TRP A 1 326 ? -12.292 14.324 0.563 1.00 92.62 326 TRP A C 1
ATOM 2584 O O . TRP A 1 326 ? -11.349 14.486 -0.214 1.00 92.62 326 TRP A O 1
ATOM 2594 N N . LEU A 1 327 ? -12.796 13.132 0.863 1.00 94.06 327 LEU A N 1
ATOM 2595 C CA . LEU A 1 327 ? -12.470 11.945 0.101 1.00 94.06 327 LEU A CA 1
ATOM 2596 C C . LEU A 1 327 ? -13.162 12.054 -1.256 1.00 94.06 327 LEU A C 1
ATOM 2598 O O . LEU A 1 327 ? -14.342 12.399 -1.344 1.00 94.06 327 LEU A O 1
ATOM 2602 N N . LYS A 1 328 ? -12.426 11.749 -2.310 1.00 93.81 328 LYS A N 1
ATOM 2603 C CA . LYS A 1 328 ? -12.880 11.763 -3.693 1.00 93.81 328 LYS A CA 1
ATOM 2604 C C . LYS A 1 328 ? -12.430 10.471 -4.353 1.00 93.81 328 LYS A C 1
ATOM 2606 O O . LYS A 1 328 ? -11.366 9.946 -4.031 1.00 93.81 328 LYS A O 1
ATOM 2611 N N . MET A 1 329 ? -13.220 9.980 -5.295 1.00 95.31 329 MET A N 1
ATOM 2612 C CA . MET A 1 329 ? -12.787 8.938 -6.218 1.00 95.31 329 MET A CA 1
ATOM 2613 C C . MET A 1 329 ? -12.851 9.437 -7.658 1.00 95.31 329 MET A C 1
ATOM 2615 O O . MET A 1 329 ? -13.688 10.276 -7.993 1.00 95.31 329 MET A O 1
ATOM 2619 N N . VAL A 1 330 ? -11.960 8.926 -8.499 1.00 95.94 330 VAL A N 1
ATOM 2620 C CA . VAL A 1 330 ? -11.892 9.251 -9.924 1.00 95.94 330 VAL A CA 1
ATOM 2621 C C . VAL A 1 330 ? -11.881 7.959 -10.721 1.00 95.94 330 VAL A C 1
ATOM 2623 O O . VAL A 1 330 ? -11.004 7.125 -10.502 1.00 95.94 330 VAL A O 1
ATOM 2626 N N . ASP A 1 331 ? -12.842 7.801 -11.628 1.00 96.19 331 ASP A N 1
ATOM 2627 C CA . ASP A 1 331 ? -12.869 6.715 -12.614 1.00 96.19 331 ASP A CA 1
ATOM 2628 C C . ASP A 1 331 ? -11.633 6.829 -13.514 1.00 96.19 331 ASP A C 1
ATOM 2630 O O . ASP A 1 331 ? -11.397 7.873 -14.128 1.00 96.19 331 ASP A O 1
ATOM 2634 N N . ILE A 1 332 ? -10.796 5.788 -13.546 1.00 96.69 332 ILE A N 1
ATOM 2635 C CA . ILE A 1 332 ? -9.503 5.874 -14.239 1.00 96.69 332 ILE A CA 1
ATOM 2636 C C . ILE A 1 332 ? -9.652 5.874 -15.762 1.00 96.69 332 ILE A C 1
ATOM 2638 O O . ILE A 1 332 ? -8.784 6.392 -16.465 1.00 96.69 332 ILE A O 1
ATOM 2642 N N . GLU A 1 333 ? -10.748 5.314 -16.274 1.00 94.94 333 GLU A N 1
ATOM 2643 C CA . GLU A 1 333 ? -11.018 5.219 -17.703 1.00 94.94 333 GLU A CA 1
ATOM 2644 C C . GLU A 1 333 ? -11.567 6.553 -18.219 1.00 94.94 333 GLU A C 1
ATOM 2646 O O . GLU A 1 333 ? -11.044 7.122 -19.186 1.00 94.94 333 GLU A O 1
ATOM 2651 N N . THR A 1 334 ? -12.569 7.107 -17.533 1.00 93.81 334 THR A N 1
ATOM 2652 C CA . THR A 1 334 ? -13.277 8.317 -17.983 1.00 93.81 334 THR A CA 1
ATOM 2653 C C . THR A 1 334 ? -12.688 9.618 -17.431 1.00 93.81 334 THR A C 1
ATOM 2655 O O . THR A 1 334 ? -12.802 10.660 -18.075 1.00 93.81 334 THR A O 1
ATOM 2658 N N . GLY A 1 335 ? -12.034 9.582 -16.267 1.00 93.12 335 GLY A N 1
ATOM 2659 C CA . GLY A 1 335 ? -11.631 10.771 -15.505 1.00 93.12 335 GLY A CA 1
ATOM 2660 C C . GLY A 1 335 ? -12.754 11.400 -14.675 1.00 93.12 335 GLY A C 1
ATOM 2661 O O . GLY A 1 335 ? -12.559 12.463 -14.082 1.00 93.12 335 GLY A O 1
ATOM 2662 N N . GLU A 1 336 ? -13.932 10.777 -14.630 1.00 92.81 336 GLU A N 1
ATOM 2663 C CA . GLU A 1 336 ? -15.090 11.281 -13.894 1.00 92.81 336 GLU A CA 1
ATOM 2664 C C . GLU A 1 336 ? -14.816 11.294 -12.382 1.00 92.81 336 GLU A C 1
ATOM 2666 O O . GLU A 1 336 ? -14.499 10.272 -11.774 1.00 92.81 336 GLU A O 1
ATOM 2671 N N . SER A 1 337 ? -14.946 12.471 -11.766 1.00 91.94 337 SER A N 1
ATOM 2672 C CA . SER A 1 337 ? -14.668 12.705 -10.346 1.00 91.94 337 SER A CA 1
ATOM 2673 C C . SER A 1 337 ? -15.942 12.686 -9.506 1.00 91.94 337 SER A C 1
ATOM 2675 O O . SER A 1 337 ? -16.888 13.393 -9.823 1.00 91.94 337 SER A O 1
ATOM 2677 N N . ASN A 1 338 ? -15.927 11.958 -8.390 1.00 93.06 338 ASN A N 1
ATOM 2678 C CA . ASN A 1 338 ? -17.035 11.845 -7.440 1.00 93.06 338 ASN A CA 1
ATOM 2679 C C . ASN A 1 338 ? -16.554 12.221 -6.032 1.00 93.06 338 ASN A C 1
ATOM 2681 O O . ASN A 1 338 ? -15.589 11.635 -5.534 1.00 93.06 338 ASN A O 1
ATOM 2685 N N . TRP A 1 339 ? -17.224 13.170 -5.376 1.00 93.75 339 TRP A N 1
ATOM 2686 C CA . TRP A 1 339 ? -16.915 13.549 -3.993 1.00 93.75 339 TRP A CA 1
ATOM 2687 C C . TRP A 1 339 ? -17.697 12.657 -3.033 1.00 93.75 339 TRP A C 1
ATOM 2689 O O . TRP A 1 339 ? -18.913 12.544 -3.139 1.00 93.75 339 TRP A O 1
ATOM 2699 N N . LEU A 1 340 ? -16.989 11.991 -2.124 1.00 95.25 340 LEU A N 1
ATOM 2700 C CA . LEU A 1 340 ? -17.543 10.912 -1.315 1.00 95.25 340 LEU A CA 1
ATOM 2701 C C . LEU A 1 340 ? -17.968 11.396 0.061 1.00 95.25 340 LEU A C 1
ATOM 2703 O O . LEU A 1 340 ? -19.152 11.377 0.357 1.00 95.25 340 LEU A O 1
ATOM 2707 N N . ALA A 1 341 ? -17.025 11.804 0.906 1.00 94.62 341 ALA A N 1
ATOM 2708 C CA . ALA A 1 341 ? -17.299 12.121 2.305 1.00 94.62 341 ALA A CA 1
ATOM 2709 C C . ALA A 1 341 ? -16.281 13.120 2.866 1.00 94.62 341 ALA A C 1
ATOM 2711 O O . ALA A 1 341 ? -15.140 13.150 2.389 1.00 94.62 341 ALA A O 1
ATOM 2712 N N . PRO A 1 342 ? -16.644 13.924 3.881 1.00 92.44 342 PRO A N 1
ATOM 2713 C CA . PRO A 1 342 ? -15.674 14.772 4.563 1.00 92.44 342 PRO A CA 1
ATOM 2714 C C . PRO A 1 342 ? -14.613 13.891 5.236 1.00 92.44 342 PRO A C 1
ATOM 2716 O O . PRO A 1 342 ? -14.947 12.892 5.863 1.00 92.44 342 PRO A O 1
ATOM 2719 N N . MET A 1 343 ? -13.328 14.247 5.138 1.00 89.25 343 MET A N 1
ATOM 2720 C CA . MET A 1 343 ? -12.258 13.410 5.713 1.00 89.25 343 MET A CA 1
ATOM 2721 C C . MET A 1 343 ? -12.099 13.571 7.222 1.00 89.25 343 MET A C 1
ATOM 2723 O O . MET A 1 343 ? -11.470 12.738 7.870 1.00 89.25 343 MET A O 1
ATOM 2727 N N . GLY A 1 344 ? -12.572 14.692 7.770 1.00 84.56 344 GLY A N 1
ATOM 2728 C CA . GLY A 1 344 ? -12.459 14.983 9.195 1.00 84.56 344 GLY A CA 1
ATOM 2729 C C . GLY A 1 344 ? -11.029 15.112 9.725 1.00 84.56 344 GLY A C 1
ATOM 2730 O O . GLY A 1 344 ? -10.876 15.215 10.928 1.00 84.56 344 GLY A O 1
ATOM 2731 N N . SER A 1 345 ? -9.988 15.113 8.884 1.00 83.69 345 SER A N 1
ATOM 2732 C CA . SER A 1 345 ? -8.601 15.410 9.264 1.00 83.69 345 SER A CA 1
ATOM 2733 C C . SER A 1 345 ? -7.773 15.835 8.043 1.00 83.69 345 SER A C 1
ATOM 2735 O O . SER A 1 345 ? -8.190 15.643 6.900 1.00 83.69 345 SER A O 1
ATOM 2737 N N . GLY A 1 346 ? -6.633 16.491 8.280 1.00 77.00 346 GLY A N 1
ATOM 2738 C CA . GLY A 1 346 ? -5.723 16.958 7.222 1.00 77.00 346 GLY A CA 1
ATOM 2739 C C . GLY A 1 346 ? -4.627 15.956 6.852 1.00 77.00 346 GLY A C 1
ATOM 2740 O O . GLY A 1 346 ? -4.090 16.035 5.752 1.00 77.00 346 GLY A O 1
ATOM 2741 N N . GLY A 1 347 ? -4.312 15.029 7.757 1.00 87.12 347 GLY A N 1
ATOM 2742 C CA . GLY A 1 347 ? -3.286 14.010 7.580 1.00 87.12 347 GLY A CA 1
ATOM 2743 C C . GLY A 1 347 ? -3.900 12.617 7.560 1.00 87.12 347 GLY A C 1
ATOM 2744 O O . GLY A 1 347 ? -4.701 12.281 8.435 1.00 87.12 347 GLY A O 1
ATOM 2745 N N . TYR A 1 348 ? -3.578 11.836 6.531 1.00 92.94 348 TYR A N 1
ATOM 2746 C CA . TYR A 1 348 ? -4.253 10.571 6.282 1.00 92.94 348 TYR A CA 1
ATOM 2747 C C . TYR A 1 348 ? -3.465 9.632 5.375 1.00 92.94 348 TYR A C 1
ATOM 2749 O O . TYR A 1 348 ? -2.600 10.046 4.611 1.00 92.94 348 TYR A O 1
ATOM 2757 N N . HIS A 1 349 ? -3.882 8.375 5.398 1.00 95.06 349 HIS A N 1
ATOM 2758 C CA . HIS A 1 349 ? -3.523 7.328 4.455 1.00 95.06 349 HIS A CA 1
ATOM 2759 C C . HIS A 1 349 ? -4.780 6.586 4.014 1.00 95.06 349 HIS A C 1
ATOM 2761 O O . HIS A 1 349 ? -5.740 6.495 4.779 1.00 95.06 349 HIS A O 1
ATOM 2767 N N . ILE A 1 350 ? -4.769 6.050 2.793 1.00 96.38 350 ILE A N 1
ATOM 2768 C CA . ILE A 1 350 ? -5.917 5.361 2.192 1.00 96.38 350 ILE A CA 1
ATOM 2769 C C . ILE A 1 350 ? -5.489 3.965 1.747 1.00 96.38 350 ILE A C 1
ATOM 2771 O O . ILE A 1 350 ? -4.416 3.797 1.168 1.00 96.38 350 ILE A O 1
ATOM 2775 N N . SER A 1 351 ? -6.349 2.978 1.986 1.00 97.12 351 SER A N 1
ATOM 2776 C CA . SER A 1 351 ? -6.199 1.616 1.485 1.00 97.12 351 SER A CA 1
ATOM 2777 C C . SER A 1 351 ? -7.512 1.113 0.898 1.00 97.12 351 SER A C 1
ATOM 2779 O O . SER A 1 351 ? -8.535 1.047 1.578 1.00 97.12 351 SER A O 1
ATOM 2781 N N . GLY A 1 352 ? -7.484 0.729 -0.373 1.00 95.44 352 GLY A N 1
ATOM 2782 C CA . GLY A 1 352 ? -8.608 0.161 -1.110 1.00 95.44 352 GLY A CA 1
ATOM 2783 C C . GLY A 1 352 ? -8.417 -1.320 -1.430 1.00 95.44 352 GLY A C 1
ATOM 2784 O O . GLY A 1 352 ? -8.955 -1.798 -2.418 1.00 95.44 352 GLY A O 1
ATOM 2785 N N . LEU A 1 353 ? -7.618 -2.067 -0.672 1.00 92.69 353 LEU A N 1
ATOM 2786 C CA . LEU A 1 353 ? -7.190 -3.426 -1.038 1.00 92.69 353 LEU A CA 1
ATOM 2787 C C . LEU A 1 353 ? -8.287 -4.502 -1.081 1.00 92.69 353 LEU A C 1
ATOM 2789 O O . LEU A 1 353 ? -8.033 -5.567 -1.630 1.00 92.69 353 LEU A O 1
ATOM 2793 N N . SER A 1 354 ? -9.475 -4.255 -0.528 1.00 91.69 354 SER A N 1
ATOM 2794 C CA . SER A 1 354 ? -10.560 -5.232 -0.320 1.00 91.69 354 SER A CA 1
ATOM 2795 C C . SER A 1 354 ? -11.159 -5.788 -1.629 1.00 91.69 354 SER A C 1
ATOM 2797 O O . SER A 1 354 ? -12.269 -5.439 -2.020 1.00 91.69 354 SER A O 1
ATOM 2799 N N . ARG A 1 355 ? -10.431 -6.657 -2.343 1.00 91.06 355 ARG A N 1
ATOM 2800 C CA . ARG A 1 355 ? -10.815 -7.197 -3.664 1.00 91.06 355 ARG A CA 1
ATOM 2801 C C . ARG A 1 355 ? -12.011 -8.137 -3.626 1.00 91.06 355 ARG A C 1
ATOM 2803 O O . ARG A 1 355 ? -12.813 -8.123 -4.549 1.00 91.06 355 ARG A O 1
ATOM 2810 N N . GLN A 1 356 ? -12.150 -8.936 -2.571 1.00 94.25 356 GLN A N 1
ATOM 2811 C CA . GLN A 1 356 ? -13.279 -9.868 -2.430 1.00 94.25 356 GLN A CA 1
ATOM 2812 C C . GLN A 1 356 ? -14.549 -9.188 -1.901 1.00 94.25 356 GLN A C 1
ATOM 2814 O O . GLN A 1 356 ? -15.634 -9.757 -1.971 1.00 94.25 356 GLN A O 1
ATOM 2819 N N . LYS A 1 357 ? -14.411 -7.966 -1.379 1.00 95.62 357 LYS A N 1
ATOM 2820 C CA . LYS A 1 357 ? -15.495 -7.112 -0.884 1.00 95.62 357 LYS A CA 1
ATOM 2821 C C . LYS A 1 357 ? -15.260 -5.680 -1.398 1.00 95.62 357 LYS A C 1
ATOM 2823 O O . LYS A 1 357 ? -14.891 -4.811 -0.599 1.00 95.62 357 LYS A O 1
ATOM 2828 N N . PRO A 1 358 ? -15.363 -5.450 -2.724 1.00 95.69 358 PRO A N 1
ATOM 2829 C CA . PRO A 1 358 ? -15.010 -4.178 -3.354 1.00 95.69 358 PRO A CA 1
ATOM 2830 C C . PRO A 1 358 ? -16.007 -3.070 -3.006 1.00 95.69 358 PRO A C 1
ATOM 2832 O O . PRO A 1 358 ? -17.086 -3.324 -2.463 1.00 95.69 358 PRO A O 1
ATOM 2835 N N . GLY A 1 359 ? -15.659 -1.829 -3.346 1.00 96.62 359 GLY A N 1
ATOM 2836 C CA . GLY A 1 359 ? -16.524 -0.674 -3.122 1.00 96.62 359 GLY A CA 1
ATOM 2837 C C . GLY A 1 359 ? -16.373 -0.010 -1.758 1.00 96.62 359 GLY A C 1
ATOM 2838 O O . GLY A 1 359 ? -17.253 0.750 -1.366 1.00 96.62 359 GLY A O 1
ATOM 2839 N N . TRP A 1 360 ? -15.274 -0.265 -1.046 1.00 97.62 360 TRP A N 1
ATOM 2840 C CA . TRP A 1 360 ? -14.950 0.380 0.227 1.00 97.62 360 TRP A CA 1
ATOM 2841 C C . TRP A 1 360 ? -13.455 0.700 0.313 1.00 97.62 360 TRP A C 1
ATOM 2843 O O . TRP A 1 360 ? -12.620 -0.081 -0.146 1.00 97.62 360 TRP A O 1
ATOM 2853 N N . ALA A 1 361 ? -13.118 1.829 0.937 1.00 97.62 361 ALA A N 1
ATOM 2854 C CA . ALA A 1 361 ? -11.744 2.198 1.272 1.00 97.62 361 ALA A CA 1
ATOM 2855 C C . ALA A 1 361 ? -11.600 2.430 2.777 1.00 97.62 361 ALA A C 1
ATOM 2857 O O . ALA A 1 361 ? -12.444 3.083 3.388 1.00 97.62 361 ALA A O 1
ATOM 2858 N N . VAL A 1 362 ? -10.515 1.922 3.360 1.00 98.25 362 VAL A N 1
ATOM 2859 C CA . VAL A 1 362 ? -10.065 2.272 4.709 1.00 98.25 362 VAL A CA 1
ATOM 2860 C C . VAL A 1 362 ? -9.301 3.582 4.642 1.00 98.25 362 VAL A C 1
ATOM 2862 O O . VAL A 1 362 ? -8.439 3.761 3.781 1.00 98.25 362 VAL A O 1
ATOM 2865 N N . VAL A 1 363 ? -9.582 4.467 5.588 1.00 97.50 363 VAL A N 1
ATOM 2866 C CA . VAL A 1 363 ? -8.817 5.680 5.832 1.00 97.50 363 VAL A CA 1
ATOM 2867 C C . VAL A 1 363 ? -8.305 5.633 7.263 1.00 97.50 363 VAL A C 1
ATOM 2869 O O . VAL A 1 363 ? -9.087 5.463 8.199 1.00 97.50 363 VAL A O 1
ATOM 2872 N N . SER A 1 364 ? -6.994 5.788 7.436 1.00 96.75 364 SER A N 1
ATOM 2873 C CA . SER A 1 364 ? -6.410 6.104 8.739 1.00 96.75 364 SER A CA 1
ATOM 2874 C C . SER A 1 364 ? -5.931 7.532 8.766 1.00 96.75 364 SER A C 1
ATOM 2876 O O . SER A 1 364 ? -5.290 7.991 7.826 1.00 96.75 364 SER A O 1
ATOM 2878 N N . THR A 1 365 ? -6.179 8.196 9.875 1.00 93.81 365 THR A N 1
ATOM 2879 C CA . THR A 1 365 ? -5.840 9.593 10.116 1.00 93.81 365 THR A CA 1
ATOM 2880 C C . THR A 1 365 ? -4.994 9.724 11.373 1.00 93.81 365 THR A C 1
ATOM 2882 O O . THR A 1 365 ? -4.942 8.841 12.235 1.00 93.81 365 THR A O 1
ATOM 2885 N N . TYR A 1 366 ? -4.327 10.861 11.494 1.00 86.56 366 TYR A N 1
ATOM 2886 C CA . TYR A 1 366 ? -3.457 11.181 12.617 1.00 86.56 366 TYR A CA 1
ATOM 2887 C C . TYR A 1 366 ? -3.646 12.637 13.022 1.00 86.56 366 TYR A C 1
ATOM 2889 O O . TYR A 1 366 ? -4.102 13.463 12.232 1.00 86.56 366 TYR A O 1
ATOM 2897 N N . THR A 1 367 ? -3.313 12.957 14.269 1.00 71.06 367 THR A N 1
ATOM 2898 C CA . THR A 1 367 ? -3.374 14.340 14.740 1.00 71.06 367 THR A CA 1
ATOM 2899 C C . THR A 1 367 ? -2.393 15.204 13.946 1.00 71.06 367 THR A C 1
ATOM 2901 O O . THR A 1 367 ? -1.223 14.827 13.809 1.00 71.06 367 THR A O 1
ATOM 2904 N N . PRO A 1 368 ? -2.824 16.366 13.431 1.00 59.94 368 PRO A N 1
ATOM 2905 C CA . PRO A 1 368 ? -1.906 17.342 12.865 1.00 59.94 368 PRO A CA 1
ATOM 2906 C C . PRO A 1 368 ? -0.880 17.773 13.925 1.00 59.94 368 PRO A C 1
ATOM 2908 O O . PRO A 1 368 ? -1.245 17.984 15.080 1.00 59.94 368 PRO A O 1
ATOM 2911 N N . ASN A 1 369 ? 0.388 17.967 13.547 1.00 53.91 369 ASN A N 1
ATOM 2912 C CA . ASN A 1 369 ? 1.433 18.497 14.440 1.00 53.91 369 ASN A CA 1
ATOM 2913 C C . ASN A 1 369 ? 1.250 20.016 14.690 1.00 53.91 369 ASN A C 1
ATOM 2915 O O . ASN A 1 369 ? 2.188 20.790 14.514 1.00 53.91 369 ASN A O 1
ATOM 2919 N N . PHE A 1 370 ? 0.045 20.468 15.048 1.00 59.47 370 PHE A N 1
ATOM 2920 C CA . PHE A 1 370 ? -0.270 21.881 15.266 1.00 59.47 370 PHE A CA 1
ATOM 2921 C C . PHE A 1 370 ? -1.070 22.050 16.566 1.00 59.47 370 PHE A C 1
ATOM 2923 O O . PHE A 1 370 ? -2.280 21.834 16.556 1.00 59.47 370 PHE A O 1
ATOM 2930 N N . PRO A 1 371 ? -0.427 22.470 17.675 1.00 53.91 371 PRO A N 1
ATOM 2931 C CA . PRO A 1 371 ? -1.075 22.626 18.983 1.00 53.91 371 PRO A CA 1
ATOM 2932 C C . PRO A 1 371 ? -2.284 23.576 19.000 1.00 53.91 371 PRO A C 1
ATOM 2934 O O . PRO A 1 371 ? -3.095 23.516 19.916 1.00 53.91 371 PRO A O 1
ATOM 2937 N N . SER A 1 372 ? -2.396 24.470 18.012 1.00 59.69 372 SER A N 1
ATOM 2938 C CA . SER A 1 372 ? -3.466 25.467 17.893 1.00 59.69 372 SER A CA 1
ATOM 2939 C C . SER A 1 372 ? -4.618 25.057 16.970 1.00 59.69 372 SER A C 1
ATOM 2941 O O . SER A 1 372 ? -5.602 25.790 16.875 1.00 59.69 372 SER A O 1
ATOM 2943 N N . ALA A 1 373 ? -4.517 23.929 16.259 1.00 65.94 373 ALA A N 1
ATOM 2944 C CA . ALA A 1 373 ? -5.593 23.483 15.383 1.00 65.94 373 ALA A CA 1
ATOM 2945 C C . ALA A 1 373 ? -6.739 22.879 16.216 1.00 65.94 373 ALA A C 1
ATOM 2947 O O . ALA A 1 373 ? -6.471 22.078 17.113 1.00 65.94 373 ALA A O 1
ATOM 2948 N N . PRO A 1 374 ? -8.012 23.218 15.930 1.00 71.38 374 PRO A N 1
ATOM 2949 C CA . PRO A 1 374 ? -9.135 22.572 16.595 1.00 71.38 374 PRO A CA 1
ATOM 2950 C C . PRO A 1 374 ? -9.128 21.075 16.280 1.00 71.38 374 PRO A C 1
ATOM 2952 O O . PRO A 1 374 ? -8.871 20.681 15.136 1.00 71.38 374 PRO A O 1
ATOM 2955 N N . THR A 1 375 ? -9.434 20.257 17.288 1.00 78.69 375 THR A N 1
ATOM 2956 C CA . THR A 1 375 ? -9.619 18.819 17.100 1.00 78.69 375 THR A CA 1
ATOM 2957 C C . THR A 1 375 ? -10.769 18.567 16.137 1.00 78.69 375 THR A C 1
ATOM 2959 O O . THR A 1 375 ? -11.793 19.257 16.146 1.00 78.69 375 THR A O 1
ATOM 2962 N N . LYS A 1 376 ? -10.596 17.570 15.278 1.00 87.44 376 LYS A N 1
ATOM 2963 C CA . LYS A 1 376 ? -11.590 17.179 14.286 1.00 87.44 376 LYS A CA 1
ATOM 2964 C C . LYS A 1 376 ? -12.081 15.767 14.556 1.00 87.44 376 LYS A C 1
ATOM 2966 O O . LYS A 1 376 ? -11.393 14.956 15.171 1.00 87.44 376 LYS A O 1
ATOM 2971 N N . TRP A 1 377 ? -13.284 15.462 14.070 1.00 90.81 377 TRP A N 1
ATOM 2972 C CA . TRP A 1 377 ? -13.978 14.212 14.388 1.00 90.81 377 TRP A CA 1
ATOM 2973 C C . TRP A 1 377 ? -13.174 12.961 14.053 1.00 90.81 377 TRP A C 1
ATOM 2975 O O . TRP A 1 377 ? -13.294 11.961 14.759 1.00 90.81 377 TRP A O 1
ATOM 2985 N N . ALA A 1 378 ? -12.371 13.030 12.989 1.00 92.62 378 ALA A N 1
ATOM 2986 C CA . ALA A 1 378 ? -11.584 11.917 12.505 1.00 92.62 378 ALA A CA 1
ATOM 2987 C C . ALA A 1 378 ? -10.132 11.996 12.955 1.00 92.62 378 ALA A C 1
ATOM 2989 O O . ALA A 1 378 ? -9.329 11.292 12.375 1.00 92.62 378 ALA A O 1
ATOM 2990 N N . ASP A 1 379 ? -9.718 12.821 13.912 1.00 89.62 379 ASP A N 1
ATOM 2991 C CA . ASP A 1 379 ? -8.324 12.757 14.362 1.00 89.62 379 ASP A CA 1
ATOM 2992 C C . ASP A 1 379 ? -8.039 11.400 15.042 1.00 89.62 379 ASP A C 1
ATOM 2994 O O . ASP A 1 379 ? -8.896 10.841 15.730 1.00 89.62 379 ASP A O 1
ATOM 2998 N N . GLN A 1 380 ? -6.852 10.826 14.786 1.00 91.19 380 GLN A N 1
ATOM 2999 C CA . GLN A 1 380 ? -6.417 9.514 15.309 1.00 91.19 380 GLN A CA 1
ATOM 3000 C C . GLN A 1 380 ? -7.463 8.396 15.139 1.00 91.19 380 GLN A C 1
ATOM 3002 O O . GLN A 1 380 ? -7.778 7.648 16.072 1.00 91.19 380 GLN A O 1
ATOM 3007 N N . SER A 1 381 ? -8.031 8.286 13.940 1.00 95.25 381 SER A N 1
ATOM 3008 C CA . SER A 1 381 ? -9.143 7.383 13.651 1.00 95.25 381 SER A CA 1
ATOM 3009 C C . SER A 1 381 ? -8.824 6.440 12.495 1.00 95.25 381 SER A C 1
ATOM 3011 O O . SER A 1 381 ? -8.013 6.729 11.618 1.00 95.25 381 SER A O 1
ATOM 3013 N N . ILE A 1 382 ? -9.496 5.297 12.499 1.00 97.88 382 ILE A N 1
ATOM 3014 C CA . ILE A 1 382 ? -9.635 4.393 11.364 1.00 97.88 382 ILE A CA 1
ATOM 3015 C C . ILE A 1 382 ? -11.121 4.353 11.041 1.00 97.88 382 ILE A C 1
ATOM 3017 O O . ILE A 1 382 ? -11.952 4.099 11.917 1.00 97.88 382 ILE A O 1
ATOM 3021 N N . TYR A 1 383 ? -11.463 4.622 9.790 1.00 97.94 383 TYR A N 1
ATOM 3022 C CA . TYR A 1 383 ? -12.832 4.543 9.297 1.00 97.94 383 TYR A CA 1
ATOM 3023 C C . TYR A 1 383 ? -12.860 3.988 7.875 1.00 97.94 383 TYR A C 1
ATOM 3025 O O . TYR A 1 383 ? -11.843 3.958 7.183 1.00 97.94 383 TYR A O 1
ATOM 3033 N N . MET A 1 384 ? -14.025 3.522 7.442 1.00 97.94 384 MET A N 1
ATOM 3034 C CA . MET A 1 384 ? -14.260 3.030 6.090 1.00 97.94 384 MET A CA 1
ATOM 3035 C C . MET A 1 384 ? -15.251 3.930 5.368 1.00 97.94 384 MET A C 1
ATOM 3037 O O . MET A 1 384 ? -16.242 4.349 5.958 1.00 97.94 384 MET A O 1
ATOM 3041 N N . VAL A 1 385 ? -15.003 4.204 4.089 1.00 97.31 385 VAL A N 1
ATOM 3042 C CA . VAL A 1 385 ? -15.909 4.983 3.236 1.00 97.31 385 VAL A CA 1
ATOM 3043 C C . VAL A 1 385 ? -16.362 4.135 2.062 1.00 97.31 385 VAL A C 1
ATOM 3045 O O . VAL A 1 385 ? -15.540 3.487 1.405 1.00 97.31 385 VAL A O 1
ATOM 3048 N N . ARG A 1 386 ? -17.667 4.148 1.785 1.00 96.75 386 ARG A N 1
ATOM 3049 C CA . ARG A 1 386 ? -18.237 3.471 0.619 1.00 96.75 386 ARG A CA 1
ATOM 3050 C C . ARG A 1 386 ? -17.851 4.216 -0.659 1.00 96.75 386 ARG A C 1
ATOM 3052 O O . ARG A 1 386 ? -18.099 5.409 -0.806 1.00 96.75 386 ARG A O 1
ATOM 3059 N N . LEU A 1 387 ? -17.283 3.497 -1.615 1.00 96.81 387 LEU A N 1
ATOM 3060 C CA . LEU A 1 387 ? -16.907 3.990 -2.937 1.00 96.81 387 LEU A CA 1
ATOM 3061 C C . LEU A 1 387 ? -18.103 3.827 -3.878 1.00 96.81 387 LEU A C 1
ATOM 3063 O O . LEU A 1 387 ? -18.160 2.913 -4.703 1.00 96.81 387 LEU A O 1
ATOM 3067 N N . LYS A 1 388 ? -19.126 4.656 -3.686 1.00 92.94 388 LYS A N 1
ATOM 3068 C CA . LYS A 1 388 ? -20.305 4.700 -4.558 1.00 92.94 388 LYS A CA 1
ATOM 3069 C C . LYS A 1 388 ? -20.322 6.001 -5.337 1.00 92.94 388 LYS A C 1
ATOM 3071 O O . LYS A 1 388 ? -19.773 6.997 -4.882 1.00 92.94 388 LYS A O 1
ATOM 3076 N N . ARG A 1 389 ? -20.928 5.981 -6.521 1.00 91.94 389 ARG A N 1
ATOM 3077 C CA . ARG A 1 389 ? -21.102 7.197 -7.318 1.00 91.94 389 ARG A CA 1
ATOM 3078 C C . ARG A 1 389 ? -22.000 8.170 -6.558 1.00 91.94 389 ARG A C 1
ATOM 3080 O O . ARG A 1 389 ? -23.027 7.766 -6.016 1.00 91.94 389 ARG A O 1
ATOM 3087 N N . MET A 1 390 ? -21.569 9.421 -6.500 1.00 86.94 390 MET A N 1
ATOM 3088 C CA . MET A 1 390 ? -22.195 10.513 -5.755 1.00 86.94 390 MET A CA 1
ATOM 3089 C C . MET A 1 390 ? -22.325 11.730 -6.674 1.00 86.94 390 MET A C 1
ATOM 3091 O O . MET A 1 390 ? -21.893 11.705 -7.824 1.00 86.94 390 MET A O 1
ATOM 3095 N N . ALA A 1 391 ? -22.902 12.821 -6.175 1.00 76.56 391 ALA A N 1
ATOM 3096 C CA . ALA A 1 391 ? -22.875 14.085 -6.897 1.00 76.56 391 ALA A CA 1
ATOM 3097 C C . ALA A 1 391 ? -21.434 14.612 -7.075 1.00 76.56 391 ALA A C 1
ATOM 3099 O O . ALA A 1 391 ? -20.542 14.381 -6.253 1.00 76.56 391 ALA A O 1
ATOM 3100 N N . ASN A 1 392 ? -21.220 15.408 -8.126 1.00 82.94 392 ASN A N 1
ATOM 3101 C CA . ASN A 1 392 ? -19.917 16.010 -8.441 1.00 82.94 392 ASN A CA 1
ATOM 3102 C C . ASN A 1 392 ? -19.564 17.212 -7.542 1.00 82.94 392 ASN A C 1
ATOM 3104 O O . ASN A 1 392 ? -18.557 17.886 -7.768 1.00 82.94 392 ASN A O 1
ATOM 3108 N N . THR A 1 393 ? -20.364 17.478 -6.508 1.00 87.44 393 THR A N 1
ATOM 3109 C CA . THR A 1 393 ? -20.136 18.528 -5.512 1.00 87.44 393 THR A CA 1
ATOM 3110 C C . THR A 1 393 ? -20.294 17.958 -4.104 1.00 87.44 393 THR A C 1
ATOM 3112 O O . THR A 1 393 ? -21.281 17.261 -3.868 1.00 87.44 393 THR A O 1
ATOM 3115 N N . PRO A 1 394 ? -19.385 18.275 -3.164 1.00 90.00 394 PRO A N 1
ATOM 3116 C CA . PRO A 1 394 ? -19.526 17.883 -1.766 1.00 90.00 394 PRO A CA 1
ATOM 3117 C C . PRO A 1 394 ? -20.843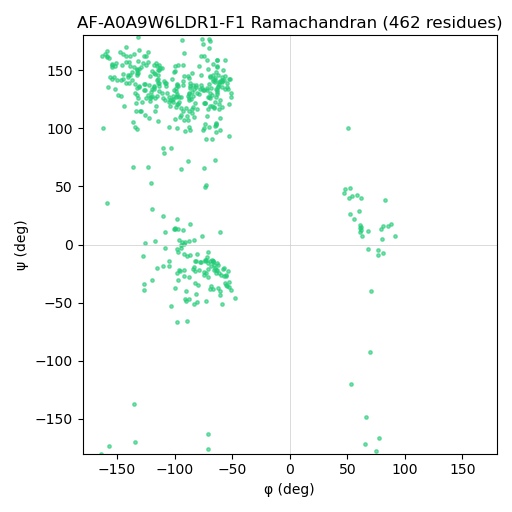 18.322 -1.120 1.00 90.00 394 PRO A C 1
ATOM 3119 O O . PRO A 1 394 ? -21.271 19.467 -1.291 1.00 90.00 394 PRO A O 1
ATOM 3122 N N . ASP A 1 395 ? -21.433 17.431 -0.325 1.00 88.06 395 ASP A N 1
ATOM 3123 C CA . ASP A 1 395 ? -22.652 17.669 0.449 1.00 88.06 395 ASP A CA 1
ATOM 3124 C C . ASP A 1 395 ? -22.564 16.937 1.798 1.00 88.06 395 ASP A C 1
ATOM 3126 O O . ASP A 1 395 ? -22.424 15.717 1.843 1.00 88.06 395 ASP A O 1
ATOM 3130 N N . ASN A 1 396 ? -22.626 17.684 2.906 1.00 84.75 396 ASN A N 1
ATOM 3131 C CA . ASN A 1 396 ? -22.553 17.132 4.266 1.00 84.75 396 ASN A CA 1
ATOM 3132 C C . ASN A 1 396 ? -23.807 16.345 4.676 1.00 84.75 396 ASN A C 1
ATOM 3134 O O . ASN A 1 396 ? -23.757 15.632 5.670 1.00 84.75 396 ASN A O 1
ATOM 3138 N N . LEU A 1 397 ? -24.925 16.487 3.964 1.00 86.06 397 LEU A N 1
ATOM 3139 C CA . LEU A 1 397 ? -26.161 15.754 4.251 1.00 86.06 397 LEU A CA 1
ATOM 3140 C C . LEU A 1 397 ? -26.301 14.511 3.369 1.00 86.06 397 LEU A C 1
ATOM 3142 O O . LEU A 1 397 ? -26.870 13.513 3.798 1.00 86.06 397 LEU A O 1
ATOM 3146 N N . ASN A 1 398 ? -25.752 14.562 2.154 1.00 89.50 398 ASN A N 1
ATOM 3147 C CA . ASN A 1 398 ? -25.853 13.502 1.154 1.00 89.50 398 ASN A CA 1
ATOM 3148 C C . ASN A 1 398 ? -24.467 12.983 0.748 1.00 89.50 398 ASN A C 1
ATOM 3150 O O . ASN A 1 398 ? -24.129 12.943 -0.435 1.00 89.50 398 ASN A O 1
ATOM 3154 N N . HIS A 1 399 ? -23.653 12.596 1.730 1.00 93.12 399 HIS A N 1
ATOM 3155 C CA . HIS A 1 399 ? -22.347 11.982 1.495 1.00 93.12 399 HIS A CA 1
ATOM 3156 C C . HIS A 1 399 ? -22.424 10.446 1.445 1.00 93.12 399 HIS A C 1
ATOM 3158 O O . HIS A 1 399 ? -23.406 9.815 1.844 1.00 93.12 399 HIS A O 1
ATOM 3164 N N . ALA A 1 400 ? -21.367 9.818 0.937 1.00 95.25 400 ALA A N 1
ATOM 3165 C CA . ALA A 1 400 ? -21.214 8.373 0.959 1.00 95.25 400 ALA A CA 1
ATOM 3166 C C . ALA A 1 400 ? -21.150 7.851 2.409 1.00 95.25 400 ALA A C 1
ATOM 3168 O O . ALA A 1 400 ? -20.583 8.535 3.266 1.00 95.25 400 ALA A O 1
ATOM 3169 N N . PRO A 1 401 ? -21.686 6.647 2.693 1.00 95.62 401 PRO A N 1
ATOM 3170 C CA . PRO A 1 401 ? -21.602 6.040 4.014 1.00 95.62 401 PRO A CA 1
ATOM 3171 C C . PRO A 1 401 ? -20.173 5.998 4.567 1.00 95.62 401 PRO A C 1
ATOM 3173 O O . PRO A 1 401 ? -19.252 5.529 3.890 1.00 95.62 401 PRO A O 1
ATOM 3176 N N . VAL A 1 402 ? -20.017 6.459 5.808 1.00 96.81 402 VAL A N 1
ATOM 3177 C CA . VAL A 1 402 ? -18.770 6.434 6.581 1.00 96.81 402 VAL A CA 1
ATOM 3178 C C . VAL A 1 402 ? -18.970 5.562 7.813 1.00 96.81 402 VAL A C 1
ATOM 3180 O O . VAL A 1 402 ? -19.745 5.919 8.691 1.00 96.81 402 VAL A O 1
ATOM 3183 N N . TRP A 1 403 ? -18.261 4.443 7.918 1.00 97.31 403 TRP A N 1
ATOM 3184 C CA . TRP A 1 403 ? -18.263 3.598 9.113 1.00 97.31 403 TRP A CA 1
ATOM 3185 C C . TRP A 1 403 ? -17.036 3.898 9.981 1.00 97.31 403 TRP A C 1
ATOM 3187 O O . TRP A 1 403 ? -15.902 3.704 9.545 1.00 97.31 403 TRP A O 1
ATOM 3197 N N . ARG A 1 404 ? -17.248 4.360 11.218 1.00 97.19 404 ARG A N 1
ATOM 3198 C CA . ARG A 1 404 ? -16.190 4.539 12.223 1.00 97.19 404 ARG A CA 1
ATOM 3199 C C . ARG A 1 404 ? -15.757 3.169 12.750 1.00 97.19 404 ARG A C 1
ATOM 3201 O O . ARG A 1 404 ? -16.584 2.430 13.278 1.00 97.19 404 ARG A O 1
ATOM 3208 N N . VAL A 1 405 ? -14.475 2.832 12.608 1.00 97.56 405 VAL A N 1
ATOM 3209 C CA . VAL A 1 405 ? -13.965 1.487 12.919 1.00 97.56 405 VAL A CA 1
ATOM 3210 C C . VAL A 1 405 ? -13.223 1.455 14.249 1.00 97.56 405 VAL A C 1
ATOM 3212 O O . VAL A 1 405 ? -13.521 0.599 15.072 1.00 97.56 405 VAL A O 1
ATOM 3215 N N . ALA A 1 406 ? -12.242 2.332 14.463 1.00 97.00 406 ALA A N 1
ATOM 3216 C CA . ALA A 1 406 ? -11.369 2.278 15.641 1.00 97.00 406 ALA A CA 1
ATOM 3217 C C . ALA A 1 406 ? -10.625 3.600 15.870 1.00 97.00 406 ALA A C 1
ATOM 3219 O O . ALA A 1 406 ? -10.450 4.385 14.936 1.00 97.00 406 ALA A O 1
ATOM 3220 N N . ASN A 1 407 ? -10.096 3.813 17.076 1.00 94.88 407 ASN A N 1
ATOM 3221 C CA . ASN A 1 407 ? -9.033 4.795 17.295 1.00 94.88 407 ASN A CA 1
ATOM 3222 C C . ASN A 1 407 ? -7.642 4.196 17.039 1.00 94.88 407 ASN A C 1
ATOM 3224 O O . ASN A 1 407 ? -7.335 3.086 17.469 1.00 94.88 407 ASN A O 1
ATOM 3228 N N . THR A 1 408 ? -6.756 4.966 16.400 1.00 93.75 408 THR A N 1
ATOM 3229 C CA . THR A 1 408 ? -5.377 4.530 16.103 1.00 93.75 408 THR A CA 1
ATOM 3230 C C . THR A 1 408 ? -4.494 4.533 17.345 1.00 93.75 408 THR A C 1
ATOM 3232 O O . THR A 1 408 ? -3.493 3.818 17.389 1.00 93.75 408 THR A O 1
ATOM 3235 N N . ARG A 1 409 ? -4.828 5.371 18.342 1.00 92.81 409 ARG A N 1
ATOM 3236 C CA . ARG A 1 409 ? -4.024 5.609 19.560 1.00 92.81 409 ARG A CA 1
ATOM 3237 C C . ARG A 1 409 ? -2.568 5.972 19.249 1.00 92.81 409 ARG A C 1
ATOM 3239 O O . ARG A 1 409 ? -1.666 5.684 20.029 1.00 92.81 409 ARG A O 1
ATOM 3246 N N . SER A 1 410 ? -2.344 6.543 18.068 1.00 91.12 410 SER A N 1
ATOM 3247 C CA . SER A 1 410 ? -1.022 6.922 17.586 1.00 91.12 410 SER A CA 1
ATOM 3248 C C . SER A 1 410 ? -0.802 8.395 17.862 1.00 91.12 410 SER A C 1
ATOM 3250 O O . SER A 1 410 ? -1.552 9.239 17.373 1.00 91.12 410 SER A O 1
ATOM 3252 N N . GLU A 1 411 ? 0.241 8.707 18.621 1.00 90.69 411 GLU A N 1
ATOM 3253 C CA . GLU A 1 411 ? 0.678 10.082 18.804 1.00 90.69 411 GLU A CA 1
ATOM 3254 C C . GLU A 1 411 ? 1.772 10.401 17.795 1.00 90.69 411 GLU A C 1
ATOM 3256 O O . GLU A 1 411 ? 2.840 9.788 17.784 1.00 90.69 411 GLU A O 1
ATOM 3261 N N . ARG A 1 412 ? 1.499 11.357 16.912 1.00 89.44 412 ARG A N 1
ATOM 3262 C CA . ARG A 1 412 ? 2.396 11.656 15.806 1.00 89.44 412 ARG A CA 1
ATOM 3263 C C . ARG A 1 412 ? 3.449 12.682 16.204 1.00 89.44 412 ARG A C 1
ATOM 3265 O O . ARG A 1 412 ? 3.122 13.787 16.621 1.00 89.44 412 ARG A O 1
ATOM 3272 N N . LYS A 1 413 ? 4.719 12.354 15.964 1.00 90.25 413 LYS A N 1
ATOM 3273 C CA . LYS A 1 413 ? 5.827 13.325 15.961 1.00 90.25 413 LYS A CA 1
ATOM 3274 C C . LYS A 1 413 ? 6.529 13.377 14.609 1.00 90.25 413 LYS A C 1
ATOM 3276 O O . LYS A 1 413 ? 6.992 14.436 14.195 1.00 90.25 413 LYS A O 1
ATOM 3281 N N . SER A 1 414 ? 6.551 12.260 13.893 1.00 89.50 414 SER A N 1
ATOM 3282 C CA . SER A 1 414 ? 7.168 12.102 12.577 1.00 89.50 414 SER A CA 1
ATOM 3283 C C . SER A 1 414 ? 6.328 11.189 11.683 1.00 89.50 414 SER A C 1
ATOM 3285 O O . SER A 1 414 ? 5.432 10.516 12.175 1.00 89.50 414 SER A O 1
ATOM 3287 N N . TYR A 1 415 ? 6.658 11.108 10.391 1.00 88.69 415 TYR A N 1
ATOM 3288 C CA . TYR A 1 415 ? 6.013 10.173 9.454 1.00 88.69 415 TYR A CA 1
ATOM 3289 C C . TYR A 1 415 ? 6.111 8.703 9.902 1.00 88.69 415 TYR A C 1
ATOM 3291 O O . TYR A 1 415 ? 5.237 7.901 9.604 1.00 88.69 415 TYR A O 1
ATOM 3299 N N . SER A 1 416 ? 7.145 8.355 10.679 1.00 88.62 416 SER A N 1
ATOM 3300 C CA . SER A 1 416 ? 7.297 7.012 11.257 1.00 88.62 416 SER A CA 1
ATOM 3301 C C . SER A 1 416 ? 6.235 6.649 12.298 1.00 88.62 416 SER A C 1
ATOM 3303 O O . SER A 1 416 ? 6.097 5.479 12.641 1.00 88.62 416 SER A O 1
ATOM 3305 N N . ASP A 1 417 ? 5.498 7.635 12.807 1.00 92.94 417 ASP A N 1
ATOM 3306 C CA . ASP A 1 417 ? 4.429 7.439 13.783 1.00 92.94 417 ASP A CA 1
ATOM 3307 C C . ASP A 1 417 ? 3.046 7.323 13.118 1.00 92.94 417 ASP A C 1
ATOM 3309 O O . ASP A 1 417 ? 2.051 7.111 13.815 1.00 92.94 417 ASP A O 1
ATOM 3313 N N . ASP A 1 418 ? 2.958 7.478 11.791 1.00 93.88 418 ASP A N 1
ATOM 3314 C CA . ASP A 1 418 ? 1.685 7.406 11.077 1.00 93.88 418 ASP A CA 1
ATOM 3315 C C . ASP A 1 418 ? 1.119 5.970 11.155 1.00 93.88 418 ASP A C 1
ATOM 3317 O O . ASP A 1 418 ? 1.894 5.016 11.155 1.00 93.88 418 ASP A O 1
ATOM 3321 N N . PRO A 1 419 ? -0.211 5.754 11.221 1.00 94.88 419 PRO A N 1
ATOM 3322 C CA . PRO A 1 419 ? -0.775 4.421 11.484 1.00 94.88 419 PRO A CA 1
ATOM 3323 C C . PRO A 1 419 ? -0.718 3.438 10.305 1.00 94.88 419 PRO A C 1
ATOM 3325 O O . PRO A 1 419 ? -0.813 2.228 10.506 1.00 94.88 419 PRO A O 1
ATOM 3328 N N . PHE A 1 420 ? -0.643 3.948 9.071 1.00 94.56 420 PHE A N 1
ATOM 3329 C CA . PHE A 1 420 ? -0.610 3.160 7.831 1.00 94.56 420 PHE A CA 1
ATOM 3330 C C . PHE A 1 420 ? -1.672 2.043 7.740 1.00 94.56 420 PHE A C 1
ATOM 3332 O O . PHE A 1 420 ? -1.363 0.911 7.350 1.00 94.56 420 PHE A O 1
ATOM 3339 N N . ALA A 1 421 ? -2.927 2.335 8.111 1.00 97.44 421 ALA A N 1
ATOM 3340 C CA . ALA A 1 421 ? -3.950 1.295 8.152 1.00 97.44 421 ALA A CA 1
ATOM 3341 C C . ALA A 1 421 ? -4.281 0.753 6.756 1.00 97.44 421 ALA A C 1
ATOM 3343 O O . ALA A 1 421 ? -4.366 1.497 5.776 1.00 97.44 421 ALA A O 1
ATOM 3344 N N . LYS A 1 422 ? -4.514 -0.558 6.680 1.00 96.44 422 LYS A N 1
ATOM 3345 C CA . LYS A 1 422 ? -4.830 -1.271 5.443 1.00 96.44 422 LYS A CA 1
ATOM 3346 C C . LYS A 1 422 ? -5.786 -2.426 5.666 1.00 96.44 422 LYS A C 1
ATOM 3348 O O . LYS A 1 422 ? -5.680 -3.144 6.654 1.00 96.44 422 LYS A O 1
ATOM 3353 N N . ILE A 1 423 ? -6.701 -2.619 4.727 1.00 97.31 423 ILE A N 1
ATOM 3354 C CA . ILE A 1 423 ? -7.586 -3.788 4.689 1.00 97.31 423 ILE A CA 1
ATOM 3355 C C . ILE A 1 423 ? -6.907 -4.924 3.918 1.00 97.31 423 ILE A C 1
ATOM 3357 O O . ILE A 1 423 ? -6.176 -4.662 2.967 1.00 97.31 423 ILE A O 1
ATOM 3361 N N . ASN A 1 424 ? -7.117 -6.181 4.304 1.00 96.31 424 ASN A N 1
ATOM 3362 C CA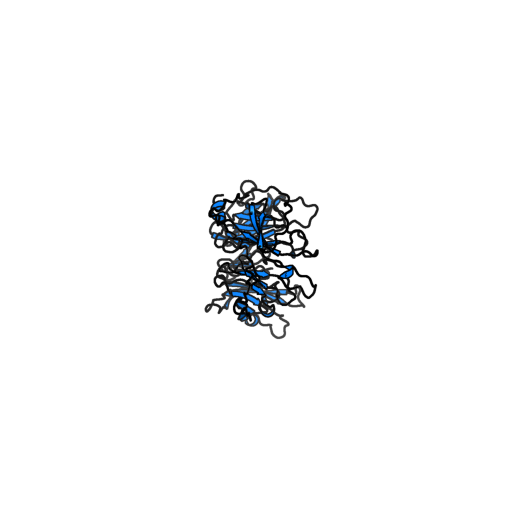 . ASN A 1 424 ? -6.626 -7.311 3.505 1.00 96.31 424 ASN A CA 1
ATOM 3363 C C . ASN A 1 424 ? -7.474 -7.520 2.237 1.00 96.31 424 ASN A C 1
ATOM 3365 O O . ASN A 1 424 ? -8.631 -7.095 2.173 1.00 96.31 424 ASN A O 1
ATOM 3369 N N . LYS A 1 425 ? -6.948 -8.250 1.242 1.00 94.50 425 LYS A N 1
ATOM 3370 C CA . LYS A 1 425 ? -7.687 -8.580 0.003 1.00 94.50 425 LYS A CA 1
ATOM 3371 C C . LYS A 1 425 ? -9.063 -9.214 0.241 1.00 94.50 425 LYS A C 1
ATOM 3373 O O . LYS A 1 425 ? -9.982 -9.003 -0.551 1.00 94.50 425 LYS A O 1
ATOM 3378 N N . ARG A 1 426 ? -9.209 -9.985 1.323 1.00 95.44 426 ARG A N 1
ATOM 3379 C CA . ARG A 1 426 ? -10.451 -10.690 1.688 1.00 95.44 426 ARG A CA 1
ATOM 3380 C C . ARG A 1 426 ? -11.506 -9.785 2.334 1.00 95.44 426 ARG A C 1
ATOM 3382 O O . ARG A 1 426 ? -12.662 -10.183 2.445 1.00 95.44 426 ARG A O 1
ATOM 3389 N N . GLY A 1 427 ? -11.129 -8.587 2.780 1.00 96.12 427 GLY A N 1
ATOM 3390 C CA . GLY A 1 427 ? -12.025 -7.691 3.507 1.00 96.12 427 GLY A CA 1
ATOM 3391 C C . GLY A 1 427 ? -12.510 -8.291 4.830 1.00 96.12 427 GLY A C 1
ATOM 3392 O O . GLY A 1 427 ? -13.688 -8.195 5.166 1.00 96.12 427 GLY A O 1
ATOM 3393 N N . THR A 1 428 ? -11.636 -8.975 5.563 1.00 96.75 428 THR A N 1
ATOM 3394 C CA . THR A 1 428 ? -11.950 -9.596 6.865 1.00 96.75 428 THR A CA 1
ATOM 3395 C C . THR A 1 428 ? -11.177 -8.968 8.017 1.00 96.75 428 THR A C 1
ATOM 3397 O O . THR A 1 428 ? -11.582 -9.090 9.170 1.00 96.75 428 THR A O 1
ATOM 3400 N N . LYS A 1 429 ? -10.065 -8.291 7.721 1.00 97.69 429 LYS A N 1
ATOM 3401 C CA . LYS A 1 429 ? -9.171 -7.707 8.719 1.00 97.69 429 LYS A CA 1
ATOM 3402 C C . LYS A 1 429 ? -8.675 -6.347 8.254 1.00 97.69 429 LYS A C 1
ATOM 3404 O O . LYS A 1 429 ? -8.416 -6.159 7.063 1.00 97.69 429 LYS A O 1
ATOM 3409 N N . ILE A 1 430 ? -8.479 -5.436 9.201 1.00 98.56 430 ILE A N 1
ATOM 3410 C CA . ILE A 1 430 ? -7.694 -4.214 8.996 1.00 98.56 430 ILE A CA 1
ATOM 3411 C C . ILE A 1 430 ? -6.444 -4.304 9.860 1.00 98.56 430 ILE A C 1
ATOM 3413 O O . ILE A 1 430 ? -6.532 -4.610 11.042 1.00 98.56 430 ILE A O 1
ATOM 3417 N N . PHE A 1 431 ? -5.289 -4.017 9.281 1.00 98.38 431 PHE A N 1
ATOM 3418 C CA . PHE A 1 431 ? -4.013 -3.951 9.978 1.00 98.38 431 PHE A CA 1
ATOM 3419 C C . PHE A 1 431 ? -3.562 -2.505 10.072 1.00 98.38 431 PHE A C 1
ATOM 3421 O O . PHE A 1 431 ? -3.696 -1.765 9.103 1.00 98.38 431 PHE A O 1
ATOM 3428 N N . PHE A 1 432 ? -3.019 -2.102 11.212 1.00 98.06 432 PHE A N 1
ATOM 3429 C CA . PHE A 1 432 ? -2.479 -0.761 11.414 1.00 98.06 432 PHE A CA 1
ATOM 3430 C C . PHE A 1 432 ? -1.364 -0.809 12.448 1.00 98.06 432 PHE A C 1
ATOM 3432 O O . PHE A 1 432 ? -1.308 -1.722 13.271 1.00 98.06 432 PHE A O 1
ATOM 3439 N N . GLY A 1 433 ? -0.468 0.161 12.400 1.00 96.88 433 GLY A N 1
ATOM 3440 C CA . GLY A 1 433 ? 0.542 0.329 13.422 1.00 96.88 433 GLY A CA 1
ATOM 3441 C C . GLY A 1 433 ? 0.169 1.410 14.429 1.00 96.88 433 GLY A C 1
ATOM 3442 O O . GLY A 1 433 ? -0.619 2.311 14.140 1.00 96.88 433 GLY A O 1
ATOM 3443 N N . SER A 1 434 ? 0.699 1.289 15.642 1.00 96.50 434 SER A N 1
ATOM 3444 C CA . SER A 1 434 ? 0.474 2.276 16.693 1.00 96.50 434 SER A CA 1
ATOM 3445 C C . SER A 1 434 ? 1.598 2.281 17.715 1.00 96.50 434 SER A C 1
ATOM 3447 O O . SER A 1 434 ? 2.121 1.233 18.110 1.00 96.50 434 SER A O 1
ATOM 3449 N N . ASN A 1 435 ? 1.926 3.485 18.177 1.00 95.38 435 ASN A N 1
ATOM 3450 C CA . ASN A 1 435 ? 2.890 3.726 19.244 1.00 95.38 435 ASN A CA 1
ATOM 3451 C C . ASN A 1 435 ? 2.251 3.895 20.632 1.00 95.38 435 ASN A C 1
ATOM 3453 O O . ASN A 1 435 ? 2.945 4.156 21.613 1.00 95.38 435 ASN A O 1
ATOM 3457 N N . TRP A 1 436 ? 0.927 3.732 20.705 1.00 94.81 436 TRP A N 1
ATOM 3458 C CA . TRP A 1 436 ? 0.137 3.767 21.932 1.00 94.81 436 TRP A CA 1
ATOM 3459 C C . TRP A 1 436 ? 0.380 5.002 22.817 1.00 94.81 436 TRP A C 1
ATOM 3461 O O . TRP A 1 436 ? 0.432 4.900 24.042 1.00 94.81 436 TRP A O 1
ATOM 3471 N N . GLY A 1 437 ? 0.532 6.173 22.193 1.00 91.94 437 GLY A N 1
ATOM 3472 C CA . GLY A 1 437 ? 0.704 7.448 22.896 1.00 91.94 437 GLY A CA 1
ATOM 3473 C C . GLY A 1 437 ? 2.144 7.775 23.293 1.00 91.94 437 GLY A C 1
ATOM 3474 O O . GLY A 1 437 ? 2.372 8.609 24.160 1.00 91.94 437 GLY A O 1
ATOM 3475 N N . THR A 1 438 ? 3.153 7.107 22.727 1.00 93.12 438 THR A N 1
ATOM 3476 C CA . THR A 1 438 ? 4.550 7.532 22.902 1.00 93.12 438 THR A CA 1
ATOM 3477 C C . THR A 1 438 ? 5.285 7.472 21.568 1.00 93.12 438 THR A C 1
ATOM 3479 O O . THR A 1 438 ? 5.637 6.379 21.128 1.00 93.12 438 THR A O 1
ATOM 3482 N N . PRO A 1 439 ? 5.566 8.621 20.922 1.00 92.94 439 PRO A N 1
ATOM 3483 C CA . PRO A 1 439 ? 6.242 8.651 19.630 1.00 92.94 439 PRO A CA 1
ATOM 3484 C C . PRO A 1 439 ? 7.554 7.863 19.601 1.00 92.94 439 PRO A C 1
ATOM 3486 O O . PRO A 1 439 ? 8.355 7.927 20.540 1.00 92.94 439 PRO A O 1
ATOM 3489 N N . TYR A 1 440 ? 7.830 7.184 18.486 1.00 90.62 440 TYR A N 1
ATOM 3490 C CA . TYR A 1 440 ? 9.022 6.345 18.330 1.00 90.62 440 TYR A CA 1
ATOM 3491 C C . TYR A 1 440 ? 10.318 7.153 18.484 1.00 90.62 440 TYR A C 1
ATOM 3493 O O . TYR A 1 440 ? 11.273 6.761 19.162 1.00 90.62 440 TYR A O 1
ATOM 3501 N N . SER A 1 441 ? 10.333 8.364 17.924 1.00 88.69 441 SER A N 1
ATOM 3502 C CA . SER A 1 441 ? 11.462 9.292 18.054 1.00 88.69 441 SER A CA 1
ATOM 3503 C C . SER A 1 441 ? 11.690 9.790 19.490 1.00 88.69 441 SER A C 1
ATOM 3505 O O . SER A 1 441 ? 12.795 10.238 19.794 1.00 88.69 441 SER A O 1
ATOM 3507 N N . SER A 1 442 ? 10.698 9.658 20.378 1.00 91.44 442 SER A N 1
ATOM 3508 C CA . SER A 1 442 ? 10.761 10.011 21.805 1.00 91.44 442 SER A CA 1
ATOM 3509 C C . SER A 1 442 ? 11.071 8.813 22.718 1.00 91.44 442 SER A C 1
ATOM 3511 O O . SER A 1 442 ? 10.921 8.921 23.930 1.00 91.44 442 SER A O 1
ATOM 3513 N N . GLY A 1 443 ? 11.506 7.676 22.162 1.00 88.56 443 GLY A N 1
ATOM 3514 C CA . GLY A 1 443 ? 11.844 6.475 22.936 1.00 88.56 443 GLY A CA 1
ATOM 3515 C C . GLY A 1 443 ? 10.683 5.498 23.129 1.00 88.56 443 GLY A C 1
ATOM 3516 O O . GLY A 1 443 ? 10.834 4.523 23.862 1.00 88.56 443 GLY A O 1
ATOM 3517 N N . GLY A 1 444 ? 9.547 5.738 22.468 1.00 92.38 444 GLY A N 1
ATOM 3518 C CA . GLY A 1 444 ? 8.462 4.769 22.382 1.00 92.38 444 GLY A CA 1
ATOM 3519 C C . GLY A 1 444 ? 8.795 3.577 21.485 1.00 92.38 444 GLY A C 1
ATOM 3520 O O . GLY A 1 444 ? 9.894 3.447 20.943 1.00 92.38 444 GLY A O 1
ATOM 3521 N N . LYS A 1 445 ? 7.800 2.714 21.303 1.00 93.69 445 LYS A N 1
ATOM 3522 C CA . LYS A 1 445 ? 7.825 1.578 20.374 1.00 93.69 445 LYS A CA 1
ATOM 3523 C C . LYS A 1 445 ? 6.652 1.691 19.412 1.00 93.69 445 LYS A C 1
ATOM 3525 O O . LYS A 1 445 ? 5.725 2.445 19.674 1.00 93.69 445 LYS A O 1
ATOM 3530 N N . TYR A 1 446 ? 6.677 0.926 18.337 1.00 95.00 446 TYR A N 1
ATOM 3531 C CA . TYR A 1 446 ? 5.647 0.898 17.317 1.00 95.00 446 TYR A CA 1
ATOM 3532 C C . TYR A 1 446 ? 5.313 -0.560 17.011 1.00 95.00 446 TYR A C 1
ATOM 3534 O O . TYR A 1 446 ? 6.171 -1.322 16.559 1.00 95.00 446 TYR A O 1
ATOM 3542 N N . ASP A 1 447 ? 4.080 -0.952 17.319 1.00 97.31 447 ASP A N 1
ATOM 3543 C CA . ASP A 1 447 ? 3.593 -2.321 17.176 1.00 97.31 447 ASP A CA 1
ATOM 3544 C C . ASP A 1 447 ? 2.507 -2.419 16.108 1.00 97.31 447 ASP A C 1
ATOM 3546 O O . ASP A 1 447 ? 1.771 -1.464 15.861 1.00 97.31 447 ASP A O 1
ATOM 3550 N N . LEU A 1 448 ? 2.375 -3.612 15.531 1.00 97.75 448 LEU A N 1
ATOM 3551 C CA . LEU A 1 448 ? 1.304 -3.976 14.617 1.00 97.75 448 LEU A CA 1
ATOM 3552 C C . LEU A 1 448 ? 0.061 -4.428 15.392 1.00 97.75 448 LEU A C 1
ATOM 3554 O O . LEU A 1 448 ? 0.143 -5.230 16.327 1.00 97.75 448 LEU A O 1
ATOM 3558 N N . TYR A 1 449 ? -1.100 -3.972 14.938 1.00 98.50 449 TYR A N 1
ATOM 3559 C CA . TYR A 1 449 ? -2.418 -4.325 15.451 1.00 98.50 449 TYR A CA 1
ATOM 3560 C C . TYR A 1 449 ? -3.321 -4.800 14.316 1.00 98.50 449 TYR A C 1
ATOM 3562 O O . TYR A 1 449 ? -3.133 -4.446 13.151 1.00 98.50 449 TYR A O 1
ATOM 3570 N N . GLN A 1 450 ? -4.322 -5.594 14.680 1.00 98.50 450 GLN A N 1
ATOM 3571 C CA . GLN A 1 450 ? -5.349 -6.112 13.787 1.00 98.50 450 GLN A CA 1
ATOM 3572 C C . GLN A 1 450 ? -6.728 -5.764 14.341 1.00 98.50 450 GLN A C 1
ATOM 3574 O O . GLN A 1 450 ? -6.991 -5.999 15.516 1.00 98.50 450 GLN A O 1
ATOM 3579 N N . ILE A 1 451 ? -7.614 -5.258 13.491 1.00 98.50 451 ILE A N 1
ATOM 3580 C CA . ILE A 1 451 ? -9.055 -5.187 13.723 1.00 98.50 451 ILE A CA 1
ATOM 3581 C C . ILE A 1 451 ? -9.699 -6.374 13.013 1.00 98.50 451 ILE A C 1
ATOM 3583 O O . ILE A 1 451 ? -9.489 -6.559 11.810 1.00 98.50 451 ILE A O 1
ATOM 3587 N N . ASN A 1 452 ? -10.508 -7.146 13.735 1.00 95.50 452 ASN A N 1
ATOM 3588 C CA . ASN A 1 452 ? -11.360 -8.174 13.139 1.00 95.50 452 ASN A CA 1
ATOM 3589 C C . ASN A 1 452 ? -12.650 -7.519 12.643 1.00 95.50 452 ASN A C 1
ATOM 3591 O O . ASN A 1 452 ? -13.398 -6.945 13.437 1.00 95.50 452 ASN A O 1
ATOM 3595 N N . LEU A 1 453 ? -12.911 -7.588 11.336 1.00 96.56 453 LEU A N 1
ATOM 3596 C CA . LEU A 1 453 ? -14.170 -7.097 10.786 1.00 96.56 453 LEU A CA 1
ATOM 3597 C C . LEU A 1 453 ? -15.263 -8.164 10.980 1.00 96.56 453 LEU A C 1
ATOM 3599 O O . LEU A 1 453 ? -14.996 -9.335 10.718 1.00 96.56 453 LEU A O 1
ATOM 3603 N N . PRO A 1 454 ? -16.489 -7.790 11.392 1.00 94.75 454 PRO A N 1
ATOM 3604 C CA . PRO A 1 454 ? -17.604 -8.732 11.524 1.00 94.75 454 PRO A CA 1
ATOM 3605 C C . PRO A 1 454 ? -17.909 -9.423 10.194 1.00 94.75 454 PRO A C 1
ATOM 3607 O O . PRO A 1 454 ? -18.011 -8.738 9.183 1.00 94.75 454 PRO A O 1
ATOM 3610 N N . ASP A 1 455 ? -18.135 -10.735 10.163 1.00 92.94 455 ASP A N 1
ATOM 3611 C CA . ASP A 1 455 ? -18.320 -11.468 8.897 1.00 92.94 455 ASP A CA 1
ATOM 3612 C C . ASP A 1 455 ? -19.407 -10.865 7.986 1.00 92.94 455 ASP A C 1
ATOM 3614 O O . ASP A 1 455 ? -19.224 -10.782 6.765 1.00 92.94 455 ASP A O 1
ATOM 3618 N N . SER A 1 456 ? -20.487 -10.357 8.592 1.00 93.56 456 SER A N 1
ATOM 3619 C CA . SER A 1 456 ? -21.635 -9.738 7.924 1.00 93.56 456 SER A CA 1
ATOM 3620 C C . SER A 1 456 ? -21.434 -8.282 7.492 1.00 93.56 456 SER A C 1
ATOM 3622 O O . SER A 1 456 ? -22.277 -7.780 6.753 1.00 93.56 456 SER A O 1
ATOM 3624 N N . TRP A 1 457 ? -20.334 -7.607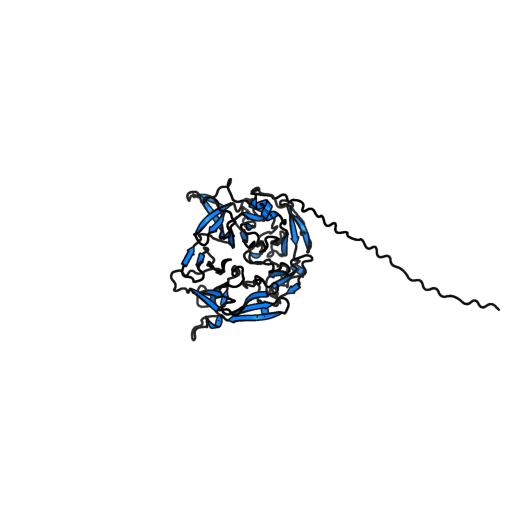 7.870 1.00 95.50 457 TRP A N 1
ATOM 3625 C CA . TRP A 1 457 ? -20.172 -6.151 7.684 1.00 95.50 457 TRP A CA 1
ATOM 3626 C C . TRP A 1 457 ? -20.463 -5.687 6.264 1.00 95.50 457 TRP A C 1
ATOM 3628 O O . TRP A 1 457 ? -21.070 -4.642 6.061 1.00 95.50 457 TRP A O 1
ATOM 3638 N N . TYR A 1 458 ? -20.041 -6.473 5.275 1.00 95.38 458 TYR A N 1
ATOM 3639 C CA . TYR A 1 458 ? -20.182 -6.103 3.876 1.00 95.38 458 TYR A CA 1
ATOM 3640 C C . TYR A 1 458 ? -21.638 -6.128 3.425 1.00 95.38 458 TYR A C 1
ATOM 3642 O O . TYR A 1 458 ? -22.065 -5.259 2.674 1.00 95.38 458 TYR A O 1
ATOM 3650 N N . VAL A 1 459 ? -22.409 -7.104 3.903 1.00 93.81 459 VAL A N 1
ATOM 3651 C CA . VAL A 1 459 ? -23.843 -7.202 3.616 1.00 93.81 459 VAL A CA 1
ATOM 3652 C C . VAL A 1 459 ? -24.593 -6.127 4.398 1.00 93.81 459 VAL A C 1
ATOM 3654 O O . VAL A 1 459 ? -25.351 -5.365 3.802 1.00 93.81 459 VAL A O 1
ATOM 3657 N N . ASP A 1 460 ? -24.316 -6.016 5.698 1.00 93.81 460 ASP A N 1
ATOM 3658 C CA . ASP A 1 460 ? -24.992 -5.087 6.604 1.00 93.81 460 ASP A CA 1
ATOM 3659 C C . ASP A 1 460 ? -24.799 -3.626 6.174 1.00 93.81 460 ASP A C 1
ATOM 3661 O O . ASP A 1 460 ? -25.756 -2.854 6.145 1.00 93.81 460 ASP A O 1
ATOM 3665 N N . LEU A 1 461 ? -23.577 -3.243 5.789 1.00 93.06 461 LEU A N 1
ATOM 3666 C CA . LEU A 1 461 ? -23.260 -1.866 5.410 1.00 93.06 461 LEU A CA 1
ATOM 3667 C C . LEU A 1 461 ? -23.612 -1.525 3.958 1.00 93.06 461 LEU A C 1
ATOM 3669 O O . LEU A 1 461 ? -23.767 -0.350 3.637 1.00 93.06 461 LEU A O 1
ATOM 3673 N N . ASN A 1 462 ? -23.786 -2.512 3.073 1.00 87.44 462 ASN A N 1
ATOM 3674 C CA . ASN A 1 462 ? -24.245 -2.245 1.706 1.00 87.44 462 ASN A CA 1
ATOM 3675 C C . ASN A 1 462 ? -25.739 -1.889 1.630 1.00 87.44 462 ASN A C 1
ATOM 3677 O O . ASN A 1 462 ? -26.168 -1.356 0.601 1.00 87.44 462 ASN A O 1
ATOM 3681 N N . ALA A 1 463 ? -26.502 -2.142 2.698 1.00 81.88 463 ALA A N 1
ATOM 3682 C CA . ALA A 1 463 ? -27.896 -1.726 2.833 1.00 81.88 463 ALA A CA 1
ATOM 3683 C C . ALA A 1 463 ? -28.074 -0.212 3.100 1.00 81.88 463 ALA A C 1
ATOM 3685 O O . ALA A 1 463 ? -29.190 0.285 2.963 1.00 81.88 463 ALA A O 1
ATOM 3686 N N . TYR A 1 464 ? -26.998 0.506 3.454 1.00 75.81 464 TYR A N 1
ATOM 3687 C CA . TYR A 1 464 ? -26.951 1.967 3.647 1.00 75.81 464 TYR A CA 1
ATOM 3688 C C . TYR A 1 464 ? -26.507 2.695 2.373 1.00 75.81 464 TYR A C 1
ATOM 3690 O O . TYR A 1 464 ? -27.090 3.735 1.995 1.00 75.81 464 TYR A O 1
#

pLDDT: mean 87.46, std 16.36, range [29.06, 98.81]

Secondary structure (DSSP, 8-state):
---PPPPP-PPPP---------------S-PPP--EES-----PPPP-PPPPTT-EEE-TTT--EEEE---HHHHS---TTT----B-B---TTS-SB-TTSSEEEEE---SSSEEEEEEESSTT--EEEEEEHHHH-SSSS---EE-SS-TTEEEEEETTEEEEEETTT--EEEEEETTTTSPPPTTTT----EEE-TTT----TTS-EEEEEEEEE-TTSSSSEEEEEEEEEEEEEEETTEEEEEEEE-TTSTT----S-EEE-TTSSEEEETTTTEEEETTSS-EEE---EEEEEEEE-TTS-EEEEEEEEEEETTTEEEEEEEEEEETTT--EEEEEE-SSSEEEEE---SSS-SEEEEEEE--S-TTSPP-TTTTEEEEEE-----SS--SSSPPPEEEEEE--PPPSSGGG----EE-TTSSEEEEEE-TTS-GGGT--BEEEEEEPPTTHHHHHHT-

Foldseek 3Di:
DDDDDDDDDDDDDDDDDPDPDPPPPPPPDQDDFDFDKLDFDADDQDDDDDDDQQDWDAFPPGRFIKHFQDPFQPPPDAQVVPRAIFEKFLFFFAAFQAAQVQQWGWIAGADDDQAGTWIWGSDPPTDTPDGDGCVQQHGVPPKDWHHQNHDRQWIWIFDQQFIWIAGNVPRDIDTLDGNCVVVPDDPPDCQDRWHWDQRRNAEEASNRFKWKTFTWTACPVDVVRIDTAKIWIKGCQVPHHNNIDTPAMDGPVDPPDDDASGWYAANHNQWIWGDAQIKIAGNRNPDIDRLRAHDAWYWFAAPVRAIKIWHKDWDDDVNHRTPGIFIWIARNVPSDIATAAHQQADAWHKAQLQQQLHQKIKIAAADDPDPPDDHTRRHQFIKMFGRDHHDPDDDSVGHTMITTFHGQLFHDDDPSRGFSWYAHNNRFKIKTKHQNNADSVNVTHITIMITGDRPCCSVVRVVD

Radius of gyration: 25.72 Å; Cα contacts (8 Å, |Δi|>4): 1175; chains: 1; bounding box: 61×100×95 Å

Mean predicted aligned error: 7.77 Å

Nearest PDB structures (foldseek):
  6eot-assembly2_G  TM=3.641E-01  e=6.491E-08  Homo sapiens
  6hp8-assembly2_B  TM=3.979E-01  e=1.831E-06  Homo sapiens
  6hp8-assembly2_C  TM=3.911E-01  e=1.831E-06  Homo sapiens
  6eoo-assembly1_C  TM=3.889E-01  e=2.654E-06  Homo sapiens
  7a3f-assembly1_A  TM=3.207E-01  e=4.407E-05  Homo sapiens

Sequence (464 aa):
MIKKLAVLSVYTVISTVIMTSHQAIAATGTAKINYVVNDTNFYPIPSVPQPAKGQSYVDPLFNTQITRITDSITEVPRIASTGKSGYAQPGYPKHDIENADGTKLLVQSYASGSSAWHIYNATPPYNKIKEIPIKYVGWGSPIDARWDAKDPNVLYYQWKKTMWKYNVVTDENIALHDFGKDFPAVAGTNYPSCSQTMQEEGKPSDDSRYWAFNIRCYDPSKNPTWFDVAKVVYDKDFYEKDKGKIISSITPDNPIWQDAGFVSMSPSGKYVWTGDVHRIYDRNFTTRRDLGCANHADITYDSGGKEVVVCGQRYYKGGYTDLGTWLKMVDIETGESNWLAPMGSGGYHISGLSRQKPGWAVVSTYTPNFPSAPTKWADQSIYMVRLKRMANTPDNLNHAPVWRVANTRSERKSYSDDPFAKINKRGTKIFFGSNWGTPYSSGGKYDLYQINLPDSWYVDLNAY

Organism: NCBI:txid40983